Protein 3CFX (pdb70)

Radius of gyration: 25.33 Å; Cα contacts (8 Å, |Δi|>4): 1346; chains: 2; bounding box: 60×71×64 Å

Organism: Methanosarcina acetivorans (strain ATCC 35395 / DSM 2834 / JCM 12185 / C2A) (NCBI:txid188937)

Secondary structure (DSSP, 8-state):
--EEEEEE-GGGHHHHHHHHHHHHHHSTT-EEEEEE--HHHHHHHHHTS----SEEEESSTTHIIIIITTTT-S-EEEEEE--EEEEE-TTSTTTTT--TTTHHHHHHSTT--EEEE-TTT-HHHHHHHHHHHHHHHHTT-TTHHHHHTGGGSS-EEEE-TTS-EEEE---GGG----TTTEEEESSGGGGHHHHHTTS-SEEEEEHHHHHHHT-EEE---TTTSS--GGGHHHHTTEEEE-TTS-EEE----EEEEE--TT-S-HHHHHHHHHHHHSHHHHHHHHHTT----/-EEEEEEE-GGGHHHHHHHHHHHHHHSTTEEEEEEE--HHHHHHHHHTS----SEEEESSTTHIIIIITTTT-S-EEEEEE--EEEEE-TTSTTTTT--TTTHHHHHHSTT--EEEE-TTT-HHHHHHHHHHHHHHHHHT-TTHHIIIIITTSS-EEEE-TTS-EEEEP--GGG----TTTEEEESSGGGGHHHHHHTS-SEEEEEHHHHHHHT-EEEEPPTTTSS--GGGHHHHTTEEEE-TTS-EEE----EEEEE--TT-S-HHHHHHHHHHHHSHHHHHHHHHTT----

CATH classification: 3.40.190.10 (+1 more: 3.40.190.10)

Sequence (586 aa):
GEVLTVFHAGSLSVPFEELEAEFEAQHPGVDVQREAAGSAQSVRKITELGKKADVLASADYALIPSLMVPEYADWYAAFARNQMILAYTNESKYGDEINTDNWYEILRRPDVRYGFSNPNDDPAGYRSQMVTQLAESYYNDDMIYDDLMLANTGMTLTTEENGTALIHVPASEEISPNTSKIMLRSMEVELSSALETGEIDYLYIYRSVAEQHGFEYVALPPAIDLSSLEYADNYSKVQVEMVNGEVVTGSPIVYGVTIPNNAENSELATEFVALLLGETGQQIFIENGQPPIGEVLTVFHAGSLSVPFEELEAEFEAQHPGVDVQREAAGSAQSVRKITELGKKADVLASADYALIPSLMVPEYADWYAAFARNQMILAYTNESKYGDEINTDNWYEILRRPDVRYGFSNPNDDPAGYRSQMVTQLAESYYNDDMIYDDLMLANTGMTLTTEENGTALIHVPASEEISPNTSKIMLRSMEVELSSALETGEIDYLYIYRSVAEQHGFEYVALPPAIDLSSLEYADNYSKVQVEMVNGEVVTGSPIVYGVTIPNNAENSELATEFVALLLGETGQQIFIENGQPPI

Foldseek 3Di:
DAEAEEEEEPLCVPLVVVLQVVLCVVPPPYHYHYDYFALLVSLCCVQPVPDFGQKRKHQAAVSCCVRPPPPWFPDKDWWFFWWKWKWAAPPFPCPVPDAQLCNLVVLLDLQAAEEFEDPQIHPLRVLVLLLQCLVCVVNVNNCSSVRQQVVFFVKDWDADPVRAIEIEAADRVRRHGPLSHYDYDRHQVVCLVCRVVHVHGIYTGIPLSCVQSVTDTYHYDPCRTLADQVNQVSQQSYWYQHNVGDIDGRHRGIMMMGGTPVHPCNVSSVVSVCCCRDPNVQVSCVVSPIHTD/DEEAEEEEEQLCVQLVVVLQVVLCVVPPPYHYHYDYFALLVSLCCVQPVVDFGQKRKHQAAVSCCVRPPPPWFPDKDWAFFFWKWKWAAPPFPCPVPDAQLCPLVVLLDLQAAEEFEDPQIHPLRVLVLLLQCLVCVVNVNNCSSVRQQVVFFVKDWDADPVRAIEIEAADPVRRRGPLSHYDYYHHQVVCPVCRV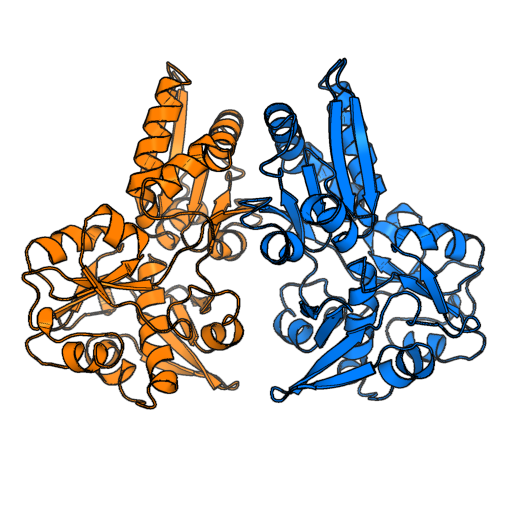VPVHGIYTDTQLVCQQVVTDTYHYDPCRTLADQVNQVSQQSYWYAHNVGDIGGRHRGIMMMGGTPVHPCNVSSVVSVCCCNDPNVQVSCVVRRTHHD

B-factor: mean 27.09, std 8.4, range [12.89, 102.75]

Nearest PDB structures (foldseek):
  3cfx-assembly2_B  TM=9.983E-01  e=1.112E-70  Methanosarcina acetivorans
  3k6w-assembly1_A  TM=9.985E-01  e=1.067E-67  Methanosarcina acetivorans
  3cij-assembly2_B  TM=9.908E-01  e=5.134E-53  Archaeoglobus fulgidus
  2onk-assembly1_E  TM=9.876E-01  e=1.714E-50  Archaeoglobus fulgidus
  3cfz-assembly1_A  TM=9.826E-01  e=4.930E-50  Methanocaldococcus jannaschii

Solvent-accessible surface area: 22690 Å² total; per-residue (Å²): 118,100,56,0,29,0,4,1,0,0,2,0,33,50,0,0,101,60,0,35,62,64,1,52,74,92,38,116,71,20,60,2,81,73,80,40,15,1,0,0,45,0,0,40,31,2,23,128,104,65,114,109,1,6,0,0,0,0,0,7,66,39,5,0,35,66,44,1,38,53,127,53,0,23,18,16,0,0,14,0,34,3,30,0,0,0,0,30,26,140,155,12,99,78,12,149,75,15,66,49,111,34,0,19,77,1,0,63,75,117,71,0,47,0,0,0,0,12,0,4,17,0,0,0,0,2,4,0,0,3,0,0,26,11,0,22,100,116,37,140,33,111,89,0,0,43,53,1,0,50,76,15,16,31,4,76,52,62,100,63,194,116,51,16,10,17,0,40,6,31,23,48,142,104,0,77,37,66,95,74,18,0,22,32,104,49,24,0,34,77,0,9,73,13,1,124,92,40,104,1,8,0,0,2,0,0,93,0,1,0,77,50,85,60,15,79,67,7,49,7,7,64,15,0,4,0,23,32,120,126,71,39,121,43,0,50,121,0,44,0,52,6,82,82,47,64,70,15,53,2,32,20,0,16,0,0,0,0,23,2,64,43,21,144,27,58,145,12,0,40,83,0,8,36,23,2,16,26,151,56,0,57,121,10,6,99,110,13,17,1,59,68,23,128,75,65,0,29,0,3,0,0,0,2,0,32,47,1,0,108,66,0,34,58,62,1,54,82,90,47,122,61,15,66,1,86,70,72,40,8,0,0,0,68,0,0,48,22,0,21,125,119,56,86,106,1,5,0,0,0,0,0,8,59,38,7,0,40,71,46,0,29,86,142,59,0,36,26,21,0,6,21,17,57,16,30,0,0,0,0,29,11,140,122,12,100,60,12,148,76,14,70,52,111,32,0,20,77,2,0,62,68,118,78,0,51,0,0,0,0,10,0,4,11,0,0,0,0,2,4,0,0,2,0,0,30,11,0,20,97,114,34,140,36,109,93,0,0,45,52,1,0,37,81,17,19,37,5,76,52,64,99,64,192,118,52,19,10,16,0,43,6,33,30,47,140,101,0,73,38,61,88,77,21,0,8,31,100,37,23,1,34,74,0,5,76,3,1,93,105,44,93,2,20,0,0,1,0,0,99,1,1,0,88,48,90,64,11,94,57,6,47,7,5,69,12,0,4,0,25,25,87,142,74,38,117,37,0,49,127,0,48,0,51,6,80,84,45,68,70,14,53,2,32,15,1,23,0,0,0,0,21,1,68,42,21,149,26,59,143,13,0,43,86,0,10,30,21,6,25,29,143,53,0,41,87,16,12,70,120,24,26,8,61,41,114

Structure (mmCIF, N/CA/C/O backbone):
data_3CFX
#
_entry.id   3CFX
#
_cell.length_a   115.500
_cell.length_b   51.860
_cell.length_c   124.048
_cell.angle_alpha   90.00
_cell.angle_beta   116.93
_cell.angle_gamma   90.00
#
_symmetry.space_group_name_H-M   'C 1 2 1'
#
loop_
_entity.id
_entity.type
_entity.pdbx_description
1 polymer 'UPF0100 protein MA_0280'
2 non-polymer 'MAGNESIUM ION'
3 non-polymer TUNGSTATE(VI)ION
4 non-polymer GLYCEROL
5 water water
#
loop_
_atom_site.group_PDB
_atom_site.id
_atom_site.type_symbol
_atom_site.label_atom_id
_atom_site.label_alt_id
_atom_site.label_comp_id
_atom_site.label_asym_id
_atom_site.label_entity_id
_atom_site.label_seq_id
_atom_site.pdbx_PDB_ins_code
_atom_site.Cartn_x
_atom_site.Cartn_y
_atom_site.Cartn_z
_atom_site.occupancy
_atom_site.B_iso_or_equiv
_atom_site.auth_seq_id
_atom_site.auth_comp_id
_atom_site.auth_asym_id
_atom_site.auth_atom_id
_atom_site.pdbx_PDB_model_num
ATOM 1 N N . GLY A 1 4 ? 38.427 -18.407 -51.361 1.00 44.96 40 GLY A N 1
ATOM 2 C CA . GLY A 1 4 ? 37.290 -19.267 -50.924 1.00 45.42 40 GLY A CA 1
ATOM 3 C C . GLY A 1 4 ? 36.502 -18.633 -49.795 1.00 44.65 40 GLY A C 1
ATOM 4 O O . GLY A 1 4 ? 37.080 -18.004 -48.909 1.00 45.54 40 GLY A O 1
ATOM 5 N N . GLU A 1 5 ? 35.181 -18.790 -49.825 1.00 43.84 41 GLU A N 1
ATOM 6 C CA . GLU A 1 5 ? 34.327 -18.220 -48.789 1.00 42.29 41 GLU A CA 1
ATOM 7 C C . GLU A 1 5 ? 34.268 -19.092 -47.545 1.00 40.06 41 GLU A C 1
ATOM 8 O O . GLU A 1 5 ? 34.361 -20.316 -47.620 1.00 39.12 41 GLU A O 1
ATOM 14 N N . VAL A 1 6 ? 34.112 -18.441 -46.401 1.00 37.79 42 VAL A N 1
ATOM 15 C CA . VAL A 1 6 ? 34.039 -19.136 -45.125 1.00 35.70 42 VAL A CA 1
ATOM 16 C C . VAL A 1 6 ? 32.820 -18.691 -44.330 1.00 33.29 42 VAL A C 1
ATOM 17 O O . VAL A 1 6 ? 32.529 -17.499 -44.245 1.00 34.53 42 VAL A O 1
ATOM 21 N N . LEU A 1 7 ? 32.103 -19.661 -43.772 1.00 30.30 43 LEU A N 1
ATOM 22 C CA . LEU A 1 7 ? 30.935 -19.381 -42.941 1.00 27.10 43 LEU A CA 1
ATOM 23 C C . LEU A 1 7 ? 31.335 -19.752 -41.517 1.00 24.80 43 LEU A C 1
ATOM 24 O O . LEU A 1 7 ? 31.543 -20.924 -41.220 1.00 26.49 43 LEU A O 1
ATOM 29 N N . THR A 1 8 ? 31.455 -18.754 -40.651 1.00 24.60 44 THR A N 1
ATOM 30 C CA . THR A 1 8 ? 31.841 -18.990 -39.264 1.00 22.73 44 THR A CA 1
ATOM 31 C C . THR A 1 8 ? 30.601 -19.172 -38.392 1.00 22.66 44 THR A C 1
ATOM 32 O O . THR A 1 8 ? 29.759 -18.276 -38.295 1.00 22.25 44 THR A O 1
ATOM 36 N N . VAL A 1 9 ? 30.506 -20.336 -37.758 1.00 20.80 45 VAL A N 1
ATOM 37 C CA . VAL A 1 9 ? 29.369 -20.666 -36.905 1.00 19.38 45 VAL A CA 1
ATOM 38 C C . VAL A 1 9 ? 29.772 -20.902 -35.444 1.00 20.73 45 VAL A C 1
ATOM 39 O O . VAL A 1 9 ? 30.604 -21.774 -35.159 1.00 20.79 45 VAL A O 1
ATOM 43 N N . PHE A 1 10 ? 29.195 -20.124 -34.526 1.00 19.44 46 PHE A N 1
ATOM 44 C CA . PHE A 1 10 ? 29.466 -20.285 -33.089 1.00 19.53 46 PHE A CA 1
ATOM 45 C C . PHE A 1 10 ? 28.259 -21.029 -32.540 1.00 20.43 46 PHE A C 1
ATOM 46 O O . PHE A 1 10 ? 27.130 -20.580 -32.730 1.00 19.98 46 PHE A O 1
ATOM 54 N N . HIS A 1 11 ? 28.473 -22.145 -31.848 1.00 17.69 47 HIS A N 1
ATOM 55 C CA . HIS A 1 11 ? 27.335 -22.889 -31.325 1.00 16.19 47 HIS A CA 1
ATOM 56 C C . HIS A 1 11 ? 27.559 -23.543 -29.970 1.00 16.43 47 HIS A C 1
ATOM 57 O O . HIS A 1 11 ? 28.689 -23.832 -29.577 1.00 17.70 47 HIS A O 1
ATOM 64 N N . ALA A 1 12 ? 26.446 -23.766 -29.279 1.00 15.04 48 ALA A N 1
ATOM 65 C CA . ALA A 1 12 ? 26.414 -24.418 -27.978 1.00 14.73 48 ALA A CA 1
ATOM 66 C C . ALA A 1 12 ? 27.101 -25.771 -28.112 1.00 15.36 48 ALA A C 1
ATOM 67 O O . ALA A 1 12 ? 27.061 -26.387 -29.176 1.00 16.63 48 ALA A O 1
ATOM 69 N N . GLY A 1 13 ? 27.711 -26.232 -27.029 1.00 16.65 49 GLY A N 1
ATOM 70 C CA . GLY A 1 13 ? 28.363 -27.532 -27.060 1.00 17.13 49 GLY A CA 1
ATOM 71 C C . GLY A 1 13 ? 27.425 -28.675 -27.426 1.00 19.02 49 GLY A C 1
ATOM 72 O O . GLY A 1 13 ? 27.811 -29.576 -28.181 1.00 17.89 49 GLY A O 1
ATOM 73 N N . SER A 1 14 ? 26.192 -28.652 -26.920 1.00 15.76 50 SER A N 1
ATOM 74 C CA . SER A 1 14 ? 25.245 -29.729 -27.200 1.00 16.30 50 SER A CA 1
ATOM 75 C C . SER A 1 14 ? 24.845 -29.827 -28.667 1.00 17.29 50 SER A C 1
ATOM 76 O O . SER A 1 14 ? 24.294 -30.840 -29.088 1.00 17.86 50 SER A O 1
ATOM 79 N N . LEU A 1 15 ? 25.114 -28.783 -29.440 1.00 17.63 51 LEU A N 1
ATOM 80 C CA . LEU A 1 15 ? 24.769 -28.796 -30.859 1.00 17.62 51 LEU A CA 1
ATOM 81 C C . LEU A 1 15 ? 25.864 -29.392 -31.729 1.00 20.13 51 LEU A C 1
ATOM 82 O O . LEU A 1 15 ? 25.689 -29.524 -32.941 1.00 20.43 51 LEU A O 1
ATOM 87 N N . SER A 1 16 ? 26.988 -29.755 -31.118 1.00 20.31 52 SER A N 1
ATOM 88 C CA . SER A 1 16 ? 28.111 -30.298 -31.870 1.00 22.59 52 SER A CA 1
ATOM 89 C C . SER A 1 16 ? 27.790 -31.416 -32.864 1.00 23.17 52 SER A C 1
ATOM 90 O O . SER A 1 16 ? 28.156 -31.313 -34.031 1.00 25.85 52 SER A O 1
ATOM 93 N N . VAL A 1 17 ? 27.113 -32.475 -32.428 1.00 24.55 53 VAL A N 1
ATOM 94 C CA . VAL A 1 17 ? 26.802 -33.568 -33.348 1.00 24.27 53 VAL A CA 1
ATOM 95 C C . VAL A 1 17 ? 25.851 -33.150 -34.478 1.00 24.07 53 VAL A C 1
ATOM 96 O O . VAL A 1 17 ? 26.175 -33.322 -35.658 1.00 22.89 53 VAL A O 1
ATOM 100 N N . PRO A 1 18 ? 24.675 -32.580 -34.147 1.00 21.90 54 PRO A N 1
ATOM 101 C CA . PRO A 1 18 ? 23.792 -32.186 -35.251 1.00 22.71 54 PRO A CA 1
ATOM 102 C C . PRO A 1 18 ? 24.389 -31.108 -36.154 1.00 22.55 54 PRO A C 1
ATOM 103 O O . PRO A 1 18 ? 24.157 -31.115 -37.367 1.00 23.10 54 PRO A O 1
ATOM 107 N N . PHE A 1 19 ? 25.162 -30.184 -35.586 1.00 21.35 55 PHE A N 1
ATOM 108 C CA . PHE A 1 19 ? 25.746 -29.138 -36.409 1.00 22.82 55 PHE A CA 1
ATOM 109 C C . PHE A 1 19 ? 26.854 -29.677 -37.304 1.00 23.13 55 PHE A C 1
ATOM 110 O O . PHE A 1 19 ? 27.123 -29.121 -38.365 1.00 24.23 55 PHE A O 1
ATOM 118 N N . GLU A 1 20 ? 27.487 -30.763 -36.877 1.00 24.47 56 GLU A N 1
ATOM 119 C CA . GLU A 1 20 ? 28.535 -31.382 -37.679 1.00 28.14 56 GLU A CA 1
ATOM 120 C C . GLU A 1 20 ? 27.851 -31.895 -38.948 1.00 27.82 56 GLU A C 1
ATOM 121 O O . GLU A 1 20 ? 28.390 -31.770 -40.049 1.00 29.17 56 GLU A O 1
ATOM 127 N N . GLU A 1 21 ? 26.658 -32.464 -38.786 1.00 28.42 57 GLU A N 1
ATOM 128 C CA . GLU A 1 21 ? 25.896 -32.977 -39.921 1.00 29.03 57 GLU A CA 1
ATOM 129 C C . GLU A 1 21 ? 25.419 -31.841 -40.821 1.00 30.38 57 GLU A C 1
ATOM 130 O O . GLU A 1 21 ? 25.382 -31.988 -42.046 1.00 28.94 57 GLU A O 1
ATOM 136 N N . LEU A 1 22 ? 25.034 -30.714 -40.223 1.00 28.65 58 LEU A N 1
ATOM 137 C CA . LEU A 1 22 ? 24.593 -29.578 -41.023 1.00 29.83 58 LEU A CA 1
ATOM 138 C C . LEU A 1 22 ? 25.766 -29.033 -41.828 1.00 29.84 58 LEU A C 1
ATOM 139 O O . LEU A 1 22 ? 25.609 -28.671 -42.998 1.00 28.89 58 LEU A O 1
ATOM 144 N N . GLU A 1 23 ? 26.943 -28.970 -41.203 1.00 29.40 59 GLU A N 1
ATOM 145 C CA . GLU A 1 23 ? 28.130 -28.480 -41.895 1.00 29.45 59 GLU A CA 1
ATOM 146 C C . GLU A 1 23 ? 28.409 -29.365 -43.109 1.00 29.89 59 GLU A C 1
ATOM 147 O O . GLU A 1 23 ? 28.673 -28.871 -44.208 1.00 30.08 59 GLU A O 1
ATOM 153 N N . ALA A 1 24 ? 28.348 -30.676 -42.900 1.00 29.63 60 ALA A N 1
ATOM 154 C CA . ALA A 1 24 ? 28.601 -31.626 -43.973 1.00 30.10 60 ALA A CA 1
ATOM 155 C C . ALA A 1 24 ? 27.614 -31.451 -45.126 1.00 31.19 60 ALA A C 1
ATOM 156 O O . ALA A 1 24 ? 28.019 -31.381 -46.288 1.00 29.79 60 ALA A O 1
ATOM 158 N N . GLU A 1 25 ? 26.324 -31.365 -44.808 1.00 31.68 61 GLU A N 1
ATOM 159 C CA . GLU A 1 25 ? 25.305 -31.215 -45.843 1.00 32.45 61 GLU A CA 1
ATOM 160 C C . GLU A 1 25 ? 25.394 -29.869 -46.552 1.00 32.00 61 GLU A C 1
ATOM 161 O O . GLU A 1 25 ? 25.201 -29.791 -47.768 1.00 31.68 61 GLU A O 1
ATOM 167 N N . PHE A 1 26 ? 25.689 -28.811 -45.799 1.00 30.70 62 PHE A N 1
ATOM 168 C CA . PHE A 1 26 ? 25.810 -27.476 -46.373 1.00 30.81 62 PHE A CA 1
ATOM 169 C C . PHE A 1 26 ? 27.009 -27.399 -47.315 1.00 32.24 62 PHE A C 1
ATOM 170 O O . PHE A 1 26 ? 26.933 -26.799 -48.390 1.00 29.81 62 PHE A O 1
ATOM 178 N N . GLU A 1 27 ? 28.123 -27.992 -46.896 1.00 32.34 63 GLU A N 1
ATOM 179 C CA . GLU A 1 27 ? 29.326 -27.983 -47.715 1.00 32.84 63 GLU A CA 1
ATOM 180 C C . GLU A 1 27 ? 29.122 -28.806 -48.986 1.00 33.07 63 GLU A C 1
ATOM 181 O O . GLU A 1 27 ? 29.696 -28.499 -50.029 1.00 33.17 63 GLU A O 1
ATOM 187 N N . ALA A 1 28 ? 28.290 -29.839 -48.904 1.00 34.54 64 ALA A N 1
ATOM 188 C CA . ALA A 1 28 ? 28.011 -30.675 -50.066 1.00 35.39 64 ALA A CA 1
ATOM 189 C C . ALA A 1 28 ? 27.156 -29.894 -51.057 1.00 36.92 64 ALA A C 1
ATOM 190 O O . ALA A 1 28 ? 27.295 -30.048 -52.273 1.00 37.49 64 ALA A O 1
ATOM 192 N N . GLN A 1 29 ? 26.271 -29.053 -50.528 1.00 36.88 65 GLN A N 1
ATOM 193 C CA . GLN A 1 29 ? 25.390 -28.244 -51.358 1.00 36.49 65 GLN A CA 1
ATOM 194 C C . GLN A 1 29 ? 26.076 -26.974 -51.839 1.00 36.13 65 GLN A C 1
ATOM 195 O O . GLN A 1 29 ? 25.617 -26.329 -52.784 1.00 36.69 65 GLN A O 1
ATOM 201 N N . HIS A 1 30 ? 27.178 -26.613 -51.190 1.00 36.52 66 HIS A N 1
ATOM 202 C CA . HIS A 1 30 ? 27.923 -25.418 -51.568 1.00 36.44 66 HIS A CA 1
ATOM 203 C C . HIS A 1 30 ? 29.413 -25.720 -51.703 1.00 37.86 66 HIS A C 1
ATOM 204 O O . HIS A 1 30 ? 30.205 -25.407 -50.810 1.00 37.24 66 HIS A O 1
ATOM 211 N N . PRO A 1 31 ? 29.813 -26.341 -52.826 1.00 37.75 67 PRO A N 1
ATOM 212 C CA . PRO A 1 31 ? 31.220 -26.677 -53.060 1.00 38.57 67 PRO A CA 1
ATOM 213 C C . PRO A 1 31 ? 32.098 -25.440 -52.949 1.00 38.16 67 PRO A C 1
ATOM 214 O O . PRO A 1 31 ? 31.722 -24.363 -53.408 1.00 39.17 67 PRO A O 1
ATOM 218 N N . GLY A 1 32 ? 33.265 -25.590 -52.336 1.00 38.14 68 GLY A N 1
ATOM 219 C CA . GLY A 1 32 ? 34.160 -24.457 -52.198 1.00 38.40 68 GLY A CA 1
ATOM 220 C C . GLY A 1 32 ? 33.958 -23.660 -50.924 1.00 38.94 68 GLY A C 1
ATOM 221 O O . GLY A 1 32 ? 34.873 -22.971 -50.472 1.00 40.43 68 GLY A O 1
ATOM 222 N N . VAL A 1 33 ? 32.761 -23.737 -50.347 1.00 37.46 69 VAL A N 1
ATOM 223 C CA . VAL A 1 33 ? 32.476 -23.020 -49.109 1.00 35.15 69 VAL A CA 1
ATOM 224 C C . VAL A 1 33 ? 32.882 -23.887 -47.926 1.00 32.23 69 VAL A C 1
ATOM 225 O O . VAL A 1 33 ? 32.557 -25.076 -47.871 1.00 31.47 69 VAL A O 1
ATOM 229 N N . ASP A 1 34 ? 33.599 -23.286 -46.985 1.00 30.96 70 ASP A N 1
ATOM 230 C CA . ASP A 1 34 ? 34.041 -24.005 -45.799 1.00 30.10 70 ASP A CA 1
ATOM 231 C C . ASP A 1 34 ? 33.310 -23.509 -44.551 1.00 28.62 70 ASP A C 1
ATOM 232 O O . ASP A 1 34 ? 33.516 -22.383 -44.109 1.00 27.52 70 ASP A O 1
ATOM 237 N N . VAL A 1 35 ? 32.432 -24.345 -44.011 1.00 27.92 71 VAL A N 1
ATOM 238 C CA . VAL A 1 35 ? 31.715 -23.995 -42.789 1.00 26.78 71 VAL A CA 1
ATOM 239 C C . VAL A 1 35 ? 32.705 -24.288 -41.669 1.00 26.49 71 VAL A C 1
ATOM 240 O O . VAL A 1 35 ? 33.181 -25.412 -41.539 1.00 27.77 71 VAL A O 1
ATOM 244 N N . GLN A 1 36 ? 33.019 -23.278 -40.869 1.00 25.26 72 GLN A N 1
ATOM 245 C CA . GLN A 1 36 ? 33.970 -23.442 -39.775 1.00 25.82 72 GLN A CA 1
ATOM 246 C C . GLN A 1 36 ? 33.278 -23.229 -38.431 1.00 24.43 72 GLN A C 1
ATOM 247 O O . GLN A 1 36 ? 32.953 -22.104 -38.062 1.00 25.03 72 GLN A O 1
ATOM 253 N N . ARG A 1 37 ? 33.071 -24.326 -37.706 1.00 23.12 73 ARG A N 1
ATOM 254 C CA . ARG A 1 37 ? 32.386 -24.287 -36.418 1.00 22.28 73 ARG A CA 1
ATOM 255 C C . ARG A 1 37 ? 33.293 -24.096 -35.208 1.00 22.40 73 ARG A C 1
ATOM 256 O O . ARG A 1 37 ? 34.432 -24.562 -35.187 1.00 22.60 73 ARG A O 1
ATOM 264 N N . GLU A 1 38 ? 32.768 -23.398 -34.206 1.00 19.61 74 GLU A N 1
ATOM 265 C CA . GLU A 1 38 ? 33.475 -23.172 -32.950 1.00 18.41 74 GLU A CA 1
ATOM 266 C C . GLU A 1 38 ? 32.458 -23.384 -31.843 1.00 19.62 74 GLU A C 1
ATOM 267 O O . GLU A 1 38 ? 31.424 -22.713 -31.809 1.00 19.11 74 GLU A O 1
ATOM 273 N N . ALA A 1 39 ? 32.741 -24.317 -30.939 1.00 17.74 75 ALA A N 1
ATOM 274 C CA . ALA A 1 39 ? 31.819 -24.602 -29.849 1.00 17.69 75 ALA A CA 1
ATOM 275 C C . ALA A 1 39 ? 32.255 -24.024 -28.510 1.00 17.39 75 ALA A C 1
ATOM 276 O O . ALA A 1 39 ? 33.443 -23.885 -28.236 1.00 17.00 75 ALA A O 1
ATOM 278 N N . ALA A 1 40 ? 31.270 -23.681 -27.684 1.00 16.49 76 ALA A N 1
ATOM 279 C CA . ALA A 1 40 ? 31.504 -23.151 -26.345 1.00 15.91 76 ALA A CA 1
ATOM 280 C C . ALA A 1 40 ? 30.151 -23.120 -25.649 1.00 14.84 76 ALA A C 1
ATOM 281 O O . ALA A 1 40 ? 29.114 -23.181 -26.319 1.00 16.76 76 ALA A O 1
ATOM 283 N N . GLY A 1 41 ? 30.150 -23.075 -24.317 1.00 14.93 77 GLY A N 1
ATOM 284 C CA . GLY A 1 41 ? 28.888 -23.021 -23.593 1.00 14.30 77 GLY A CA 1
ATOM 285 C C . GLY A 1 41 ? 28.159 -21.829 -24.177 1.00 16.36 77 GLY A C 1
ATOM 286 O O . GLY A 1 41 ? 28.808 -20.834 -24.464 1.00 17.33 77 GLY A O 1
ATOM 287 N N . SER A 1 42 ? 26.835 -21.898 -24.324 1.00 17.02 78 SER A N 1
ATOM 288 C CA . SER A 1 42 ? 26.115 -20.800 -24.983 1.00 17.52 78 SER A CA 1
ATOM 289 C C . SER A 1 42 ? 26.359 -19.383 -24.492 1.00 18.21 78 SER A C 1
ATOM 290 O O . SER A 1 42 ? 26.471 -18.464 -25.306 1.00 17.00 78 SER A O 1
ATOM 293 N N . ALA A 1 43 ? 26.428 -19.181 -23.180 1.00 18.72 79 ALA A N 1
ATOM 294 C CA . ALA A 1 43 ? 26.664 -17.830 -22.669 1.00 18.62 79 ALA A CA 1
ATOM 295 C C . ALA A 1 43 ? 28.049 -17.368 -23.112 1.00 19.82 79 ALA A C 1
ATOM 296 O O . ALA A 1 43 ? 28.240 -16.212 -23.502 1.00 19.68 79 ALA A O 1
ATOM 298 N N . GLN A 1 44 ? 29.025 -18.274 -23.058 1.00 17.07 80 GLN A N 1
ATOM 299 C CA . GLN A 1 44 ? 30.376 -17.944 -23.491 1.00 18.10 80 GLN A CA 1
ATOM 300 C C . GLN A 1 44 ? 30.427 -17.742 -25.017 1.00 16.73 80 GLN A C 1
ATOM 301 O O . GLN A 1 44 ? 31.201 -16.928 -25.509 1.00 18.75 80 GLN A O 1
ATOM 307 N N . SER A 1 45 ? 29.621 -18.495 -25.765 1.00 16.61 81 SER A N 1
ATOM 308 C CA . SER A 1 45 ? 29.610 -18.351 -27.218 1.00 16.24 81 SER A CA 1
ATOM 309 C C . SER A 1 45 ? 29.115 -16.952 -27.546 1.00 18.58 81 SER A C 1
ATOM 310 O O . SER A 1 45 ? 29.655 -16.280 -28.417 1.00 18.82 81 SER A O 1
ATOM 313 N N . VAL A 1 46 ? 28.091 -16.513 -26.823 1.00 19.16 82 VAL A N 1
ATOM 314 C CA . VAL A 1 46 ? 27.556 -15.178 -27.049 1.00 19.43 82 VAL A CA 1
ATOM 315 C C . VAL A 1 46 ? 28.578 -14.111 -26.658 1.00 19.40 82 VAL A C 1
ATOM 316 O O . VAL A 1 46 ? 28.781 -13.140 -27.391 1.00 19.43 82 VAL A O 1
ATOM 320 N N . ARG A 1 47 ? 29.229 -14.283 -25.510 1.00 18.47 83 ARG A N 1
ATOM 321 C CA . ARG A 1 47 ? 30.209 -13.295 -25.070 1.00 19.55 83 ARG A CA 1
ATOM 322 C C . ARG A 1 47 ? 31.408 -13.180 -26.013 1.00 20.63 83 ARG A C 1
ATOM 323 O O . ARG A 1 47 ? 32.068 -12.138 -26.051 1.00 21.64 83 ARG A O 1
ATOM 331 N N . LYS A 1 48 ? 31.707 -14.237 -26.770 1.00 20.53 84 LYS A N 1
ATOM 332 C CA . LYS A 1 48 ? 32.819 -14.155 -27.716 1.00 20.69 84 LYS A CA 1
ATOM 333 C C . LYS A 1 48 ? 32.503 -13.004 -28.666 1.00 22.08 84 LYS A C 1
ATOM 334 O O . LYS A 1 48 ? 33.387 -12.233 -29.047 1.00 23.20 84 LYS A O 1
ATOM 340 N N . ILE A 1 49 ? 31.223 -12.879 -29.000 1.00 22.19 85 ILE A N 1
ATOM 341 C CA . ILE A 1 49 ? 30.742 -11.838 -29.908 1.00 23.83 85 ILE A CA 1
ATOM 342 C C . ILE A 1 49 ? 30.494 -10.490 -29.236 1.00 24.32 85 ILE A C 1
ATOM 343 O O . ILE A 1 49 ? 30.936 -9.449 -29.734 1.00 25.37 85 ILE A O 1
ATOM 348 N N . THR A 1 50 ? 29.799 -10.509 -28.103 1.00 23.53 86 THR A N 1
ATOM 349 C CA . THR A 1 50 ? 29.436 -9.276 -27.393 1.00 24.23 86 THR A CA 1
ATOM 350 C C . THR A 1 50 ? 30.473 -8.656 -26.468 1.00 25.20 86 THR A C 1
ATOM 351 O O . THR A 1 50 ? 30.331 -7.497 -26.066 1.00 26.22 86 THR A O 1
ATOM 355 N N . GLU A 1 51 ? 31.506 -9.414 -26.118 1.00 25.27 87 GLU A N 1
ATOM 356 C CA . GLU A 1 51 ? 32.528 -8.907 -25.213 1.00 26.42 87 GLU A CA 1
ATOM 357 C C . GLU A 1 51 ? 33.964 -9.075 -25.698 1.00 26.70 87 GLU A C 1
ATOM 358 O O . GLU A 1 51 ? 34.815 -8.243 -25.402 1.00 29.02 87 GLU A O 1
ATOM 364 N N . LEU A 1 52 ? 34.234 -10.152 -26.430 1.00 25.97 88 LEU A N 1
ATOM 365 C CA . LEU A 1 52 ? 35.592 -10.444 -26.880 1.00 27.39 88 LEU A CA 1
ATOM 366 C C . LEU A 1 52 ? 35.954 -10.053 -28.311 1.00 28.06 88 LEU A C 1
ATOM 367 O O . LEU A 1 52 ? 37.035 -10.400 -28.801 1.00 29.16 88 LEU A O 1
ATOM 372 N N . GLY A 1 53 ? 35.052 -9.340 -28.977 1.00 27.97 89 GLY A N 1
ATOM 373 C CA . GLY A 1 53 ? 35.307 -8.884 -30.335 1.00 29.65 89 GLY A CA 1
ATOM 374 C C . GLY A 1 53 ? 35.451 -9.910 -31.443 1.00 30.16 89 GLY A C 1
ATOM 375 O O . GLY A 1 53 ? 36.000 -9.597 -32.498 1.00 31.54 89 GLY A O 1
ATOM 376 N N . LYS A 1 54 ? 34.968 -11.130 -31.226 1.00 28.49 90 LYS A N 1
ATOM 377 C CA . LYS A 1 54 ? 35.063 -12.163 -32.247 1.00 29.54 90 LYS A CA 1
ATOM 378 C C . LYS A 1 54 ? 33.845 -12.075 -33.157 1.00 30.18 90 LYS A C 1
ATOM 379 O O . LYS A 1 54 ? 32.764 -11.670 -32.721 1.00 29.97 90 LYS A O 1
ATOM 385 N N . LYS A 1 55 ? 34.011 -12.452 -34.420 1.00 29.90 91 LYS A N 1
ATOM 386 C CA . LYS A 1 55 ? 32.901 -12.383 -35.363 1.00 28.90 91 LYS A CA 1
ATOM 387 C C . LYS A 1 55 ? 32.440 -13.723 -35.914 1.00 28.19 91 LYS A C 1
ATOM 388 O O . LYS A 1 55 ? 33.246 -14.544 -36.354 1.00 26.41 91 LYS A O 1
ATOM 394 N N . ALA A 1 56 ? 31.128 -13.931 -35.879 1.00 24.12 92 ALA A N 1
ATOM 395 C CA . ALA A 1 56 ? 30.517 -15.147 -36.391 1.00 24.21 92 ALA A CA 1
ATOM 396 C C . ALA A 1 56 ? 29.356 -14.775 -37.313 1.00 23.32 92 ALA A C 1
ATOM 397 O O . ALA A 1 56 ? 28.748 -13.710 -37.164 1.00 24.44 92 ALA A O 1
ATOM 399 N N . ASP A 1 57 ? 29.047 -15.658 -38.255 1.00 24.09 93 ASP A N 1
ATOM 400 C CA . ASP A 1 57 ? 27.950 -15.434 -39.192 1.00 25.51 93 ASP A CA 1
ATOM 401 C C . ASP A 1 57 ? 26.659 -16.043 -38.661 1.00 24.97 93 ASP A C 1
ATOM 402 O O . ASP A 1 57 ? 25.560 -15.630 -39.032 1.00 25.33 93 ASP A O 1
ATOM 407 N N . VAL A 1 58 ? 26.802 -17.036 -37.793 1.00 24.07 94 VAL A N 1
ATOM 408 C CA . VAL A 1 58 ? 25.658 -17.708 -37.202 1.00 22.00 94 VAL A CA 1
ATOM 409 C C . VAL A 1 58 ? 25.962 -17.970 -35.734 1.00 21.51 94 VAL A C 1
ATOM 410 O O . VAL A 1 58 ? 27.080 -18.349 -35.389 1.00 20.88 94 VAL A O 1
ATOM 414 N N . LEU A 1 59 ? 24.978 -17.730 -34.872 1.00 19.84 95 LEU A N 1
ATOM 415 C CA . LEU A 1 59 ? 25.135 -17.975 -33.436 1.00 19.04 95 LEU A CA 1
ATOM 416 C C . LEU A 1 59 ? 23.936 -18.815 -33.012 1.00 19.86 95 LEU A C 1
ATOM 417 O O . LEU A 1 59 ? 22.788 -18.389 -33.159 1.00 19.51 95 LEU A O 1
ATOM 422 N N . ALA A 1 60 ? 24.201 -20.025 -32.524 1.00 17.67 96 ALA A N 1
ATOM 423 C CA . ALA A 1 60 ? 23.147 -20.933 -32.084 1.00 16.93 96 ALA A CA 1
ATOM 424 C C . ALA A 1 60 ? 23.337 -21.233 -30.606 1.00 18.56 96 ALA A C 1
ATOM 425 O O . ALA A 1 60 ? 24.387 -21.730 -30.190 1.00 15.97 96 ALA A O 1
ATOM 427 N N . SER A 1 61 ? 22.303 -20.933 -29.822 1.00 17.20 97 SER A N 1
ATOM 428 C CA . SER A 1 61 ? 22.326 -21.109 -28.372 1.00 17.27 97 SER A CA 1
ATOM 429 C C . SER A 1 61 ? 21.353 -22.144 -27.834 1.00 17.32 97 SER A C 1
ATOM 430 O O . SER A 1 61 ? 20.244 -22.309 -28.356 1.00 17.66 97 SER A O 1
ATOM 433 N N . ALA A 1 62 ? 21.763 -22.829 -26.766 1.00 16.05 98 ALA A N 1
ATOM 434 C CA . ALA A 1 62 ? 20.912 -23.836 -26.134 1.00 16.55 98 ALA A CA 1
ATOM 435 C C . ALA A 1 62 ? 19.824 -23.182 -25.273 1.00 18.18 98 ALA A C 1
ATOM 436 O O . ALA A 1 62 ? 18.941 -23.862 -24.750 1.00 17.04 98 ALA A O 1
ATOM 438 N N . ASP A 1 63 ? 19.916 -21.860 -25.114 1.00 17.27 99 ASP A N 1
ATOM 439 C CA . ASP A 1 63 ? 18.912 -21.087 -24.378 1.00 16.86 99 ASP A CA 1
ATOM 440 C C . ASP A 1 63 ? 18.685 -19.836 -25.228 1.00 15.69 99 ASP A C 1
ATOM 441 O O . ASP A 1 63 ? 19.486 -18.899 -25.210 1.00 18.13 99 ASP A O 1
ATOM 446 N N . TYR A 1 64 ? 17.597 -19.845 -25.982 1.00 18.78 100 TYR A N 1
ATOM 447 C CA . TYR A 1 64 ? 17.283 -18.737 -26.873 1.00 19.13 100 TYR A CA 1
ATOM 448 C C . TYR A 1 64 ? 17.298 -17.390 -26.169 1.00 18.42 100 TYR A C 1
ATOM 449 O O . TYR A 1 64 ? 17.669 -16.384 -26.770 1.00 19.45 100 TYR A O 1
ATOM 458 N N . ALA A 1 65 ? 16.906 -17.372 -24.896 1.00 18.09 101 ALA A N 1
ATOM 459 C CA . ALA A 1 65 ? 16.814 -16.110 -24.155 1.00 18.55 101 ALA A CA 1
ATOM 460 C C . ALA A 1 65 ? 18.106 -15.321 -24.015 1.00 19.55 101 ALA A C 1
ATOM 461 O O . ALA A 1 65 ? 18.075 -14.120 -23.729 1.00 20.98 101 ALA A O 1
ATOM 463 N N . LEU A 1 66 ? 19.245 -15.979 -24.206 1.00 18.76 102 LEU A N 1
ATOM 464 C CA . LEU A 1 66 ? 20.514 -15.278 -24.103 1.00 19.12 102 LEU A CA 1
ATOM 465 C C . LEU A 1 66 ? 20.707 -14.312 -25.273 1.00 18.16 102 LEU A C 1
ATOM 466 O O . LEU A 1 66 ? 21.465 -13.345 -25.172 1.00 21.47 102 LEU A O 1
ATOM 471 N N . ILE A 1 67 ? 20.024 -14.567 -26.385 1.00 19.72 103 ILE A N 1
ATOM 472 C CA . ILE A 1 67 ? 20.167 -13.693 -27.541 1.00 19.74 103 ILE A CA 1
ATOM 473 C C . ILE A 1 67 ? 19.545 -12.340 -27.231 1.00 19.95 103 ILE A C 1
ATOM 474 O O . ILE A 1 67 ? 20.217 -11.317 -27.327 1.00 19.64 103 ILE A O 1
ATOM 479 N N . PRO A 1 68 ? 18.266 -12.317 -26.833 1.00 21.60 104 PRO A N 1
ATOM 480 C CA . PRO A 1 68 ? 17.662 -11.022 -26.514 1.00 22.25 104 PRO A CA 1
ATOM 481 C C . PRO A 1 68 ? 18.350 -10.348 -25.315 1.00 23.46 104 PRO A C 1
ATOM 482 O O . PRO A 1 68 ? 18.630 -9.147 -25.337 1.00 25.49 104 PRO A O 1
ATOM 486 N N . SER A 1 69 ? 18.643 -11.117 -24.266 1.00 22.75 105 SER A N 1
ATOM 487 C CA . SER A 1 69 ? 19.257 -10.535 -23.071 1.00 22.73 105 SER A CA 1
ATOM 488 C C . SER A 1 69 ? 20.680 -10.010 -23.227 1.00 22.78 105 SER A C 1
ATOM 489 O O . SER A 1 69 ? 21.057 -9.036 -22.576 1.00 23.58 105 SER A O 1
ATOM 492 N N . LEU A 1 70 ? 21.471 -10.639 -24.086 1.00 21.88 106 LEU A N 1
ATOM 493 C CA . LEU A 1 70 ? 22.854 -10.222 -24.264 1.00 21.64 106 LEU A CA 1
ATOM 494 C C . LEU A 1 70 ? 23.209 -9.583 -25.600 1.00 21.11 106 LEU A C 1
ATOM 495 O O . LEU A 1 70 ? 24.144 -8.788 -25.669 1.00 22.78 106 LEU A O 1
ATOM 500 N N . MET A 1 71 ? 22.477 -9.928 -26.653 1.00 21.63 107 MET A N 1
ATOM 501 C CA . MET A 1 71 ? 22.803 -9.427 -27.986 1.00 21.67 107 MET A CA 1
ATOM 502 C C . MET A 1 71 ? 21.966 -8.315 -28.600 1.00 22.68 107 MET A C 1
ATOM 503 O O . MET A 1 71 ? 22.483 -7.533 -29.389 1.00 23.25 107 MET A O 1
ATOM 508 N N . VAL A 1 72 ? 20.688 -8.250 -28.261 1.00 23.74 108 VAL A N 1
ATOM 509 C CA . VAL A 1 72 ? 19.811 -7.240 -28.856 1.00 25.53 108 VAL A CA 1
ATOM 510 C C . VAL A 1 72 ? 19.870 -5.909 -28.124 1.00 26.80 108 VAL A C 1
ATOM 511 O O . VAL A 1 72 ? 19.746 -5.862 -26.901 1.00 27.46 108 VAL A O 1
ATOM 515 N N . PRO A 1 73 ? 20.008 -4.796 -28.873 1.00 28.17 109 PRO A N 1
ATOM 516 C CA . PRO A 1 73 ? 20.104 -4.724 -30.336 1.00 27.67 109 PRO A CA 1
ATOM 517 C C . PRO A 1 73 ? 21.504 -4.480 -30.903 1.00 28.57 109 PRO A C 1
ATOM 518 O O . PRO A 1 73 ? 21.670 -4.387 -32.124 1.00 28.76 109 PRO A O 1
ATOM 522 N N . GLU A 1 74 ? 22.510 -4.385 -30.042 1.00 27.66 110 GLU A N 1
ATOM 523 C CA . GLU A 1 74 ? 23.847 -4.099 -30.541 1.00 29.61 110 GLU A CA 1
ATOM 524 C C . GLU A 1 74 ? 24.448 -5.137 -31.476 1.00 28.31 110 GLU A C 1
ATOM 525 O O . GLU A 1 74 ? 25.063 -4.779 -32.481 1.00 28.58 110 GLU A O 1
ATOM 531 N N . TYR A 1 75 ? 24.271 -6.418 -31.165 1.00 25.41 111 TYR A N 1
ATOM 532 C CA . TYR A 1 75 ? 24.842 -7.462 -32.002 1.00 24.36 111 TYR A CA 1
ATOM 533 C C . TYR A 1 75 ? 23.852 -8.376 -32.706 1.00 22.80 111 TYR A C 1
ATOM 534 O O . TYR A 1 75 ? 24.250 -9.210 -33.513 1.00 23.26 111 TYR A O 1
ATOM 543 N N . ALA A 1 76 ? 22.567 -8.222 -32.404 1.00 22.62 112 ALA A N 1
ATOM 544 C CA . ALA A 1 76 ? 21.534 -9.027 -33.043 1.00 22.10 112 ALA A CA 1
ATOM 545 C C . ALA A 1 76 ? 20.205 -8.287 -32.966 1.00 22.19 112 ALA A C 1
ATOM 546 O O . ALA A 1 76 ? 20.009 -7.452 -32.086 1.00 24.26 112 ALA A O 1
ATOM 548 N N . ASP A 1 77 ? 19.298 -8.603 -33.884 1.00 24.14 113 ASP A N 1
ATOM 549 C CA . ASP A 1 77 ? 17.997 -7.940 -33.920 1.00 25.35 113 ASP A CA 1
ATOM 550 C C . ASP A 1 77 ? 16.852 -8.930 -33.852 1.00 25.54 113 ASP A C 1
ATOM 551 O O . ASP A 1 77 ? 15.694 -8.533 -33.697 1.00 26.32 113 ASP A O 1
ATOM 556 N N . TRP A 1 78 ? 17.167 -10.215 -33.968 1.00 21.94 114 TRP A N 1
ATOM 557 C CA . TRP A 1 78 ? 16.142 -11.246 -33.956 1.00 21.94 114 TRP A CA 1
ATOM 558 C C . TRP A 1 78 ? 16.725 -12.594 -33.555 1.00 22.45 114 TRP A C 1
ATOM 559 O O . TRP A 1 78 ? 17.927 -12.723 -33.341 1.00 22.24 114 TRP A O 1
ATOM 570 N N . TYR A 1 79 ? 15.850 -13.587 -33.456 1.00 22.35 115 TYR A N 1
ATOM 571 C CA . TYR A 1 79 ? 16.253 -14.954 -33.149 1.00 21.46 115 TYR A CA 1
ATOM 572 C C . TYR A 1 79 ? 15.124 -15.881 -33.588 1.00 21.81 115 TYR A C 1
ATOM 573 O O . TYR A 1 79 ? 13.943 -15.507 -33.564 1.00 22.51 115 TYR A O 1
ATOM 582 N N . ALA A 1 80 ? 15.489 -17.087 -34.009 1.00 21.90 116 ALA A N 1
ATOM 583 C CA . ALA A 1 80 ? 14.508 -18.076 -34.414 1.00 21.48 116 ALA A CA 1
ATOM 584 C C . ALA A 1 80 ? 14.602 -19.260 -33.459 1.00 22.83 116 ALA A C 1
ATOM 585 O O . ALA A 1 80 ? 15.700 -19.751 -33.186 1.00 22.40 116 ALA A O 1
ATOM 587 N N . ALA A 1 81 ? 13.455 -19.697 -32.943 1.00 21.58 117 ALA A N 1
ATOM 588 C CA . ALA A 1 81 ? 13.375 -20.842 -32.033 1.00 21.68 117 ALA A CA 1
ATOM 589 C C . ALA A 1 81 ? 13.252 -22.072 -32.924 1.00 23.15 117 ALA A C 1
ATOM 590 O O . ALA A 1 81 ? 12.324 -22.161 -33.732 1.00 23.21 117 ALA A O 1
ATOM 592 N N . PHE A 1 82 ? 14.165 -23.034 -32.770 1.00 22.43 118 PHE A N 1
ATOM 593 C CA . PHE A 1 82 ? 14.158 -24.207 -33.646 1.00 22.73 118 PHE A CA 1
ATOM 594 C C . PHE A 1 82 ? 14.181 -25.601 -33.026 1.00 23.11 118 PHE A C 1
ATOM 595 O O . PHE A 1 82 ? 14.001 -26.596 -33.733 1.00 25.80 118 PHE A O 1
ATOM 603 N N . ALA A 1 83 ? 14.398 -25.699 -31.722 1.00 21.85 119 ALA A N 1
ATOM 604 C CA . ALA A 1 83 ? 14.422 -27.017 -31.105 1.00 19.93 119 ALA A CA 1
ATOM 605 C C . ALA A 1 83 ? 14.282 -26.949 -29.599 1.00 18.98 119 ALA A C 1
ATOM 606 O O . ALA A 1 83 ? 14.421 -25.887 -28.996 1.00 20.62 119 ALA A O 1
ATOM 608 N N . ARG A 1 84 ? 14.020 -28.099 -28.998 1.00 20.53 120 ARG A N 1
ATOM 609 C CA . ARG A 1 84 ? 13.880 -28.197 -27.554 1.00 19.28 120 ARG A CA 1
ATOM 610 C C . ARG A 1 84 ? 14.834 -29.282 -27.065 1.00 20.64 120 ARG A C 1
ATOM 611 O O . ARG A 1 84 ? 15.542 -29.908 -27.855 1.00 20.97 120 ARG A O 1
ATOM 619 N N . ASN A 1 85 ? 14.883 -29.469 -25.754 1.00 19.23 121 ASN A N 1
ATOM 620 C CA . ASN A 1 85 ? 15.694 -30.528 -25.192 1.00 19.67 121 ASN A CA 1
ATOM 621 C C . ASN A 1 85 ? 15.158 -30.874 -23.811 1.00 19.88 121 ASN A C 1
ATOM 622 O O . ASN A 1 85 ? 14.139 -30.334 -23.378 1.00 19.61 121 ASN A O 1
ATOM 627 N N . GLN A 1 86 ? 15.858 -31.765 -23.119 1.00 19.38 122 GLN A N 1
ATOM 628 C CA . GLN A 1 86 ? 15.417 -32.255 -21.825 1.00 21.43 122 GLN A CA 1
ATOM 629 C C . GLN A 1 86 ? 16.626 -32.577 -20.959 1.00 20.26 122 GLN A C 1
ATOM 630 O O . GLN A 1 86 ? 17.597 -33.160 -21.447 1.00 19.42 122 GLN A O 1
ATOM 636 N N . MET A 1 87 ? 16.582 -32.191 -19.687 1.00 18.70 123 MET A N 1
ATOM 637 C CA . MET A 1 87 ? 17.692 -32.497 -18.793 1.00 20.55 123 MET A CA 1
ATOM 638 C C . MET A 1 87 ? 17.508 -33.902 -18.228 1.00 19.18 123 MET A C 1
ATOM 639 O O . MET A 1 87 ? 16.411 -34.254 -17.794 1.00 20.73 123 MET A O 1
ATOM 644 N N . ILE A 1 88 ? 18.570 -34.702 -18.259 1.00 18.28 124 ILE A N 1
ATOM 645 C CA . ILE A 1 88 ? 18.539 -36.046 -17.675 1.00 18.79 124 ILE A CA 1
ATOM 646 C C . ILE A 1 88 ? 19.831 -36.258 -16.879 1.00 16.86 124 ILE A C 1
ATOM 647 O O . ILE A 1 88 ? 20.692 -35.378 -16.837 1.00 16.03 124 ILE A O 1
ATOM 652 N N . LEU A 1 89 ? 19.952 -37.402 -16.214 1.00 18.51 125 LEU A N 1
ATOM 653 C CA . LEU A 1 89 ? 21.159 -37.717 -15.453 1.00 18.24 125 LEU A CA 1
ATOM 654 C C . LEU A 1 89 ? 21.756 -38.925 -16.170 1.00 19.68 125 LEU A C 1
ATOM 655 O O . LEU A 1 89 ? 21.236 -40.035 -16.086 1.00 21.07 125 LEU A O 1
ATOM 660 N N . ALA A 1 90 ? 22.836 -38.687 -16.899 1.00 18.02 126 ALA A N 1
ATOM 661 C CA . ALA A 1 90 ? 23.491 -39.728 -17.678 1.00 17.69 126 ALA A CA 1
ATOM 662 C C . ALA A 1 90 ? 24.466 -40.572 -16.862 1.00 18.15 126 ALA A C 1
ATOM 663 O O . ALA A 1 90 ? 25.017 -40.114 -15.853 1.00 16.92 126 ALA A O 1
ATOM 665 N N . TYR A 1 91 ? 24.668 -41.812 -17.317 1.00 18.12 127 TYR A N 1
ATOM 666 C CA . TYR A 1 91 ? 25.594 -42.737 -16.673 1.00 19.80 127 TYR A CA 1
ATOM 667 C C . TYR A 1 91 ? 25.931 -43.886 -17.627 1.00 20.91 127 TYR A C 1
ATOM 668 O O . TYR A 1 91 ? 25.435 -43.923 -18.750 1.00 21.98 127 TYR A O 1
ATOM 677 N N . THR A 1 92 ? 26.799 -44.802 -17.199 1.00 21.86 128 THR A N 1
ATOM 678 C CA . THR A 1 92 ? 27.166 -45.942 -18.042 1.00 23.19 128 THR A CA 1
ATOM 679 C C . THR A 1 92 ? 27.063 -47.217 -17.221 1.00 25.63 128 THR A C 1
ATOM 680 O O . THR A 1 92 ? 26.846 -47.167 -16.013 1.00 24.43 128 THR A O 1
ATOM 684 N N . ASN A 1 93 ? 27.240 -48.362 -17.878 1.00 28.84 129 ASN A N 1
ATOM 685 C CA . ASN A 1 93 ? 27.156 -49.645 -17.186 1.00 32.54 129 ASN A CA 1
ATOM 686 C C . ASN A 1 93 ? 28.204 -49.808 -16.099 1.00 32.51 129 ASN A C 1
ATOM 687 O O . ASN A 1 93 ? 28.091 -50.695 -15.257 1.00 34.87 129 ASN A O 1
ATOM 692 N N . GLU A 1 94 ? 29.228 -48.965 -16.111 1.00 31.40 130 GLU A N 1
ATOM 693 C CA . GLU A 1 94 ? 30.261 -49.057 -15.092 1.00 31.26 130 GLU A CA 1
ATOM 694 C C . GLU A 1 94 ? 30.086 -48.042 -13.959 1.00 29.61 130 GLU A C 1
ATOM 695 O O . GLU A 1 94 ? 30.834 -48.064 -12.983 1.00 29.95 130 GLU A O 1
ATOM 701 N N . SER A 1 95 ? 29.101 -47.155 -14.081 1.00 26.78 131 SER A N 1
ATOM 702 C CA . SER A 1 95 ? 28.866 -46.158 -13.041 1.00 24.11 131 SER A CA 1
ATOM 703 C C . SER A 1 95 ? 28.440 -46.851 -11.758 1.00 23.78 131 SER A C 1
ATOM 704 O O . SER A 1 95 ? 27.672 -47.814 -11.794 1.00 23.60 131 SER A O 1
ATOM 707 N N . LYS A 1 96 ? 28.932 -46.363 -10.626 1.00 24.05 132 LYS A N 1
ATOM 708 C CA . LYS A 1 96 ? 28.567 -46.946 -9.339 1.00 23.91 132 LYS A CA 1
ATOM 709 C C . LYS A 1 96 ? 27.061 -46.855 -9.129 1.00 23.65 132 LYS A C 1
ATOM 710 O O . LYS A 1 96 ? 26.455 -45.802 -9.343 1.00 22.61 132 LYS A O 1
ATOM 716 N N . TYR A 1 97 ? 26.460 -47.971 -8.721 1.00 21.26 133 TYR A N 1
ATOM 717 C CA . TYR A 1 97 ? 25.029 -48.053 -8.437 1.00 22.07 133 TYR A CA 1
ATOM 718 C C . TYR A 1 97 ? 24.104 -47.816 -9.625 1.00 21.19 133 TYR A C 1
ATOM 719 O O . TYR A 1 97 ? 22.907 -47.561 -9.448 1.00 22.70 133 TYR A O 1
ATOM 728 N N . GLY A 1 98 ? 24.655 -47.926 -10.829 1.00 22.78 134 GLY A N 1
ATOM 729 C CA . GLY A 1 98 ? 23.864 -47.728 -12.031 1.00 24.25 134 GLY A CA 1
ATOM 730 C C . GLY A 1 98 ? 22.690 -48.685 -12.155 1.00 26.16 134 GLY A C 1
ATOM 731 O O . GLY A 1 98 ? 21.654 -48.328 -12.715 1.00 26.55 134 GLY A O 1
ATOM 732 N N . ASP A 1 99 ? 22.832 -49.902 -11.635 1.00 28.68 135 ASP A N 1
ATOM 733 C CA . ASP A 1 99 ? 21.744 -50.873 -11.724 1.00 30.45 135 ASP A CA 1
ATOM 734 C C . ASP A 1 99 ? 20.670 -50.646 -10.673 1.00 30.94 135 ASP A C 1
ATOM 735 O O . ASP A 1 99 ? 19.625 -51.300 -10.682 1.00 31.52 135 ASP A O 1
ATOM 740 N N . GLU A 1 100 ? 20.921 -49.698 -9.778 1.00 29.28 136 GLU A N 1
ATOM 741 C CA . GLU A 1 100 ? 19.998 -49.402 -8.699 1.00 28.52 136 GLU A CA 1
ATOM 742 C C . GLU A 1 100 ? 19.264 -48.067 -8.873 1.00 28.33 136 GLU A C 1
ATOM 743 O O . GLU A 1 100 ? 18.150 -47.881 -8.376 1.00 27.58 136 GLU A O 1
ATOM 749 N N . ILE A 1 101 ? 19.888 -47.146 -9.598 1.00 26.15 137 ILE A N 1
ATOM 750 C CA . ILE A 1 101 ? 19.324 -45.818 -9.783 1.00 25.20 137 ILE A CA 1
ATOM 751 C C . ILE A 1 101 ? 18.079 -45.716 -10.661 1.00 25.38 137 ILE A C 1
ATOM 752 O O . ILE A 1 101 ? 17.940 -46.415 -11.661 1.00 25.46 137 ILE A O 1
ATOM 757 N N . ASN A 1 102 ? 17.171 -44.829 -10.266 1.00 24.75 138 ASN A N 1
ATOM 758 C CA . ASN A 1 102 ? 15.943 -44.596 -11.009 1.00 26.58 138 ASN A CA 1
ATOM 759 C C . ASN A 1 102 ? 15.397 -43.204 -10.704 1.00 25.49 138 ASN A C 1
ATOM 760 O O . ASN A 1 102 ? 15.962 -42.464 -9.893 1.00 25.32 138 ASN A O 1
ATOM 765 N N . THR A 1 103 ? 14.290 -42.862 -11.353 1.00 25.37 139 THR A N 1
ATOM 766 C CA . THR A 1 103 ? 13.657 -41.553 -11.205 1.00 25.97 139 THR A CA 1
ATOM 767 C C . THR A 1 103 ? 13.262 -41.191 -9.777 1.00 26.55 139 THR A C 1
ATOM 768 O O . THR A 1 103 ? 13.200 -40.012 -9.426 1.00 26.86 139 THR A O 1
ATOM 772 N N . ASP A 1 104 ? 12.996 -42.202 -8.957 1.00 26.91 140 ASP A N 1
ATOM 773 C CA . ASP A 1 104 ? 12.577 -41.977 -7.580 1.00 28.37 140 ASP A CA 1
ATOM 774 C C . ASP A 1 104 ? 13.709 -41.843 -6.564 1.00 27.08 140 ASP A C 1
ATOM 775 O O . ASP A 1 104 ? 13.492 -41.311 -5.483 1.00 28.52 140 ASP A O 1
ATOM 780 N N . ASN A 1 105 ? 14.910 -42.315 -6.891 1.00 24.45 141 ASN A N 1
ATOM 781 C CA . ASN A 1 105 ? 16.005 -42.255 -5.924 1.00 23.46 141 ASN A CA 1
ATOM 782 C C . ASN A 1 105 ? 17.333 -41.678 -6.409 1.00 21.19 141 ASN A C 1
ATOM 783 O O . ASN A 1 105 ? 18.322 -41.736 -5.680 1.00 22.33 141 ASN A O 1
ATOM 788 N N . TRP A 1 106 ? 17.375 -41.122 -7.617 1.00 21.69 142 TRP A N 1
ATOM 789 C CA . TRP A 1 106 ? 18.645 -40.615 -8.141 1.00 19.92 142 TRP A CA 1
ATOM 790 C C . TRP A 1 106 ? 19.427 -39.717 -7.182 1.00 19.60 142 TRP A C 1
ATOM 791 O O . TRP A 1 106 ? 20.641 -39.852 -7.049 1.00 18.92 142 TRP A O 1
ATOM 802 N N . TYR A 1 107 ? 18.734 -38.814 -6.505 1.00 20.52 143 TYR A N 1
ATOM 803 C CA . TYR A 1 107 ? 19.399 -37.894 -5.592 1.00 21.76 143 TYR A CA 1
ATOM 804 C C . TYR A 1 107 ? 19.930 -38.569 -4.326 1.00 22.05 143 TYR A C 1
ATOM 805 O O . TYR A 1 107 ? 20.840 -38.051 -3.674 1.00 22.26 143 TYR A O 1
ATOM 814 N N . GLU A 1 108 ? 19.367 -39.725 -3.980 1.00 24.22 144 GLU A N 1
ATOM 815 C CA . GLU A 1 108 ? 19.838 -40.461 -2.811 1.00 24.88 144 GLU A CA 1
ATOM 816 C C . GLU A 1 108 ? 21.141 -41.144 -3.214 1.00 24.39 144 GLU A C 1
ATOM 817 O O . GLU A 1 108 ? 22.050 -41.292 -2.406 1.00 25.00 144 GLU A O 1
ATOM 823 N N . ILE A 1 109 ? 21.230 -41.561 -4.473 1.00 21.96 145 ILE A N 1
ATOM 824 C CA . ILE A 1 109 ? 22.443 -42.191 -4.969 1.00 21.90 145 ILE A CA 1
ATOM 825 C C . ILE A 1 109 ? 23.555 -41.132 -5.048 1.00 20.21 145 ILE A C 1
ATOM 826 O O . ILE A 1 109 ? 24.696 -41.395 -4.668 1.00 19.42 145 ILE A O 1
ATOM 831 N N . LEU A 1 110 ? 23.224 -39.937 -5.545 1.00 19.92 146 LEU A N 1
ATOM 832 C CA . LEU A 1 110 ? 24.232 -38.882 -5.641 1.00 19.20 146 LEU A CA 1
ATOM 833 C C . LEU A 1 110 ? 24.691 -38.434 -4.246 1.00 19.26 146 LEU A C 1
ATOM 834 O O . LEU A 1 110 ? 25.795 -37.919 -4.086 1.00 18.79 146 LEU A O 1
ATOM 839 N N . ARG A 1 111 ? 23.846 -38.631 -3.241 1.00 19.53 147 ARG A N 1
ATOM 840 C CA . ARG A 1 111 ? 24.203 -38.271 -1.871 1.00 19.73 147 ARG A CA 1
ATOM 841 C C . ARG A 1 111 ? 25.271 -39.201 -1.281 1.00 21.23 147 ARG A C 1
ATOM 842 O O . ARG A 1 111 ? 25.935 -38.844 -0.310 1.00 22.39 147 ARG A O 1
ATOM 850 N N . ARG A 1 112 ? 25.434 -40.395 -1.849 1.00 21.27 148 ARG A N 1
ATOM 851 C CA . ARG A 1 112 ? 26.433 -41.327 -1.322 1.00 21.66 148 ARG A CA 1
ATOM 852 C C . ARG A 1 112 ? 27.838 -40.759 -1.501 1.00 21.11 148 ARG A C 1
ATOM 853 O O . ARG A 1 112 ? 28.220 -40.361 -2.600 1.00 20.20 148 ARG A O 1
ATOM 861 N N . PRO A 1 113 ? 28.633 -40.730 -0.419 1.00 20.45 149 PRO A N 1
ATOM 862 C CA . PRO A 1 113 ? 29.997 -40.194 -0.475 1.00 20.65 149 PRO A CA 1
ATOM 863 C C . PRO A 1 113 ? 30.955 -40.752 -1.525 1.00 20.48 149 PRO A C 1
ATOM 864 O O . PRO A 1 113 ? 31.895 -40.068 -1.923 1.00 20.74 149 PRO A O 1
ATOM 868 N N . ASP A 1 114 ? 30.726 -41.981 -1.981 1.00 19.15 150 ASP A N 1
ATOM 869 C CA . ASP A 1 114 ? 31.607 -42.569 -2.977 1.00 20.61 150 ASP A CA 1
ATOM 870 C C . ASP A 1 114 ? 31.165 -42.331 -4.421 1.00 19.69 150 ASP A C 1
ATOM 871 O O . ASP A 1 114 ? 31.797 -42.824 -5.347 1.00 20.96 150 ASP A O 1
ATOM 876 N N . VAL A 1 115 ? 30.100 -41.556 -4.598 1.00 18.44 151 VAL A N 1
ATOM 877 C CA . VAL A 1 115 ? 29.572 -41.244 -5.929 1.00 17.01 151 VAL A CA 1
ATOM 878 C C . VAL A 1 115 ? 30.000 -39.845 -6.354 1.00 17.94 151 VAL A C 1
ATOM 879 O O . VAL A 1 115 ? 29.919 -38.904 -5.570 1.00 19.30 151 VAL A O 1
ATOM 883 N N . ARG A 1 116 ? 30.454 -39.725 -7.597 1.00 17.11 152 ARG A N 1
ATOM 884 C CA . ARG A 1 116 ? 30.889 -38.437 -8.137 1.00 19.65 152 ARG A CA 1
ATOM 885 C C . ARG A 1 116 ? 30.045 -38.073 -9.353 1.00 18.53 152 ARG A C 1
ATOM 886 O O . ARG A 1 116 ? 29.790 -38.923 -10.200 1.00 18.49 152 ARG A O 1
ATOM 894 N N . TYR A 1 117 ? 29.614 -36.810 -9.440 1.00 15.11 153 TYR A N 1
ATOM 895 C CA . TYR A 1 117 ? 28.815 -36.355 -10.574 1.00 15.60 153 TYR A CA 1
ATOM 896 C C . TYR A 1 117 ? 29.441 -35.130 -11.222 1.00 16.19 153 TYR A C 1
ATOM 897 O O . TYR A 1 117 ? 30.281 -34.449 -10.622 1.00 16.96 153 TYR A O 1
ATOM 906 N N . GLY A 1 118 ? 29.054 -34.888 -12.468 1.00 16.26 154 GLY A N 1
ATOM 907 C CA . GLY A 1 118 ? 29.585 -33.753 -13.187 1.00 17.21 154 GLY A CA 1
ATOM 908 C C . GLY A 1 118 ? 28.489 -32.876 -13.748 1.00 16.42 154 GLY A C 1
ATOM 909 O O . GLY A 1 118 ? 27.363 -33.313 -13.982 1.00 15.97 154 GLY A O 1
ATOM 910 N N . PHE A 1 119 ? 28.835 -31.606 -13.905 1.00 15.11 155 PHE A N 1
ATOM 911 C CA . PHE A 1 119 ? 27.953 -30.621 -14.507 1.00 14.39 155 PHE A CA 1
ATOM 912 C C . PHE A 1 119 ? 28.863 -29.490 -14.949 1.00 14.26 155 PHE A C 1
ATOM 913 O O . PHE A 1 119 ? 30.007 -29.386 -14.499 1.00 14.97 155 PHE A O 1
ATOM 921 N N . SER A 1 120 ? 28.373 -28.660 -15.857 1.00 14.62 156 SER A N 1
ATOM 922 C CA . SER A 1 120 ? 29.201 -27.581 -16.374 1.00 15.18 156 SER A CA 1
ATOM 923 C C . SER A 1 120 ? 29.068 -26.265 -15.620 1.00 15.26 156 SER A C 1
ATOM 924 O O . SER A 1 120 ? 28.224 -26.106 -14.736 1.00 15.97 156 SER A O 1
ATOM 927 N N . ASN A 1 121 ? 29.944 -25.341 -15.988 1.00 14.85 157 ASN A N 1
ATOM 928 C CA . ASN A 1 121 ? 30.039 -24.018 -15.376 1.00 14.03 157 ASN A CA 1
ATOM 929 C C . ASN A 1 121 ? 28.805 -23.147 -15.634 1.00 14.04 157 ASN A C 1
ATOM 930 O O . ASN A 1 121 ? 28.571 -22.735 -16.765 1.00 15.35 157 ASN A O 1
ATOM 935 N N . PRO A 1 122 ? 28.011 -22.854 -14.582 1.00 15.69 158 PRO A N 1
ATOM 936 C CA . PRO A 1 122 ? 26.807 -22.024 -14.755 1.00 15.96 158 PRO A CA 1
ATOM 937 C C . PRO A 1 122 ? 27.084 -20.629 -15.322 1.00 17.16 158 PRO A C 1
ATOM 938 O O . PRO A 1 122 ? 26.168 -19.987 -15.842 1.00 17.50 158 PRO A O 1
ATOM 942 N N . ASN A 1 123 ? 28.319 -20.148 -15.206 1.00 18.17 159 ASN A N 1
ATOM 943 C CA . ASN A 1 123 ? 28.658 -18.824 -15.745 1.00 17.65 159 ASN A CA 1
ATOM 944 C C . ASN A 1 123 ? 28.856 -18.876 -17.260 1.00 19.73 159 ASN A C 1
ATOM 945 O O . ASN A 1 123 ? 28.830 -17.839 -17.933 1.00 18.45 159 ASN A O 1
ATOM 950 N N . ASP A 1 124 ? 29.040 -20.079 -17.803 1.00 15.86 160 ASP A N 1
ATOM 951 C CA . ASP A 1 124 ? 29.313 -20.220 -19.232 1.00 16.33 160 ASP A CA 1
ATOM 952 C C . ASP A 1 124 ? 28.319 -20.994 -20.056 1.00 16.22 160 ASP A C 1
ATOM 953 O O . ASP A 1 124 ? 28.170 -20.739 -21.252 1.00 17.01 160 ASP A O 1
ATOM 958 N N . ASP A 1 125 ? 27.650 -21.940 -19.412 1.00 14.74 161 ASP A N 1
ATOM 959 C CA . ASP A 1 125 ? 26.812 -22.894 -20.123 1.00 16.56 161 ASP A CA 1
ATOM 960 C C . ASP A 1 125 ? 25.407 -23.142 -19.574 1.00 15.10 161 ASP A C 1
ATOM 961 O O . ASP A 1 125 ? 25.244 -23.362 -18.372 1.00 12.89 161 ASP A O 1
ATOM 966 N N . PRO A 1 126 ? 24.373 -23.092 -20.445 1.00 15.43 162 PRO A N 1
ATOM 967 C CA . PRO A 1 126 ? 23.012 -23.345 -19.963 1.00 16.98 162 PRO A CA 1
ATOM 968 C C . PRO A 1 126 ? 22.917 -24.720 -19.287 1.00 16.62 162 PRO A C 1
ATOM 969 O O . PRO A 1 126 ? 22.251 -24.870 -18.272 1.00 15.85 162 PRO A O 1
ATOM 973 N N . ALA A 1 127 ? 23.605 -25.720 -19.828 1.00 15.10 163 ALA A N 1
ATOM 974 C CA . ALA A 1 127 ? 23.542 -27.049 -19.213 1.00 15.90 163 ALA A CA 1
ATOM 975 C C . ALA A 1 127 ? 24.024 -26.952 -17.762 1.00 14.87 163 ALA A C 1
ATOM 976 O O . ALA A 1 127 ? 23.565 -27.696 -16.884 1.00 16.42 163 ALA A O 1
ATOM 978 N N . GLY A 1 128 ? 24.949 -26.019 -17.530 1.00 14.73 164 GLY A N 1
ATOM 979 C CA . GLY A 1 128 ? 25.508 -25.793 -16.208 1.00 14.74 164 GLY A CA 1
ATOM 980 C C . GLY A 1 128 ? 24.514 -25.130 -15.273 1.00 15.92 164 GLY A C 1
ATOM 981 O O . GLY A 1 128 ? 24.282 -25.608 -14.165 1.00 15.53 164 GLY A O 1
ATOM 982 N N . TYR A 1 129 ? 23.918 -24.012 -15.681 1.00 15.74 165 TYR A N 1
ATOM 983 C CA . TYR A 1 129 ? 22.957 -23.424 -14.766 1.00 16.84 165 TYR A CA 1
ATOM 984 C C . TYR A 1 129 ? 21.701 -24.280 -14.643 1.00 16.06 165 TYR A C 1
ATOM 985 O O . TYR A 1 129 ? 21.040 -24.269 -13.603 1.00 16.73 165 TYR A O 1
ATOM 994 N N . ARG A 1 130 ? 21.394 -25.054 -15.684 1.00 15.04 166 ARG A N 1
ATOM 995 C CA . ARG A 1 130 ? 20.229 -25.932 -15.650 1.00 14.38 166 ARG A CA 1
ATOM 996 C C . ARG A 1 130 ? 20.410 -27.079 -14.651 1.00 16.15 166 ARG A C 1
ATOM 997 O O . ARG A 1 130 ? 19.443 -27.527 -14.039 1.00 18.39 166 ARG A O 1
ATOM 1005 N N . SER A 1 131 ? 21.640 -27.549 -14.481 1.00 15.57 167 SER A N 1
ATOM 1006 C CA . SER A 1 131 ? 21.878 -28.623 -13.512 1.00 16.59 167 SER A CA 1
ATOM 1007 C C . SER A 1 131 ? 21.489 -28.108 -12.130 1.00 17.76 167 SER A C 1
ATOM 1008 O O . SER A 1 131 ? 20.948 -28.847 -11.317 1.00 18.01 167 SER A O 1
ATOM 1011 N N . GLN A 1 132 ? 21.749 -26.829 -11.873 1.00 16.22 168 GLN A N 1
ATOM 1012 C CA . GLN A 1 132 ? 21.402 -26.250 -10.575 1.00 16.62 168 GLN A CA 1
ATOM 1013 C C . GLN A 1 132 ? 19.889 -26.059 -10.443 1.00 17.22 168 GLN A C 1
ATOM 1014 O O . GLN A 1 132 ? 19.311 -26.344 -9.393 1.00 18.49 168 GLN A O 1
ATOM 1020 N N . MET A 1 133 ? 19.250 -25.577 -11.509 1.00 16.33 169 MET A N 1
ATOM 1021 C CA . MET A 1 133 ? 17.805 -25.357 -11.508 1.00 17.45 169 MET A CA 1
ATOM 1022 C C . MET A 1 133 ? 17.055 -26.664 -11.258 1.00 18.15 169 MET A C 1
ATOM 1023 O O . MET A 1 133 ? 16.156 -26.725 -10.423 1.00 17.39 169 MET A O 1
ATOM 1028 N N . VAL A 1 134 ? 17.450 -27.714 -11.971 1.00 17.63 170 VAL A N 1
ATOM 1029 C CA . VAL A 1 134 ? 16.802 -29.010 -11.828 1.00 17.98 170 VAL A CA 1
ATOM 1030 C C . VAL A 1 134 ? 16.919 -29.552 -10.402 1.00 18.65 170 VAL A C 1
ATOM 1031 O O . VAL A 1 134 ? 15.942 -30.049 -9.818 1.00 18.25 170 VAL A O 1
ATOM 1035 N N . THR A 1 135 ? 18.112 -29.431 -9.840 1.00 17.67 171 THR A N 1
ATOM 1036 C CA . THR A 1 135 ? 18.362 -29.935 -8.509 1.00 17.62 171 THR A CA 1
ATOM 1037 C C . THR A 1 135 ? 17.608 -29.173 -7.431 1.00 18.91 171 THR A C 1
ATOM 1038 O O . THR A 1 135 ? 17.177 -29.765 -6.449 1.00 20.32 171 THR A O 1
ATOM 1042 N N . GLN A 1 136 ? 17.433 -27.867 -7.607 1.00 19.76 172 GLN A N 1
ATOM 1043 C CA . GLN A 1 136 ? 16.692 -27.097 -6.606 1.00 21.32 172 GLN A CA 1
ATOM 1044 C C . GLN A 1 136 ? 15.193 -27.364 -6.748 1.00 20.71 172 GLN A C 1
ATOM 1045 O O . GLN A 1 136 ? 14.473 -27.438 -5.749 1.00 21.29 172 GLN A O 1
ATOM 1051 N N . LEU A 1 137 ? 14.721 -27.507 -7.984 1.00 19.60 173 LEU A N 1
ATOM 1052 C CA . LEU A 1 137 ? 13.306 -27.791 -8.229 1.00 19.45 173 LEU A CA 1
ATOM 1053 C C . LEU A 1 137 ? 12.946 -29.165 -7.683 1.00 21.67 173 LEU A C 1
ATOM 1054 O O . LEU A 1 137 ? 11.781 -29.436 -7.371 1.00 22.38 173 LEU A O 1
ATOM 1059 N N . ALA A 1 138 ? 13.946 -30.035 -7.563 1.00 20.95 174 ALA A N 1
ATOM 1060 C CA . ALA A 1 138 ? 13.713 -31.382 -7.055 1.00 22.65 174 ALA A CA 1
ATOM 1061 C C . ALA A 1 138 ? 13.259 -31.380 -5.599 1.00 23.34 174 ALA A C 1
ATOM 1062 O O . ALA A 1 138 ? 12.555 -32.290 -5.164 1.00 23.63 174 ALA A O 1
ATOM 1064 N N . GLU A 1 139 ? 13.654 -30.357 -4.847 1.00 23.09 175 GLU A N 1
ATOM 1065 C CA . GLU A 1 139 ? 13.296 -30.289 -3.431 1.00 24.40 175 GLU A CA 1
ATOM 1066 C C . GLU A 1 139 ? 11.800 -30.310 -3.189 1.00 25.84 175 GLU A C 1
ATOM 1067 O O . GLU A 1 139 ? 11.310 -31.080 -2.366 1.00 26.41 175 GLU A O 1
ATOM 1073 N N . SER A 1 140 ? 11.073 -29.465 -3.909 1.00 26.65 176 SER A N 1
ATOM 1074 C CA . SER A 1 140 ? 9.631 -29.418 -3.747 1.00 27.55 176 SER A CA 1
ATOM 1075 C C . SER A 1 140 ? 8.975 -30.668 -4.315 1.00 27.30 176 SER A C 1
ATOM 1076 O O . SER A 1 140 ? 8.052 -31.219 -3.715 1.00 27.82 176 SER A O 1
ATOM 1079 N N . TYR A 1 141 ? 9.455 -31.124 -5.468 1.00 25.96 177 TYR A N 1
ATOM 1080 C CA . TYR A 1 141 ? 8.877 -32.305 -6.094 1.00 26.43 177 TYR A CA 1
ATOM 1081 C C . TYR A 1 141 ? 8.979 -33.563 -5.230 1.00 26.71 177 TYR A C 1
ATOM 1082 O O . TYR A 1 141 ? 8.018 -34.327 -5.140 1.00 26.72 177 TYR A O 1
ATOM 1091 N N . TYR A 1 142 ? 10.138 -33.781 -4.612 1.00 26.23 178 TYR A N 1
ATOM 1092 C CA . TYR A 1 142 ? 10.348 -34.961 -3.774 1.00 26.72 178 TYR A CA 1
ATOM 1093 C C . TYR A 1 142 ? 10.131 -34.688 -2.287 1.00 27.75 178 TYR A C 1
ATOM 1094 O O . TYR A 1 142 ? 10.360 -35.563 -1.450 1.00 28.44 178 TYR A O 1
ATOM 1103 N N . ASN A 1 143 ? 9.700 -33.472 -1.963 1.00 27.88 179 ASN A N 1
ATOM 1104 C CA . ASN A 1 143 ? 9.456 -33.081 -0.577 1.00 29.81 179 ASN A CA 1
ATOM 1105 C C . ASN A 1 143 ? 10.697 -33.328 0.290 1.00 28.71 179 ASN A C 1
ATOM 1106 O O . ASN A 1 143 ? 10.615 -33.948 1.350 1.00 29.39 179 ASN A O 1
ATOM 1111 N N . ASP A 1 144 ? 11.844 -32.836 -0.171 1.00 26.99 180 ASP A N 1
ATOM 1112 C CA . ASP A 1 144 ? 13.118 -32.991 0.530 1.00 25.96 180 ASP A CA 1
ATOM 1113 C C . ASP A 1 144 ? 13.859 -31.670 0.349 1.00 27.05 180 ASP A C 1
ATOM 1114 O O . ASP A 1 144 ? 14.472 -31.433 -0.698 1.00 25.60 180 ASP A O 1
ATOM 1119 N N . ASP A 1 145 ? 13.799 -30.813 1.365 1.00 26.64 181 ASP A N 1
ATOM 1120 C CA . ASP A 1 145 ? 14.430 -29.498 1.295 1.00 26.91 181 ASP A CA 1
ATOM 1121 C C . ASP A 1 145 ? 15.949 -29.458 1.430 1.00 25.25 181 ASP A C 1
ATOM 1122 O O . ASP A 1 145 ? 16.529 -28.381 1.542 1.00 25.45 181 ASP A O 1
ATOM 1127 N N . MET A 1 146 ? 16.602 -30.616 1.405 1.00 23.90 182 MET A N 1
ATOM 1128 C CA . MET A 1 146 ? 18.053 -30.645 1.514 1.00 21.87 182 MET A CA 1
ATOM 1129 C C . MET A 1 146 ? 18.762 -31.227 0.289 1.00 20.35 182 MET A C 1
ATOM 1130 O O . MET A 1 146 ? 19.988 -31.359 0.283 1.00 20.57 182 MET A O 1
ATOM 1135 N N . ILE A 1 147 ? 18.005 -31.570 -0.749 1.00 19.91 183 ILE A N 1
ATOM 1136 C CA . ILE A 1 147 ? 18.635 -32.126 -1.945 1.00 19.22 183 ILE A CA 1
ATOM 1137 C C . ILE A 1 147 ? 19.673 -31.165 -2.532 1.00 19.35 183 ILE A C 1
ATOM 1138 O O . ILE A 1 147 ? 20.821 -31.550 -2.769 1.00 19.51 183 ILE A O 1
ATOM 1143 N N . TYR A 1 148 ? 19.282 -29.910 -2.743 1.00 18.66 184 TYR A N 1
ATOM 1144 C CA . TYR A 1 148 ? 20.198 -28.930 -3.319 1.00 18.83 184 TYR A CA 1
ATOM 1145 C C . TYR A 1 148 ? 21.311 -28.583 -2.334 1.00 18.51 184 TYR A C 1
ATOM 1146 O O . TYR A 1 148 ? 22.473 -28.435 -2.710 1.00 18.68 184 TYR A O 1
ATOM 1155 N N . ASP A 1 149 ? 20.953 -28.469 -1.061 1.00 20.26 185 ASP A N 1
ATOM 1156 C CA . ASP A 1 149 ? 21.928 -28.148 -0.030 1.00 19.13 185 ASP A CA 1
ATOM 1157 C C . ASP A 1 149 ? 23.013 -29.222 0.058 1.00 19.30 185 ASP A C 1
ATOM 1158 O O . ASP A 1 149 ? 24.200 -28.920 0.113 1.00 20.13 185 ASP A O 1
ATOM 1163 N N . ASP A 1 150 ? 22.584 -30.479 0.062 1.00 18.65 186 ASP A N 1
ATOM 1164 C CA . ASP A 1 150 ? 23.501 -31.609 0.171 1.00 19.98 186 ASP A CA 1
ATOM 1165 C C . ASP A 1 150 ? 24.385 -31.826 -1.053 1.00 19.38 186 ASP A C 1
ATOM 1166 O O . ASP A 1 150 ? 25.589 -32.056 -0.934 1.00 20.57 186 ASP A O 1
ATOM 1171 N N . LEU A 1 151 ? 23.785 -31.762 -2.237 1.00 19.63 187 LEU A N 1
ATOM 1172 C CA . LEU A 1 151 ? 24.550 -32.010 -3.453 1.00 17.60 187 LEU A CA 1
ATOM 1173 C C . LEU A 1 151 ? 25.382 -30.850 -3.969 1.00 17.81 187 LEU A C 1
ATOM 1174 O O . LEU A 1 151 ? 26.520 -31.042 -4.396 1.00 18.85 187 LEU A O 1
ATOM 1179 N N . MET A 1 152 ? 24.814 -29.650 -3.936 1.00 18.01 188 MET A N 1
ATOM 1180 C CA . MET A 1 152 ? 25.512 -28.491 -4.479 1.00 17.39 188 MET A CA 1
ATOM 1181 C C . MET A 1 152 ? 26.094 -27.479 -3.489 1.00 16.63 188 MET A C 1
ATOM 1182 O O . MET A 1 152 ? 27.280 -27.156 -3.569 1.00 17.54 188 MET A O 1
ATOM 1187 N N . LEU A 1 153 ? 25.286 -26.980 -2.557 1.00 19.00 189 LEU A N 1
ATOM 1188 C CA . LEU A 1 153 ? 25.808 -25.986 -1.617 1.00 19.35 189 LEU A CA 1
ATOM 1189 C C . LEU A 1 153 ? 26.940 -26.523 -0.760 1.00 19.32 189 LEU A C 1
ATOM 1190 O O . LEU A 1 153 ? 27.930 -25.838 -0.536 1.00 20.29 189 LEU A O 1
ATOM 1195 N N . ALA A 1 154 ? 26.815 -27.765 -0.304 1.00 19.69 190 ALA A N 1
ATOM 1196 C CA . ALA A 1 154 ? 27.844 -28.352 0.536 1.00 19.97 190 ALA A CA 1
ATOM 1197 C C . ALA A 1 154 ? 29.128 -28.645 -0.220 1.00 20.46 190 ALA A C 1
ATOM 1198 O O . ALA A 1 154 ? 30.182 -28.825 0.386 1.00 21.28 190 ALA A O 1
ATOM 1200 N N . ASN A 1 155 ? 29.047 -28.674 -1.546 1.00 19.82 191 ASN A N 1
ATOM 1201 C CA . ASN A 1 155 ? 30.214 -29.017 -2.339 1.00 19.99 191 ASN A CA 1
ATOM 1202 C C . ASN A 1 155 ? 30.765 -27.971 -3.302 1.00 19.74 191 ASN A C 1
ATOM 1203 O O . ASN A 1 155 ? 31.656 -28.283 -4.083 1.00 18.64 191 ASN A O 1
ATOM 1208 N N . THR A 1 156 ? 30.244 -26.744 -3.253 1.00 19.34 192 THR A N 1
ATOM 1209 C CA . THR A 1 156 ? 30.714 -25.686 -4.149 1.00 19.61 192 THR A CA 1
ATOM 1210 C C . THR A 1 156 ? 30.574 -24.335 -3.474 1.00 19.40 192 THR A C 1
ATOM 1211 O O . THR A 1 156 ? 30.061 -24.247 -2.364 1.00 19.62 192 THR A O 1
ATOM 1215 N N . GLY A 1 157 ? 31.014 -23.291 -4.173 1.00 19.93 193 GLY A N 1
ATOM 1216 C CA . GLY A 1 157 ? 30.910 -21.940 -3.647 1.00 21.79 193 GLY A CA 1
ATOM 1217 C C . GLY A 1 157 ? 29.585 -21.279 -4.011 1.00 22.13 193 GLY A C 1
ATOM 1218 O O . GLY A 1 157 ? 29.395 -20.085 -3.774 1.00 22.32 193 GLY A O 1
ATOM 1219 N N . MET A 1 158 ? 28.671 -22.029 -4.619 1.00 21.54 194 MET A N 1
ATOM 1220 C CA . MET A 1 158 ? 27.361 -21.474 -4.953 1.00 21.26 194 MET A CA 1
ATOM 1221 C C . MET A 1 158 ? 26.618 -21.200 -3.650 1.00 21.18 194 MET A C 1
ATOM 1222 O O . MET A 1 158 ? 26.864 -21.856 -2.636 1.00 20.45 194 MET A O 1
ATOM 1227 N N . THR A 1 159 ? 25.702 -20.241 -3.679 1.00 20.80 195 THR A N 1
ATOM 1228 C CA . THR A 1 159 ? 24.900 -19.939 -2.503 1.00 21.12 195 THR A CA 1
ATOM 1229 C C . THR A 1 159 ? 23.471 -19.743 -2.977 1.00 20.83 195 THR A C 1
ATOM 1230 O O . THR A 1 159 ? 23.230 -19.574 -4.180 1.00 21.67 195 THR A O 1
ATOM 1234 N N . LEU A 1 160 ? 22.519 -19.780 -2.052 1.00 21.74 196 LEU A N 1
ATOM 1235 C CA . LEU A 1 160 ? 21.118 -19.632 -2.418 1.00 23.63 196 LEU A CA 1
ATOM 1236 C C . LEU A 1 160 ? 20.367 -18.727 -1.454 1.00 25.58 196 LEU A C 1
ATOM 1237 O O . LEU A 1 160 ? 20.560 -18.803 -0.243 1.00 24.35 196 LEU A O 1
ATOM 1242 N N . THR A 1 161 ? 19.524 -17.866 -2.010 1.00 26.72 197 THR A N 1
ATOM 1243 C CA . THR A 1 161 ? 18.701 -16.964 -1.216 1.00 28.18 197 THR A CA 1
ATOM 1244 C C . THR A 1 161 ? 17.283 -17.088 -1.749 1.00 30.12 197 THR A C 1
ATOM 1245 O O . THR A 1 161 ? 17.074 -17.491 -2.900 1.00 29.37 197 THR A O 1
ATOM 1249 N N . THR A 1 162 ? 16.306 -16.750 -0.915 1.00 31.62 198 THR A N 1
ATOM 1250 C CA . THR A 1 162 ? 14.917 -16.820 -1.329 1.00 33.95 198 THR A CA 1
ATOM 1251 C C . THR A 1 162 ? 14.377 -15.411 -1.554 1.00 35.69 198 THR A C 1
ATOM 1252 O O . THR A 1 162 ? 14.495 -14.545 -0.688 1.00 35.25 198 THR A O 1
ATOM 1256 N N . GLU A 1 163 ? 13.791 -15.190 -2.725 1.00 36.62 199 GLU A N 1
ATOM 1257 C CA . GLU A 1 163 ? 13.247 -13.886 -3.072 1.00 39.55 199 GLU A CA 1
ATOM 1258 C C . GLU A 1 163 ? 11.875 -13.650 -2.454 1.00 39.03 199 GLU A C 1
ATOM 1259 O O . GLU A 1 163 ? 11.181 -14.592 -2.072 1.00 38.67 199 GLU A O 1
ATOM 1265 N N . GLU A 1 164 ? 11.496 -12.378 -2.371 1.00 40.52 200 GLU A N 1
ATOM 1266 C CA . GLU A 1 164 ? 10.213 -11.978 -1.806 1.00 41.33 200 GLU A CA 1
ATOM 1267 C C . GLU A 1 164 ? 9.049 -12.781 -2.378 1.00 41.66 200 GLU A C 1
ATOM 1268 O O . GLU A 1 164 ? 8.144 -13.180 -1.646 1.00 43.11 200 GLU A O 1
ATOM 1274 N N . ASN A 1 165 ? 9.072 -13.018 -3.686 1.00 41.27 201 ASN A N 1
ATOM 1275 C CA . ASN A 1 165 ? 8.001 -13.768 -4.334 1.00 40.77 201 ASN A CA 1
ATOM 1276 C C . ASN A 1 165 ? 8.097 -15.271 -4.093 1.00 39.04 201 ASN A C 1
ATOM 1277 O O . ASN A 1 165 ? 7.272 -16.040 -4.588 1.00 39.44 201 ASN A O 1
ATOM 1282 N N . GLY A 1 166 ? 9.101 -15.685 -3.327 1.00 37.40 202 GLY A N 1
ATOM 1283 C CA . GLY A 1 166 ? 9.273 -17.099 -3.036 1.00 35.48 202 GLY A CA 1
ATOM 1284 C C . GLY A 1 166 ? 10.214 -17.804 -3.996 1.00 33.88 202 GLY A C 1
ATOM 1285 O O . GLY A 1 166 ? 10.506 -18.993 -3.837 1.00 33.96 202 GLY A O 1
ATOM 1286 N N . THR A 1 167 ? 10.690 -17.075 -4.999 1.00 31.36 203 THR A N 1
ATOM 1287 C CA . THR A 1 167 ? 11.605 -17.643 -5.983 1.00 29.42 203 THR A CA 1
ATOM 1288 C C . THR A 1 167 ? 12.965 -17.944 -5.361 1.00 27.11 203 THR A C 1
ATOM 1289 O O . THR A 1 167 ? 13.487 -17.162 -4.563 1.00 26.62 203 THR A O 1
ATOM 1293 N N . ALA A 1 168 ? 13.538 -19.090 -5.716 1.00 24.42 204 ALA A N 1
ATOM 1294 C CA . ALA A 1 168 ? 14.859 -19.437 -5.215 1.00 22.96 204 ALA A CA 1
ATOM 1295 C C . ALA A 1 168 ? 15.863 -18.805 -6.179 1.00 22.46 204 ALA A C 1
ATOM 1296 O O . ALA A 1 168 ? 15.744 -18.964 -7.396 1.00 22.75 204 ALA A O 1
ATOM 1298 N N . LEU A 1 169 ? 16.834 -18.075 -5.639 1.00 20.19 205 LEU A N 1
ATOM 1299 C CA . LEU A 1 169 ? 17.854 -17.434 -6.460 1.00 21.55 205 LEU A CA 1
ATOM 1300 C C . LEU A 1 169 ? 19.222 -18.015 -6.125 1.00 22.40 205 LEU A C 1
ATOM 1301 O O . LEU A 1 169 ? 19.756 -17.808 -5.033 1.00 21.16 205 LEU A O 1
ATOM 1306 N N . ILE A 1 170 ? 19.786 -18.745 -7.082 1.00 20.20 206 ILE A N 1
ATOM 1307 C CA . ILE A 1 170 ? 21.094 -19.366 -6.914 1.00 21.75 206 ILE A CA 1
ATOM 1308 C C . ILE A 1 170 ? 22.162 -18.385 -7.382 1.00 21.66 206 ILE A C 1
ATOM 1309 O O . ILE A 1 170 ? 22.070 -17.845 -8.479 1.00 23.90 206 ILE A O 1
ATOM 1314 N N . HIS A 1 171 ? 23.165 -18.148 -6.542 1.00 19.83 207 HIS A N 1
ATOM 1315 C CA . HIS A 1 171 ? 24.239 -17.220 -6.861 1.00 20.22 207 HIS A CA 1
ATOM 1316 C C . HIS A 1 171 ? 25.520 -17.954 -7.211 1.00 20.77 207 HIS A C 1
ATOM 1317 O O . HIS A 1 171 ? 26.041 -18.730 -6.401 1.00 19.65 207 HIS A O 1
ATOM 1324 N N . VAL A 1 172 ? 26.031 -17.697 -8.411 1.00 19.53 208 VAL A N 1
ATOM 1325 C CA . VAL A 1 172 ? 27.261 -18.324 -8.860 1.00 19.76 208 VAL A CA 1
ATOM 1326 C C . VAL A 1 172 ? 28.405 -17.334 -8.690 1.00 20.79 208 VAL A C 1
ATOM 1327 O O . VAL A 1 172 ? 28.327 -16.197 -9.162 1.00 22.24 208 VAL A O 1
ATOM 1331 N N . PRO A 1 173 ? 29.479 -17.748 -7.998 1.00 21.11 209 PRO A N 1
ATOM 1332 C CA . PRO A 1 173 ? 30.643 -16.888 -7.772 1.00 20.26 209 PRO A CA 1
ATOM 1333 C C . PRO A 1 173 ? 31.545 -16.877 -9.007 1.00 21.64 209 PRO A C 1
ATOM 1334 O O . PRO A 1 173 ? 31.224 -17.494 -10.031 1.00 18.93 209 PRO A O 1
ATOM 1338 N N . ALA A 1 174 ? 32.662 -16.161 -8.929 1.00 20.98 210 ALA A N 1
ATOM 1339 C CA . ALA A 1 174 ? 33.592 -16.126 -10.046 1.00 22.82 210 ALA A CA 1
ATOM 1340 C C . ALA A 1 174 ? 33.925 -17.583 -10.342 1.00 23.17 210 ALA A C 1
ATOM 1341 O O . ALA A 1 174 ? 33.977 -18.404 -9.427 1.00 23.72 210 ALA A O 1
ATOM 1343 N N . SER A 1 175 ? 34.143 -17.902 -11.609 1.00 22.83 211 SER A N 1
ATOM 1344 C CA . SER A 1 175 ? 34.429 -19.277 -11.985 1.00 24.26 211 SER A CA 1
ATOM 1345 C C . SER A 1 175 ? 35.519 -19.928 -11.135 1.00 26.67 211 SER A C 1
ATOM 1346 O O . SER A 1 175 ? 35.357 -21.064 -10.678 1.00 25.49 211 SER A O 1
ATOM 1349 N N . GLU A 1 176 ? 36.616 -19.212 -10.905 1.00 28.39 212 GLU A N 1
ATOM 1350 C CA . GLU A 1 176 ? 37.712 -19.753 -10.104 1.00 30.15 212 GLU A CA 1
ATOM 1351 C C . GLU A 1 176 ? 37.354 -19.895 -8.625 1.00 30.34 212 GLU A C 1
ATOM 1352 O O . GLU A 1 176 ? 38.156 -20.399 -7.836 1.00 31.84 212 GLU A O 1
ATOM 1358 N N . GLU A 1 177 ? 36.160 -19.454 -8.245 1.00 28.06 213 GLU A N 1
ATOM 1359 C CA . GLU A 1 177 ? 35.726 -19.555 -6.857 1.00 26.64 213 GLU A CA 1
ATOM 1360 C C . GLU A 1 177 ? 34.562 -20.526 -6.644 1.00 23.99 213 GLU A C 1
ATOM 1361 O O . GLU A 1 177 ? 34.004 -20.617 -5.549 1.00 24.88 213 GLU A O 1
ATOM 1367 N N . ILE A 1 178 ? 34.186 -21.245 -7.696 1.00 23.31 214 ILE A N 1
ATOM 1368 C CA . ILE A 1 178 ? 33.118 -22.228 -7.569 1.00 21.62 214 ILE A CA 1
ATOM 1369 C C . ILE A 1 178 ? 33.696 -23.337 -6.678 1.00 21.58 214 ILE A C 1
ATOM 1370 O O . ILE A 1 178 ? 32.975 -23.986 -5.923 1.00 21.30 214 ILE A O 1
ATOM 1375 N N . SER A 1 179 ? 35.005 -23.530 -6.795 1.00 20.46 215 SER A N 1
ATOM 1376 C CA . SER A 1 179 ? 35.774 -24.486 -5.993 1.00 23.67 215 SER A CA 1
ATOM 1377 C C . SER A 1 179 ? 35.051 -25.763 -5.584 1.00 21.95 215 SER A C 1
ATOM 1378 O O . SER A 1 179 ? 34.796 -25.988 -4.404 1.00 22.54 215 SER A O 1
ATOM 1381 N N . PRO A 1 180 ? 34.747 -26.632 -6.556 1.00 21.42 216 PRO A N 1
ATOM 1382 C CA . PRO A 1 180 ? 34.049 -27.889 -6.285 1.00 19.60 216 PRO A CA 1
ATOM 1383 C C . PRO A 1 180 ? 34.839 -28.878 -5.435 1.00 20.47 216 PRO A C 1
ATOM 1384 O O . PRO A 1 180 ? 36.055 -28.969 -5.559 1.00 21.64 216 PRO A O 1
ATOM 1388 N N . ASN A 1 181 ? 34.131 -29.592 -4.561 1.00 20.63 217 ASN A N 1
ATOM 1389 C CA . ASN A 1 181 ? 34.730 -30.641 -3.731 1.00 22.29 217 ASN A CA 1
ATOM 1390 C C . ASN A 1 181 ? 35.030 -31.708 -4.790 1.00 21.81 217 ASN A C 1
ATOM 1391 O O . ASN A 1 181 ? 34.105 -32.334 -5.304 1.00 22.19 217 ASN A O 1
ATOM 1396 N N . THR A 1 182 ? 36.299 -31.916 -5.125 1.00 22.46 218 THR A N 1
ATOM 1397 C CA . THR A 1 182 ? 36.615 -32.871 -6.184 1.00 24.22 218 THR A CA 1
ATOM 1398 C C . THR A 1 182 ? 36.310 -34.343 -5.922 1.00 23.57 218 THR A C 1
ATOM 1399 O O . THR A 1 182 ? 36.375 -35.156 -6.841 1.00 23.63 218 THR A O 1
ATOM 1403 N N . SER A 1 183 ? 35.971 -34.700 -4.690 1.00 23.36 219 SER A N 1
ATOM 1404 C CA . SER A 1 183 ? 35.610 -36.095 -4.439 1.00 25.03 219 SER A CA 1
ATOM 1405 C C . SER A 1 183 ? 34.135 -36.273 -4.832 1.00 22.88 219 SER A C 1
ATOM 1406 O O . SER A 1 183 ? 33.655 -37.393 -5.013 1.00 23.69 219 SER A O 1
ATOM 1409 N N . LYS A 1 184 ? 33.420 -35.159 -4.992 1.00 20.40 220 LYS A N 1
ATOM 1410 C CA . LYS A 1 184 ? 32.000 -35.204 -5.334 1.00 17.87 220 LYS A CA 1
ATOM 1411 C C . LYS A 1 184 ? 31.621 -34.644 -6.689 1.00 17.75 220 LYS A C 1
ATOM 1412 O O . LYS A 1 184 ? 30.638 -35.083 -7.298 1.00 18.33 220 LYS A O 1
ATOM 1418 N N . ILE A 1 185 ? 32.391 -33.668 -7.155 1.00 16.58 221 ILE A N 1
ATOM 1419 C CA . ILE A 1 185 ? 32.055 -32.994 -8.398 1.00 16.11 221 ILE A CA 1
ATOM 1420 C C . ILE A 1 185 ? 33.199 -32.756 -9.361 1.00 16.08 221 ILE A C 1
ATOM 1421 O O . ILE A 1 185 ? 34.312 -32.454 -8.945 1.00 18.22 221 ILE A O 1
ATOM 1426 N N . MET A 1 186 ? 32.909 -32.898 -10.651 1.00 16.02 222 MET A N 1
ATOM 1427 C CA . MET A 1 186 ? 33.873 -32.563 -11.691 1.00 16.49 222 MET A CA 1
ATOM 1428 C C . MET A 1 186 ? 33.149 -31.487 -12.495 1.00 16.62 222 MET A C 1
ATOM 1429 O O . MET A 1 186 ? 31.977 -31.639 -12.853 1.00 17.35 222 MET A O 1
ATOM 1434 N N . LEU A 1 187 ? 33.846 -30.389 -12.755 1.00 17.91 223 LEU A N 1
ATOM 1435 C CA . LEU A 1 187 ? 33.262 -29.278 -13.487 1.00 18.86 223 LEU A CA 1
ATOM 1436 C C . LEU A 1 187 ? 34.057 -29.000 -14.762 1.00 17.95 223 LEU A C 1
ATOM 1437 O O . LEU A 1 187 ? 35.282 -29.170 -14.793 1.00 19.12 223 LEU A O 1
ATOM 1442 N N . ARG A 1 188 ? 33.355 -28.624 -15.823 1.00 15.40 224 ARG A N 1
ATOM 1443 C CA . ARG A 1 188 ? 34.014 -28.245 -17.065 1.00 15.85 224 ARG A CA 1
ATOM 1444 C C . ARG A 1 188 ? 33.276 -27.020 -17.591 1.00 15.19 224 ARG A C 1
ATOM 1445 O O . ARG A 1 188 ? 32.137 -26.754 -17.173 1.00 14.91 224 ARG A O 1
ATOM 1453 N N . SER A 1 189 ? 33.920 -26.274 -18.490 1.00 13.78 225 SER A N 1
ATOM 1454 C CA . SER A 1 189 ? 33.294 -25.067 -19.036 1.00 15.51 225 SER A CA 1
ATOM 1455 C C . SER A 1 189 ? 31.969 -25.365 -19.726 1.00 17.51 225 SER A C 1
ATOM 1456 O O . SER A 1 189 ? 30.999 -24.599 -19.597 1.00 19.25 225 SER A O 1
ATOM 1459 N N . MET A 1 190 ? 31.909 -26.456 -20.482 1.00 15.45 226 MET A N 1
ATOM 1460 C CA . MET A 1 190 ? 30.652 -26.803 -21.132 1.00 16.42 226 MET A CA 1
ATOM 1461 C C . MET A 1 190 ? 30.396 -28.281 -20.963 1.00 17.75 226 MET A C 1
ATOM 1462 O O . MET A 1 190 ? 31.337 -29.074 -20.840 1.00 17.92 226 MET A O 1
ATOM 1467 N N . GLU A 1 191 ? 29.119 -28.642 -20.954 1.00 17.32 227 GLU A N 1
ATOM 1468 C CA . GLU A 1 191 ? 28.702 -30.017 -20.707 1.00 17.69 227 GLU A CA 1
ATOM 1469 C C . GLU A 1 191 ? 29.345 -31.128 -21.531 1.00 17.85 227 GLU A C 1
ATOM 1470 O O . GLU A 1 191 ? 29.702 -32.173 -20.984 1.00 16.61 227 GLU A O 1
ATOM 1476 N N . VAL A 1 192 ? 29.506 -30.914 -22.832 1.00 17.95 228 VAL A N 1
ATOM 1477 C CA . VAL A 1 192 ? 30.088 -31.963 -23.659 1.00 16.17 228 VAL A CA 1
ATOM 1478 C C . VAL A 1 192 ? 31.553 -32.289 -23.314 1.00 16.05 228 VAL A C 1
ATOM 1479 O O . VAL A 1 192 ? 32.066 -33.336 -23.722 1.00 18.00 228 VAL A O 1
ATOM 1483 N N . GLU A 1 193 ? 32.213 -31.425 -22.541 1.00 15.75 229 GLU A N 1
ATOM 1484 C CA . GLU A 1 193 ? 33.597 -31.665 -22.125 1.00 15.83 229 GLU A CA 1
ATOM 1485 C C . GLU A 1 193 ? 33.659 -32.701 -20.999 1.00 16.94 229 GLU A C 1
ATOM 1486 O O . GLU A 1 193 ? 34.745 -33.109 -20.576 1.00 18.96 229 GLU A O 1
ATOM 1492 N N . LEU A 1 194 ? 32.493 -33.134 -20.525 1.00 16.77 230 LEU A N 1
ATOM 1493 C CA . LEU A 1 194 ? 32.422 -34.117 -19.447 1.00 16.43 230 LEU A CA 1
ATOM 1494 C C . LEU A 1 194 ? 32.087 -35.512 -19.972 1.00 16.70 230 LEU A C 1
ATOM 1495 O O . LEU A 1 194 ? 32.063 -36.480 -19.213 1.00 17.95 230 LEU A O 1
ATOM 1500 N N . SER A 1 195 ? 31.842 -35.609 -21.275 1.00 18.28 231 SER A N 1
ATOM 1501 C CA . SER A 1 195 ? 31.481 -36.881 -21.891 1.00 18.31 231 SER A CA 1
ATOM 1502 C C . SER A 1 195 ? 32.551 -37.945 -21.716 1.00 20.23 231 SER A C 1
ATOM 1503 O O . SER A 1 195 ? 32.244 -39.087 -21.360 1.00 19.03 231 SER A O 1
ATOM 1506 N N . SER A 1 196 ? 33.805 -37.573 -21.952 1.00 20.33 232 SER A N 1
ATOM 1507 C CA . SER A 1 196 ? 34.902 -38.528 -21.806 1.00 22.12 232 SER A CA 1
ATOM 1508 C C . SER A 1 196 ? 35.054 -38.964 -20.348 1.00 21.99 232 SER A C 1
ATOM 1509 O O . SER A 1 196 ? 35.287 -40.145 -20.063 1.00 23.16 232 SER A O 1
ATOM 1512 N N . ALA A 1 197 ? 34.911 -38.016 -19.426 1.00 20.74 233 ALA A N 1
ATOM 1513 C CA . ALA A 1 197 ? 35.022 -38.314 -17.997 1.00 18.89 233 ALA A CA 1
ATOM 1514 C C . ALA A 1 197 ? 33.991 -39.365 -17.588 1.00 19.47 233 ALA A C 1
ATOM 1515 O O . ALA A 1 197 ? 34.274 -40.225 -16.752 1.00 19.07 233 ALA A O 1
ATOM 1517 N N . LEU A 1 198 ? 32.789 -39.278 -18.154 1.00 18.55 234 LEU A N 1
ATOM 1518 C CA . LEU A 1 198 ? 31.742 -40.239 -17.834 1.00 17.62 234 LEU A CA 1
ATOM 1519 C C . LEU A 1 198 ? 32.054 -41.593 -18.481 1.00 20.18 234 LEU A C 1
ATOM 1520 O O . LEU A 1 198 ? 31.928 -42.644 -17.849 1.00 21.79 234 LEU A O 1
ATOM 1525 N N . GLU A 1 199 ? 32.472 -41.558 -19.740 1.00 20.68 235 GLU A N 1
ATOM 1526 C CA . GLU A 1 199 ? 32.768 -42.784 -20.463 1.00 23.99 235 GLU A CA 1
ATOM 1527 C C . GLU A 1 199 ? 33.913 -43.578 -19.840 1.00 25.15 235 GLU A C 1
ATOM 1528 O O . GLU A 1 199 ? 33.874 -44.813 -19.812 1.00 27.26 235 GLU A O 1
ATOM 1534 N N . THR A 1 200 ? 34.918 -42.879 -19.322 1.00 24.79 236 THR A N 1
ATOM 1535 C CA . THR A 1 200 ? 36.069 -43.541 -18.718 1.00 26.38 236 THR A CA 1
ATOM 1536 C C . THR A 1 200 ? 35.887 -43.811 -17.223 1.00 26.36 236 THR A C 1
ATOM 1537 O O . THR A 1 200 ? 36.796 -44.321 -16.560 1.00 27.59 236 THR A O 1
ATOM 1541 N N . GLY A 1 201 ? 34.723 -43.452 -16.691 1.00 24.87 237 GLY A N 1
ATOM 1542 C CA . GLY A 1 201 ? 34.448 -43.689 -15.285 1.00 24.34 237 GLY A CA 1
ATOM 1543 C C . GLY A 1 201 ? 35.001 -42.704 -14.269 1.00 25.35 237 GLY A C 1
ATOM 1544 O O . GLY A 1 201 ? 34.921 -42.970 -13.064 1.00 25.60 237 GLY A O 1
ATOM 1545 N N . GLU A 1 202 ? 35.564 -41.581 -14.716 1.00 23.27 238 GLU A N 1
ATOM 1546 C CA . GLU A 1 202 ? 36.075 -40.594 -13.766 1.00 24.23 238 GLU A CA 1
ATOM 1547 C C . GLU A 1 202 ? 34.919 -39.972 -12.984 1.00 21.70 238 GLU A C 1
ATOM 1548 O O . GLU A 1 202 ? 35.120 -39.448 -11.886 1.00 21.99 238 GLU A O 1
ATOM 1554 N N . ILE A 1 203 ? 33.723 -40.004 -13.569 1.00 20.99 239 ILE A N 1
ATOM 1555 C CA . ILE A 1 203 ? 32.515 -39.555 -12.880 1.00 18.13 239 ILE A CA 1
ATOM 1556 C C . ILE A 1 203 ? 31.489 -40.656 -13.083 1.00 17.26 239 ILE A C 1
ATOM 1557 O O . ILE A 1 203 ? 31.558 -41.406 -14.061 1.00 19.71 239 ILE A O 1
ATOM 1562 N N . ASP A 1 204 ? 30.554 -40.765 -12.149 1.00 17.05 240 ASP A N 1
ATOM 1563 C CA . ASP A 1 204 ? 29.516 -41.783 -12.215 1.00 17.97 240 ASP A CA 1
ATOM 1564 C C . ASP A 1 204 ? 28.261 -41.266 -12.894 1.00 19.01 240 ASP A C 1
ATOM 1565 O O . ASP A 1 204 ? 27.601 -41.996 -13.633 1.00 18.19 240 ASP A O 1
ATOM 1570 N N . TYR A 1 205 ? 27.929 -40.003 -12.633 1.00 17.49 241 TYR A N 1
ATOM 1571 C CA . TYR A 1 205 ? 26.736 -39.412 -13.213 1.00 16.46 241 TYR A CA 1
ATOM 1572 C C . TYR A 1 205 ? 27.021 -38.052 -13.794 1.00 14.93 241 TYR A C 1
ATOM 1573 O O . TYR A 1 205 ? 27.923 -37.349 -13.341 1.00 16.62 241 TYR A O 1
ATOM 1582 N N . LEU A 1 206 ? 26.235 -37.696 -14.801 1.00 15.66 242 LEU A N 1
ATOM 1583 C CA . LEU A 1 206 ? 26.414 -36.441 -15.515 1.00 14.52 242 LEU A CA 1
ATOM 1584 C C . LEU A 1 206 ? 25.108 -35.711 -15.822 1.00 14.29 242 LEU A C 1
ATOM 1585 O O . LEU A 1 206 ? 24.206 -36.270 -16.449 1.00 15.05 242 LEU A O 1
ATOM 1590 N N . TYR A 1 207 ? 25.004 -34.461 -15.375 1.00 14.70 243 TYR A N 1
ATOM 1591 C CA . TYR A 1 207 ? 23.812 -33.662 -15.676 1.00 15.42 243 TYR A CA 1
ATOM 1592 C C . TYR A 1 207 ? 24.010 -33.177 -17.105 1.00 15.49 243 TYR A C 1
ATOM 1593 O O . TYR A 1 207 ? 24.939 -32.415 -17.375 1.00 16.23 243 TYR A O 1
ATOM 1602 N N . ILE A 1 208 ? 23.146 -33.590 -18.021 1.00 15.75 244 ILE A N 1
ATOM 1603 C CA . ILE A 1 208 ? 23.324 -33.182 -19.408 1.00 15.33 244 ILE A CA 1
ATOM 1604 C C . ILE A 1 208 ? 22.038 -33.441 -20.191 1.00 16.75 244 ILE A C 1
ATOM 1605 O O . ILE A 1 208 ? 21.103 -34.044 -19.663 1.00 16.60 244 ILE A O 1
ATOM 1610 N N . TYR A 1 209 ? 21.985 -32.972 -21.435 1.00 16.56 245 TYR A N 1
ATOM 1611 C CA . TYR A 1 209 ? 20.787 -33.150 -22.259 1.00 16.99 245 TYR A CA 1
ATOM 1612 C C . TYR A 1 209 ? 20.556 -34.568 -22.720 1.00 18.29 245 TYR A C 1
ATOM 1613 O O . TYR A 1 209 ? 21.506 -35.318 -22.967 1.00 18.53 245 TYR A O 1
ATOM 1622 N N . ARG A 1 210 ? 19.283 -34.918 -22.858 1.00 19.30 246 ARG A N 1
ATOM 1623 C CA . ARG A 1 210 ? 18.905 -36.246 -23.312 1.00 19.11 246 ARG A CA 1
ATOM 1624 C C . ARG A 1 210 ? 19.479 -36.492 -24.706 1.00 19.21 246 ARG A C 1
ATOM 1625 O O . ARG A 1 210 ? 19.941 -37.596 -25.008 1.00 18.99 246 ARG A O 1
ATOM 1633 N N . SER A 1 211 ? 19.471 -35.464 -25.550 1.00 17.06 247 SER A N 1
ATOM 1634 C CA . SER A 1 211 ? 19.990 -35.620 -26.908 1.00 18.58 247 SER A CA 1
ATOM 1635 C C . SER A 1 211 ? 21.453 -36.056 -26.890 1.00 19.39 247 SER A C 1
ATOM 1636 O O . SER A 1 211 ? 21.853 -36.948 -27.643 1.00 19.24 247 SER A O 1
ATOM 1639 N N . VAL A 1 212 ? 22.257 -35.432 -26.036 1.00 17.98 248 VAL A N 1
ATOM 1640 C CA . VAL A 1 212 ? 23.671 -35.792 -25.952 1.00 18.50 248 VAL A CA 1
ATOM 1641 C C . VAL A 1 212 ? 23.850 -37.212 -25.428 1.00 19.37 248 VAL A C 1
ATOM 1642 O O . VAL A 1 212 ? 24.710 -37.954 -25.914 1.00 17.72 248 VAL A O 1
ATOM 1646 N N . ALA A 1 213 ? 23.053 -37.591 -24.435 1.00 18.26 249 ALA A N 1
ATOM 1647 C CA . ALA A 1 213 ? 23.143 -38.935 -23.887 1.00 22.35 249 ALA A CA 1
ATOM 1648 C C . ALA A 1 213 ? 22.860 -39.954 -24.991 1.00 22.63 249 ALA A C 1
ATOM 1649 O O . ALA A 1 213 ? 23.569 -40.954 -25.120 1.00 24.53 249 ALA A O 1
ATOM 1651 N N . GLU A 1 214 ? 21.829 -39.703 -25.791 1.00 23.71 250 GLU A N 1
ATOM 1652 C CA . GLU A 1 214 ? 21.483 -40.637 -26.859 1.00 24.91 250 GLU A CA 1
ATOM 1653 C C . GLU A 1 214 ? 22.560 -40.701 -27.934 1.00 24.59 250 GLU A C 1
ATOM 1654 O O . GLU A 1 214 ? 22.858 -41.775 -28.455 1.00 26.60 250 GLU A O 1
ATOM 1660 N N . GLN A 1 215 ? 23.158 -39.557 -28.249 1.00 22.74 251 GLN A N 1
ATOM 1661 C CA . GLN A 1 215 ? 24.208 -39.498 -29.255 1.00 22.16 251 GLN A CA 1
ATOM 1662 C C . GLN A 1 215 ? 25.434 -40.304 -28.836 1.00 23.41 251 GLN A C 1
ATOM 1663 O O . GLN A 1 215 ? 26.087 -40.918 -29.674 1.00 24.22 251 GLN A O 1
ATOM 1669 N N . HIS A 1 216 ? 25.742 -40.289 -27.541 1.00 22.41 252 HIS A N 1
ATOM 1670 C CA . HIS A 1 216 ? 26.903 -41.003 -27.012 1.00 24.25 252 HIS A CA 1
ATOM 1671 C C . HIS A 1 216 ? 26.602 -42.422 -26.567 1.00 24.65 252 HIS A C 1
ATOM 1672 O O . HIS A 1 216 ? 27.517 -43.168 -26.225 1.00 25.71 252 HIS A O 1
ATOM 1679 N N . GLY A 1 217 ? 25.328 -42.795 -26.560 1.00 22.98 253 GLY A N 1
ATOM 1680 C CA . GLY A 1 217 ? 24.978 -44.129 -26.121 1.00 24.91 253 GLY A CA 1
ATOM 1681 C C . GLY A 1 217 ? 25.024 -44.273 -24.609 1.00 24.71 253 GLY A C 1
ATOM 1682 O O . GLY A 1 217 ? 25.197 -45.375 -24.093 1.00 25.61 253 GLY A O 1
ATOM 1683 N N . PHE A 1 218 ? 24.890 -43.166 -23.881 1.00 22.50 254 PHE A N 1
ATOM 1684 C CA . PHE A 1 218 ? 24.898 -43.244 -22.422 1.00 22.52 254 PHE A CA 1
ATOM 1685 C C . PHE A 1 218 ? 23.526 -43.670 -21.931 1.00 22.63 254 PHE A C 1
ATOM 1686 O O . PHE A 1 218 ? 22.511 -43.384 -22.566 1.00 23.41 254 PHE A O 1
ATOM 1694 N N . GLU A 1 219 ? 23.495 -44.345 -20.790 1.00 22.60 255 GLU A N 1
ATOM 1695 C CA . GLU A 1 219 ? 22.231 -44.724 -20.180 1.00 22.51 255 GLU A CA 1
ATOM 1696 C C . GLU A 1 219 ? 21.826 -43.427 -19.479 1.00 23.21 255 GLU A C 1
ATOM 1697 O O . GLU A 1 219 ? 22.642 -42.506 -19.355 1.00 19.29 255 GLU A O 1
ATOM 1703 N N . TYR A 1 220 ? 20.586 -43.333 -19.026 1.00 21.69 256 TYR A N 1
ATOM 1704 C CA . TYR A 1 220 ? 20.191 -42.133 -18.306 1.00 23.12 256 TYR A CA 1
ATOM 1705 C C . TYR A 1 220 ? 18.932 -42.297 -17.500 1.00 22.92 256 TYR A C 1
ATOM 1706 O O . TYR A 1 220 ? 18.087 -43.150 -17.793 1.00 22.36 256 TYR A O 1
ATOM 1715 N N . VAL A 1 221 ? 18.838 -41.487 -16.451 1.00 21.76 257 VAL A N 1
ATOM 1716 C CA . VAL A 1 221 ? 17.674 -41.480 -15.596 1.00 21.67 257 VAL A CA 1
ATOM 1717 C C . VAL A 1 221 ? 16.774 -40.364 -16.101 1.00 22.62 257 VAL A C 1
ATOM 1718 O O . VAL A 1 221 ? 17.212 -39.222 -16.235 1.00 21.55 257 VAL A O 1
ATOM 1722 N N . ALA A 1 222 ? 15.529 -40.701 -16.412 1.00 23.09 258 ALA A N 1
ATOM 1723 C CA . ALA A 1 222 ? 14.580 -39.698 -16.856 1.00 24.25 258 ALA A CA 1
ATOM 1724 C C . ALA A 1 222 ? 14.151 -38.993 -15.580 1.00 25.12 258 ALA A C 1
ATOM 1725 O O . ALA A 1 222 ? 13.932 -39.633 -14.553 1.00 25.63 258 ALA A O 1
ATOM 1727 N N . LEU A 1 223 ? 14.060 -37.672 -15.633 1.00 23.81 259 LEU A N 1
ATOM 1728 C CA . LEU A 1 223 ? 13.655 -36.906 -14.466 1.00 25.12 259 LEU A CA 1
ATOM 1729 C C . LEU A 1 223 ? 12.214 -36.456 -14.661 1.00 24.02 259 LEU A C 1
ATOM 1730 O O . LEU A 1 223 ? 11.732 -36.376 -15.788 1.00 24.62 259 LEU A O 1
ATOM 1735 N N . PRO A 1 224 ? 11.504 -36.163 -13.564 1.00 23.77 260 PRO A N 1
ATOM 1736 C CA . PRO A 1 224 ? 10.108 -35.723 -13.660 1.00 25.28 260 PRO A CA 1
ATOM 1737 C C . PRO A 1 224 ? 9.967 -34.472 -14.525 1.00 24.62 260 PRO A C 1
ATOM 1738 O O . PRO A 1 224 ? 10.745 -33.530 -14.394 1.00 23.98 260 PRO A O 1
ATOM 1742 N N . PRO A 1 225 ? 8.976 -34.448 -15.429 1.00 25.09 261 PRO A N 1
ATOM 1743 C CA . PRO A 1 225 ? 8.812 -33.260 -16.271 1.00 25.20 261 PRO A CA 1
ATOM 1744 C C . PRO A 1 225 ? 8.628 -31.968 -15.473 1.00 24.77 261 PRO A C 1
ATOM 1745 O O . PRO A 1 225 ? 8.897 -30.880 -15.975 1.00 24.96 261 PRO A O 1
ATOM 1749 N N . ALA A 1 226 ? 8.191 -32.079 -14.222 1.00 24.55 262 ALA A N 1
ATOM 1750 C CA . ALA A 1 226 ? 8.004 -30.889 -13.402 1.00 24.05 262 ALA A CA 1
ATOM 1751 C C . ALA A 1 226 ? 9.329 -30.211 -13.059 1.00 23.14 262 ALA A C 1
ATOM 1752 O O . ALA A 1 226 ? 9.348 -29.038 -12.679 1.00 23.21 262 ALA A O 1
ATOM 1754 N N . ILE A 1 227 ? 10.439 -30.938 -13.196 1.00 21.18 263 ILE A N 1
ATOM 1755 C CA . ILE A 1 227 ? 11.743 -30.371 -12.862 1.00 19.95 263 ILE A CA 1
ATOM 1756 C C . ILE A 1 227 ? 12.809 -30.467 -13.955 1.00 19.42 263 ILE A C 1
ATOM 1757 O O . ILE A 1 227 ? 13.865 -29.832 -13.830 1.00 18.85 263 ILE A O 1
ATOM 1762 N N . ASP A 1 228 ? 12.539 -31.224 -15.022 1.00 20.21 264 ASP A N 1
ATOM 1763 C CA . ASP A 1 228 ? 13.547 -31.427 -16.069 1.00 21.15 264 ASP A CA 1
ATOM 1764 C C . ASP A 1 228 ? 13.670 -30.385 -17.183 1.00 21.08 264 ASP A C 1
ATOM 1765 O O . ASP A 1 228 ? 14.473 -30.554 -18.110 1.00 19.84 264 ASP A O 1
ATOM 1770 N N . LEU A 1 229 ? 12.892 -29.306 -17.076 1.00 20.65 265 LEU A N 1
ATOM 1771 C CA . LEU A 1 229 ? 12.930 -28.202 -18.036 1.00 20.98 265 LEU A CA 1
ATOM 1772 C C . LEU A 1 229 ? 12.598 -28.582 -19.474 1.00 22.27 265 LEU A C 1
ATOM 1773 O O . LEU A 1 229 ? 12.953 -27.870 -20.412 1.00 22.62 265 LEU A O 1
ATOM 1778 N N . SER A 1 230 ? 11.896 -29.692 -19.644 1.00 21.86 266 SER A N 1
ATOM 1779 C CA . SER A 1 230 ? 11.564 -30.193 -20.970 1.00 25.40 266 SER A CA 1
ATOM 1780 C C . SER A 1 230 ? 10.235 -29.751 -21.559 1.00 27.01 266 SER A C 1
ATOM 1781 O O . SER A 1 230 ? 10.097 -29.667 -22.783 1.00 28.35 266 SER A O 1
ATOM 1784 N N . SER A 1 231 ? 9.268 -29.454 -20.700 1.00 27.04 267 SER A N 1
ATOM 1785 C CA . SER A 1 231 ? 7.927 -29.139 -21.172 1.00 30.43 267 SER A CA 1
ATOM 1786 C C . SER A 1 231 ? 7.335 -27.762 -20.932 1.00 30.45 267 SER A C 1
ATOM 1787 O O . SER A 1 231 ? 7.413 -27.214 -19.834 1.00 30.91 267 SER A O 1
ATOM 1790 N N . LEU A 1 232 ? 6.704 -27.231 -21.973 1.00 31.62 268 LEU A N 1
ATOM 1791 C CA . LEU A 1 232 ? 6.051 -25.934 -21.901 1.00 33.03 268 LEU A CA 1
ATOM 1792 C C . LEU A 1 232 ? 4.946 -26.002 -20.855 1.00 32.46 268 LEU A C 1
ATOM 1793 O O . LEU A 1 232 ? 4.624 -25.007 -20.214 1.00 34.45 268 LEU A O 1
ATOM 1798 N N . GLU A 1 233 ? 4.385 -27.193 -20.678 1.00 33.26 269 GLU A N 1
ATOM 1799 C CA . GLU A 1 233 ? 3.310 -27.415 -19.718 1.00 33.88 269 GLU A CA 1
ATOM 1800 C C . GLU A 1 233 ? 3.702 -27.026 -18.292 1.00 32.97 269 GLU A C 1
ATOM 1801 O O . GLU A 1 233 ? 2.866 -26.565 -17.515 1.00 33.02 269 GLU A O 1
ATOM 1807 N N . TYR A 1 234 ? 4.974 -27.207 -17.948 1.00 31.64 270 TYR A N 1
ATOM 1808 C CA . TYR A 1 234 ? 5.436 -26.884 -16.603 1.00 29.87 270 TYR A CA 1
ATOM 1809 C C . TYR A 1 234 ? 6.239 -25.598 -16.475 1.00 28.33 270 TYR A C 1
ATOM 1810 O O . TYR A 1 234 ? 6.961 -25.403 -15.499 1.00 28.50 270 TYR A O 1
ATOM 1819 N N . ALA A 1 235 ? 6.095 -24.707 -17.446 1.00 27.67 271 ALA A N 1
ATOM 1820 C CA . ALA A 1 235 ? 6.819 -23.439 -17.421 1.00 26.69 271 ALA A CA 1
ATOM 1821 C C . ALA A 1 235 ? 6.639 -22.649 -16.123 1.00 25.93 271 ALA A C 1
ATOM 1822 O O . ALA A 1 235 ? 7.573 -21.996 -15.655 1.00 24.84 271 ALA A O 1
ATOM 1824 N N . ASP A 1 236 ? 5.445 -22.696 -15.539 1.00 27.28 272 ASP A N 1
ATOM 1825 C CA . ASP A 1 236 ? 5.203 -21.964 -14.300 1.00 27.86 272 ASP A CA 1
ATOM 1826 C C . ASP A 1 236 ? 6.048 -22.499 -13.148 1.00 28.61 272 ASP A C 1
ATOM 1827 O O . ASP A 1 236 ? 6.555 -21.730 -12.330 1.00 30.72 272 ASP A O 1
ATOM 1832 N N . ASN A 1 237 ? 6.215 -23.814 -13.085 1.00 26.32 273 ASN A N 1
ATOM 1833 C CA . ASN A 1 237 ? 7.016 -24.392 -12.023 1.00 25.89 273 ASN A CA 1
ATOM 1834 C C . ASN A 1 237 ? 8.498 -24.113 -12.239 1.00 25.00 273 ASN A C 1
ATOM 1835 O O . ASN A 1 237 ? 9.217 -23.790 -11.292 1.00 24.75 273 ASN A O 1
ATOM 1840 N N . TYR A 1 238 ? 8.955 -24.220 -13.484 1.00 24.98 274 TYR A N 1
ATOM 1841 C CA . TYR A 1 238 ? 10.371 -23.984 -13.769 1.00 22.82 274 TYR A CA 1
ATOM 1842 C C . TYR A 1 238 ? 10.821 -22.582 -13.358 1.00 23.36 274 TYR A C 1
ATOM 1843 O O . TYR A 1 238 ? 11.939 -22.403 -12.889 1.00 21.67 274 TYR A O 1
ATOM 1852 N N . SER A 1 239 ? 9.949 -21.589 -13.534 1.00 23.48 275 SER A N 1
ATOM 1853 C CA . SER A 1 239 ? 10.297 -20.208 -13.205 1.00 24.37 275 SER A CA 1
ATOM 1854 C C . SER A 1 239 ? 10.485 -19.940 -11.710 1.00 24.36 275 SER A C 1
ATOM 1855 O O . SER A 1 239 ? 10.844 -18.830 -11.319 1.00 25.10 275 SER A O 1
ATOM 1858 N N . LYS A 1 240 ? 10.274 -20.961 -10.880 1.00 24.82 276 LYS A N 1
ATOM 1859 C CA . LYS A 1 240 ? 10.431 -20.810 -9.435 1.00 24.33 276 LYS A CA 1
ATOM 1860 C C . LYS A 1 240 ? 11.895 -20.827 -9.001 1.00 24.15 276 LYS A C 1
ATOM 1861 O O . LYS A 1 240 ? 12.206 -20.749 -7.812 1.00 24.03 276 LYS A O 1
ATOM 1867 N N . VAL A 1 241 ? 12.795 -20.958 -9.970 1.00 23.27 277 VAL A N 1
ATOM 1868 C CA . VAL A 1 241 ? 14.215 -20.930 -9.678 1.00 21.68 277 VAL A CA 1
ATOM 1869 C C . VAL A 1 241 ? 14.926 -20.064 -10.713 1.00 22.68 277 VAL A C 1
ATOM 1870 O O . VAL A 1 241 ? 14.574 -20.065 -11.893 1.00 22.77 277 VAL A O 1
ATOM 1874 N N . GLN A 1 242 ? 15.900 -19.294 -10.241 1.00 20.73 278 GLN A N 1
ATOM 1875 C CA . GLN A 1 242 ? 16.704 -18.425 -11.087 1.00 19.94 278 GLN A CA 1
ATOM 1876 C C . GLN A 1 242 ? 18.163 -18.583 -10.685 1.00 19.74 278 GLN A C 1
ATOM 1877 O O . GLN A 1 242 ? 18.470 -18.962 -9.550 1.00 19.12 278 GLN A O 1
ATOM 1883 N N . VAL A 1 243 ? 19.058 -18.281 -11.616 1.00 19.24 279 VAL A N 1
ATOM 1884 C CA . VAL A 1 243 ? 20.484 -18.362 -11.368 1.00 19.63 279 VAL A CA 1
ATOM 1885 C C . VAL A 1 243 ? 21.123 -17.040 -11.764 1.00 20.77 279 VAL A C 1
ATOM 1886 O O . VAL A 1 243 ? 20.899 -16.531 -12.864 1.00 20.00 279 VAL A O 1
ATOM 1890 N N . GLU A 1 244 ? 21.895 -16.488 -10.840 1.00 19.67 280 GLU A N 1
ATOM 1891 C CA . GLU A 1 244 ? 22.594 -15.232 -11.039 1.00 21.14 280 GLU A CA 1
ATOM 1892 C C . GLU A 1 244 ? 24.063 -15.540 -11.298 1.00 20.36 280 GL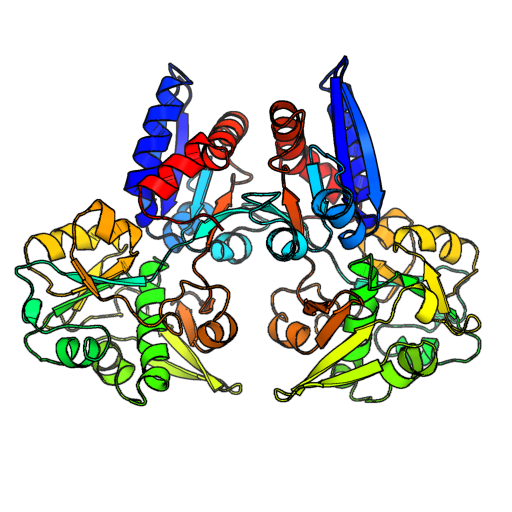U A C 1
ATOM 1893 O O . GLU A 1 244 ? 24.756 -16.063 -10.422 1.00 21.12 280 GLU A O 1
ATOM 1899 N N . MET A 1 245 ? 24.530 -15.231 -12.503 1.00 19.69 281 MET A N 1
ATOM 1900 C CA . MET A 1 245 ? 25.928 -15.463 -12.869 1.00 19.92 281 MET A CA 1
ATOM 1901 C C . MET A 1 245 ? 26.811 -14.446 -12.160 1.00 21.28 281 MET A C 1
ATOM 1902 O O . MET A 1 245 ? 26.316 -13.441 -11.638 1.00 20.65 281 MET A O 1
ATOM 1907 N N . VAL A 1 246 ? 28.116 -14.694 -12.153 1.00 21.26 282 VAL A N 1
ATOM 1908 C CA . VAL A 1 246 ? 29.030 -13.785 -11.480 1.00 23.25 282 VAL A CA 1
ATOM 1909 C C . VAL A 1 246 ? 28.926 -12.355 -12.018 1.00 23.89 282 VAL A C 1
ATOM 1910 O O . VAL A 1 246 ? 29.076 -11.401 -11.255 1.00 24.99 282 VAL A O 1
ATOM 1914 N N . ASN A 1 247 ? 28.647 -12.209 -13.315 1.00 23.49 283 ASN A N 1
ATOM 1915 C CA . ASN A 1 247 ? 28.538 -10.882 -13.929 1.00 23.74 283 ASN A CA 1
ATOM 1916 C C . ASN A 1 247 ? 27.201 -10.175 -13.691 1.00 24.84 283 ASN A C 1
ATOM 1917 O O . ASN A 1 247 ? 26.951 -9.108 -14.263 1.00 26.65 283 ASN A O 1
ATOM 1922 N N . GLY A 1 248 ? 26.342 -10.759 -12.857 1.00 24.02 284 GLY A N 1
ATOM 1923 C CA . GLY A 1 248 ? 25.062 -10.129 -12.569 1.00 23.64 284 GLY A CA 1
ATOM 1924 C C . GLY A 1 248 ? 23.886 -10.547 -13.437 1.00 24.05 284 GLY A C 1
ATOM 1925 O O . GLY A 1 248 ? 22.736 -10.265 -13.099 1.00 24.74 284 GLY A O 1
ATOM 1926 N N . GLU A 1 249 ? 24.158 -11.213 -14.553 1.00 22.74 285 GLU A N 1
ATOM 1927 C CA . GLU A 1 249 ? 23.093 -11.665 -15.443 1.00 23.74 285 GLU A CA 1
ATOM 1928 C C . GLU A 1 249 ? 22.264 -12.741 -14.746 1.00 23.68 285 GLU A C 1
ATOM 1929 O O . GLU A 1 249 ? 22.818 -13.656 -14.140 1.00 24.32 285 GLU A O 1
ATOM 1935 N N . VAL A 1 250 ? 20.942 -12.626 -14.830 1.00 22.27 286 VAL A N 1
ATOM 1936 C CA . VAL A 1 250 ? 20.058 -13.603 -14.206 1.00 21.91 286 VAL A CA 1
ATOM 1937 C C . VAL A 1 250 ? 19.258 -14.393 -15.233 1.00 21.73 286 VAL A C 1
ATOM 1938 O O . VAL A 1 250 ? 18.564 -13.824 -16.076 1.00 21.13 286 VAL A O 1
ATOM 1942 N N . VAL A 1 251 ? 19.370 -15.716 -15.174 1.00 19.95 287 VAL A N 1
ATOM 1943 C CA . VAL A 1 251 ? 18.620 -16.570 -16.083 1.00 19.61 287 VAL A CA 1
ATOM 1944 C C . VAL A 1 251 ? 17.540 -17.275 -15.269 1.00 20.27 287 VAL A C 1
ATOM 1945 O O . VAL A 1 251 ? 17.739 -17.592 -14.094 1.00 22.10 287 VAL A O 1
ATOM 1949 N N . THR A 1 252 ? 16.388 -17.502 -15.890 1.00 19.60 288 THR A N 1
ATOM 1950 C CA . THR A 1 252 ? 15.256 -18.109 -15.200 1.00 20.12 288 THR A CA 1
ATOM 1951 C C . THR A 1 252 ? 14.908 -19.506 -15.697 1.00 20.70 288 THR A C 1
ATOM 1952 O O . THR A 1 252 ? 14.995 -19.785 -16.893 1.00 20.17 288 THR A O 1
ATOM 1956 N N . GLY A 1 253 ? 14.507 -20.379 -14.774 1.00 19.75 289 GLY A N 1
ATOM 1957 C CA . GLY A 1 253 ? 14.123 -21.723 -15.162 1.00 20.45 289 GLY A CA 1
ATOM 1958 C C . GLY A 1 253 ? 13.035 -21.612 -16.210 1.00 21.69 289 GLY A C 1
ATOM 1959 O O . GLY A 1 253 ? 12.059 -20.872 -16.023 1.00 21.83 289 GLY A O 1
ATOM 1960 N N . SER A 1 254 ? 13.193 -22.339 -17.313 1.00 21.04 290 SER A N 1
ATOM 1961 C CA . SER A 1 254 ? 12.228 -22.283 -18.406 1.00 20.97 290 SER A CA 1
ATOM 1962 C C . SER A 1 254 ? 12.350 -23.510 -19.292 1.00 21.56 290 SER A C 1
ATOM 1963 O O . SER A 1 254 ? 13.350 -24.230 -19.227 1.00 21.32 290 SER A O 1
ATOM 1966 N N . PRO A 1 255 ? 11.328 -23.779 -20.117 1.00 20.50 291 PRO A N 1
ATOM 1967 C CA . PRO A 1 255 ? 11.393 -24.941 -21.007 1.00 20.72 291 PRO A CA 1
ATOM 1968 C C . PRO A 1 255 ? 12.613 -24.740 -21.908 1.00 20.52 291 PRO A C 1
ATOM 1969 O O . PRO A 1 255 ? 12.853 -23.635 -22.385 1.00 21.45 291 PRO A O 1
ATOM 1973 N N . ILE A 1 256 ? 13.403 -25.789 -22.120 1.00 17.92 292 ILE A N 1
ATOM 1974 C CA . ILE A 1 256 ? 14.592 -25.647 -22.959 1.00 16.90 292 ILE A CA 1
ATOM 1975 C C . ILE A 1 256 ? 14.219 -25.419 -24.419 1.00 17.83 292 ILE A C 1
ATOM 1976 O O . ILE A 1 256 ? 13.624 -26.289 -25.055 1.00 18.87 292 ILE A O 1
ATOM 1981 N N . VAL A 1 257 ? 14.553 -24.234 -24.927 1.00 18.34 293 VAL A N 1
ATOM 1982 C CA . VAL A 1 257 ? 14.291 -23.871 -26.316 1.00 18.91 293 VAL A CA 1
ATOM 1983 C C . VAL A 1 257 ? 15.570 -23.279 -26.902 1.00 19.14 293 VAL A C 1
ATOM 1984 O O . VAL A 1 257 ? 16.139 -22.329 -26.351 1.00 16.79 293 VAL A O 1
ATOM 1988 N N . TYR A 1 258 ? 16.030 -23.862 -28.005 1.00 18.39 294 TYR A N 1
ATOM 1989 C CA . TYR A 1 258 ? 17.242 -23.412 -28.678 1.00 19.47 294 TYR A CA 1
ATOM 1990 C C . TYR A 1 258 ? 16.914 -22.295 -29.648 1.00 19.03 294 TYR A C 1
ATOM 1991 O O . TYR A 1 258 ? 15.878 -22.336 -30.314 1.00 20.85 294 TYR A O 1
ATOM 2000 N N . GLY A 1 259 ? 17.797 -21.307 -29.731 1.00 18.51 295 GLY A N 1
ATOM 2001 C CA . GLY A 1 259 ? 17.570 -20.201 -30.640 1.00 20.41 295 GLY A CA 1
ATOM 2002 C C . GLY A 1 259 ? 18.774 -19.927 -31.517 1.00 20.46 295 GLY A C 1
ATOM 2003 O O . GLY A 1 259 ? 19.916 -20.163 -31.121 1.00 20.78 295 GLY A O 1
ATOM 2004 N N . VAL A 1 260 ? 18.523 -19.423 -32.719 1.00 20.94 296 VAL A N 1
ATOM 2005 C CA . VAL A 1 260 ? 19.607 -19.113 -33.638 1.00 20.90 296 VAL A CA 1
ATOM 2006 C C . VAL A 1 260 ? 19.431 -17.719 -34.218 1.00 22.28 296 VAL A C 1
ATOM 2007 O O . VAL A 1 260 ? 18.309 -17.232 -34.371 1.00 22.23 296 VAL A O 1
ATOM 2011 N N . THR A 1 261 ? 20.547 -17.066 -34.505 1.00 21.45 297 THR A N 1
ATOM 2012 C CA . THR A 1 261 ? 20.498 -15.746 -35.103 1.00 21.21 297 THR A CA 1
ATOM 2013 C C . THR A 1 261 ? 21.712 -15.510 -35.982 1.00 22.65 297 THR A C 1
ATOM 2014 O O . THR A 1 261 ? 22.667 -16.292 -35.979 1.00 20.67 297 THR A O 1
ATOM 2018 N N . ILE A 1 262 ? 21.649 -14.432 -36.750 1.00 22.41 298 ILE A N 1
ATOM 2019 C CA . ILE A 1 262 ? 22.733 -14.031 -37.622 1.00 22.66 298 ILE A CA 1
ATOM 2020 C C . ILE A 1 262 ? 23.127 -12.680 -37.053 1.00 24.04 298 ILE A C 1
ATOM 2021 O O . ILE A 1 262 ? 22.376 -11.707 -37.175 1.00 23.60 298 ILE A O 1
ATOM 2026 N N . PRO A 1 263 ? 24.289 -12.604 -36.386 1.00 24.24 299 PRO A N 1
ATOM 2027 C CA . PRO A 1 263 ? 24.751 -11.343 -35.801 1.00 25.19 299 PRO A CA 1
ATOM 2028 C C . PRO A 1 263 ? 24.686 -10.229 -36.835 1.00 26.65 299 PRO A C 1
ATOM 2029 O O . PRO A 1 263 ? 24.919 -10.465 -38.023 1.00 27.05 299 PRO A O 1
ATOM 2033 N N . ASN A 1 264 ? 24.359 -9.023 -36.394 1.00 28.42 300 ASN A N 1
ATOM 2034 C CA . ASN A 1 264 ? 24.254 -7.921 -37.335 1.00 31.58 300 ASN A CA 1
ATOM 2035 C C . ASN A 1 264 ? 25.601 -7.364 -37.766 1.00 32.59 300 ASN A C 1
ATOM 2036 O O . ASN A 1 264 ? 25.669 -6.362 -38.476 1.00 33.38 300 ASN A O 1
ATOM 2041 N N . ASN A 1 265 ? 26.676 -8.024 -37.342 1.00 32.26 301 ASN A N 1
ATOM 2042 C CA . ASN A 1 265 ? 28.011 -7.614 -37.749 1.00 32.31 301 ASN A CA 1
ATOM 2043 C C . ASN A 1 265 ? 28.679 -8.802 -38.436 1.00 32.19 301 ASN A C 1
ATOM 2044 O O . ASN A 1 265 ? 29.896 -8.850 -38.585 1.00 33.87 301 ASN A O 1
ATOM 2049 N N . ALA A 1 266 ? 27.861 -9.758 -38.863 1.00 32.72 302 ALA A N 1
ATOM 2050 C CA . ALA A 1 266 ? 28.361 -10.941 -39.554 1.00 33.45 302 ALA A CA 1
ATOM 2051 C C . ALA A 1 266 ? 29.060 -10.493 -40.829 1.00 35.24 302 ALA A C 1
ATOM 2052 O O . ALA A 1 266 ? 28.653 -9.508 -41.448 1.00 35.16 302 ALA A O 1
ATOM 2054 N N . GLU A 1 267 ? 30.098 -11.222 -41.228 1.00 36.30 303 GLU A N 1
ATOM 2055 C CA . GLU A 1 267 ? 30.838 -10.872 -42.433 1.00 36.26 303 GLU A CA 1
ATOM 2056 C C . GLU A 1 267 ? 30.267 -11.551 -43.675 1.00 35.81 303 GLU A C 1
ATOM 2057 O O . GLU A 1 267 ? 30.480 -11.088 -44.795 1.00 36.25 303 GLU A O 1
ATOM 2063 N N . ASN A 1 268 ? 29.541 -12.646 -43.482 1.00 34.62 304 ASN A N 1
ATOM 2064 C CA . ASN A 1 268 ? 28.942 -13.349 -44.609 1.00 34.31 304 ASN A CA 1
ATOM 2065 C C . ASN A 1 268 ? 27.465 -13.609 -44.330 1.00 32.70 304 ASN A C 1
ATOM 2066 O O . ASN A 1 268 ? 27.027 -14.756 -44.259 1.00 32.40 304 ASN A O 1
ATOM 2071 N N . SER A 1 269 ? 26.698 -12.535 -44.188 1.00 33.07 305 SER A N 1
ATOM 2072 C CA . SER A 1 269 ? 25.272 -12.645 -43.899 1.00 33.40 305 SER A CA 1
ATOM 2073 C C . SER A 1 269 ? 24.460 -13.404 -44.950 1.00 32.75 305 SER A C 1
ATOM 2074 O O . SER A 1 269 ? 23.548 -14.151 -44.605 1.00 32.25 305 SER A O 1
ATOM 2077 N N . GLU A 1 270 ? 24.783 -13.228 -46.227 1.00 33.53 306 GLU A N 1
ATOM 2078 C CA . GLU A 1 270 ? 24.040 -13.916 -47.279 1.00 33.38 306 GLU A CA 1
ATOM 2079 C C . GLU A 1 270 ? 24.186 -15.428 -47.167 1.00 32.42 306 GLU A C 1
ATOM 2080 O O . GLU A 1 270 ? 23.203 -16.166 -47.254 1.00 32.40 306 GLU A O 1
ATOM 2086 N N . LEU A 1 271 ? 25.416 -15.889 -46.975 1.00 30.30 307 LEU A N 1
ATOM 2087 C CA . LEU A 1 271 ? 25.664 -17.318 -46.840 1.00 29.36 307 LEU A CA 1
ATOM 2088 C C . LEU A 1 271 ? 25.011 -17.799 -45.544 1.00 26.96 307 LEU A C 1
ATOM 2089 O O . LEU A 1 271 ? 24.486 -18.911 -45.475 1.00 26.30 307 LEU A O 1
ATOM 2094 N N . ALA A 1 272 ? 25.041 -16.947 -44.527 1.00 26.39 308 ALA A N 1
ATOM 2095 C CA . ALA A 1 272 ? 24.448 -17.283 -43.232 1.00 26.44 308 ALA A CA 1
ATOM 2096 C C . ALA A 1 272 ? 22.957 -17.555 -43.417 1.00 27.64 308 ALA A C 1
ATOM 2097 O O . ALA A 1 272 ? 22.411 -18.498 -42.845 1.00 26.68 308 ALA A O 1
ATOM 2099 N N . THR A 1 273 ? 22.303 -16.735 -44.236 1.00 27.78 309 THR A N 1
ATOM 2100 C CA . THR 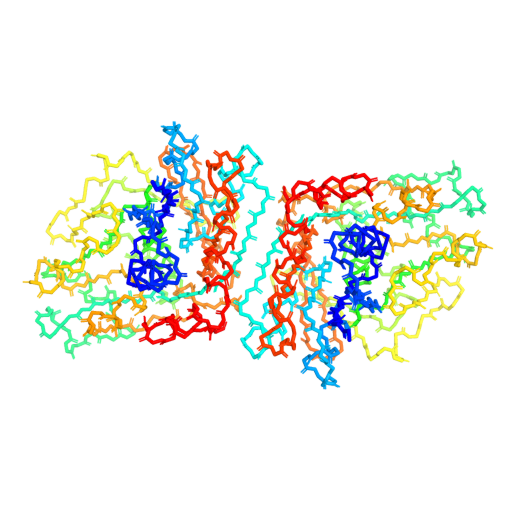A 1 273 ? 20.876 -16.906 -44.499 1.00 28.10 309 THR A CA 1
ATOM 2101 C C . THR A 1 273 ? 20.585 -18.286 -45.075 1.00 28.45 309 THR A C 1
ATOM 2102 O O . THR A 1 273 ? 19.584 -18.914 -44.732 1.00 28.56 309 THR A O 1
ATOM 2106 N N . GLU A 1 274 ? 21.456 -18.756 -45.964 1.00 27.18 310 GLU A N 1
ATOM 2107 C CA . GLU A 1 274 ? 21.263 -20.069 -46.559 1.00 27.83 310 GLU A CA 1
ATOM 2108 C C . GLU A 1 274 ? 21.462 -21.163 -45.524 1.00 25.23 310 GLU A C 1
ATOM 2109 O O . GLU A 1 274 ? 20.801 -22.203 -45.563 1.00 25.66 310 GLU A O 1
ATOM 2115 N N . PHE A 1 275 ? 22.381 -20.932 -44.594 1.00 26.41 311 PHE A N 1
ATOM 2116 C CA . PHE A 1 275 ? 22.648 -21.927 -43.566 1.00 25.30 311 PHE A CA 1
ATOM 2117 C C . PHE A 1 275 ? 21.473 -22.023 -42.598 1.00 24.47 311 PHE A C 1
ATOM 2118 O O . PHE A 1 275 ? 21.025 -23.118 -42.259 1.00 22.46 311 PHE A O 1
ATOM 2126 N N . VAL A 1 276 ? 20.971 -20.872 -42.164 1.00 23.72 312 VAL A N 1
ATOM 2127 C CA . VAL A 1 276 ? 19.844 -20.849 -41.237 1.00 25.39 312 VAL A CA 1
ATOM 2128 C C . VAL A 1 276 ? 18.611 -21.421 -41.935 1.00 25.24 312 VAL A C 1
ATOM 2129 O O . VAL A 1 276 ? 17.783 -22.076 -41.313 1.00 24.81 312 VAL A O 1
ATOM 2133 N N . ALA A 1 277 ? 18.502 -21.186 -43.239 1.00 25.94 313 ALA A N 1
ATOM 2134 C CA . ALA A 1 277 ? 17.376 -21.705 -43.995 1.00 26.64 313 ALA A CA 1
ATOM 2135 C C . ALA A 1 277 ? 17.436 -23.230 -44.002 1.00 26.52 313 ALA A C 1
ATOM 2136 O O . ALA A 1 277 ? 16.413 -23.899 -43.885 1.00 27.32 313 ALA A O 1
ATOM 2138 N N . LEU A 1 278 ? 18.642 -23.782 -44.125 1.00 26.38 314 LEU A N 1
ATOM 2139 C CA . LEU A 1 278 ? 18.807 -25.232 -44.127 1.00 25.65 314 LEU A CA 1
ATOM 2140 C C . LEU A 1 278 ? 18.473 -25.791 -42.742 1.00 25.48 314 LEU A C 1
ATOM 2141 O O . LEU A 1 278 ? 17.827 -26.830 -42.615 1.00 25.96 314 LEU A O 1
ATOM 2146 N N . LEU A 1 279 ? 18.915 -25.080 -41.709 1.00 24.82 315 LEU A N 1
ATOM 2147 C CA . LEU A 1 279 ? 18.681 -25.479 -40.322 1.00 25.13 315 LEU A CA 1
ATOM 2148 C C . LEU A 1 279 ? 17.187 -25.546 -39.992 1.00 26.20 315 LEU A C 1
ATOM 2149 O O . LEU A 1 279 ? 16.711 -26.511 -39.396 1.00 25.22 315 LEU A O 1
ATOM 2154 N N . LEU A 1 280 ? 16.452 -24.511 -40.381 1.00 25.43 316 LEU A N 1
ATOM 2155 C CA . LEU A 1 280 ? 15.017 -24.444 -40.104 1.00 26.70 316 LEU A CA 1
ATOM 2156 C C . LEU A 1 280 ? 14.179 -25.325 -41.024 1.00 27.20 316 LEU A C 1
ATOM 2157 O O . LEU A 1 280 ? 13.109 -25.805 -40.637 1.00 27.84 316 LEU A O 1
ATOM 2162 N N . GLY A 1 281 ? 14.673 -25.538 -42.240 1.00 28.61 317 GLY A N 1
ATOM 2163 C CA . GLY A 1 281 ? 13.963 -26.353 -43.206 1.00 30.58 317 GLY A CA 1
ATOM 2164 C C . GLY A 1 281 ? 13.867 -27.820 -42.842 1.00 32.30 317 GLY A C 1
ATOM 2165 O O . GLY A 1 281 ? 14.380 -28.257 -41.810 1.00 32.48 317 GLY A O 1
ATOM 2166 N N . GLU A 1 282 ? 13.216 -28.585 -43.716 1.00 32.73 318 GLU A N 1
ATOM 2167 C CA . GLU A 1 282 ? 13.014 -30.014 -43.519 1.00 32.63 318 GLU A CA 1
ATOM 2168 C C . GLU A 1 282 ? 14.283 -30.838 -43.307 1.00 32.04 318 GLU A C 1
ATOM 2169 O O . GLU A 1 282 ? 14.266 -31.815 -42.563 1.00 32.61 318 GLU A O 1
ATOM 2175 N N . THR A 1 283 ? 15.375 -30.464 -43.963 1.00 32.32 319 THR A N 1
ATOM 2176 C CA . THR A 1 283 ? 16.616 -31.212 -43.806 1.00 32.84 319 THR A CA 1
ATOM 2177 C C . THR A 1 283 ? 17.205 -31.000 -42.411 1.00 32.45 319 THR A C 1
ATOM 2178 O O . THR A 1 283 ? 17.680 -31.946 -41.780 1.00 32.82 319 THR A O 1
ATOM 2182 N N . GLY A 1 284 ? 17.171 -29.761 -41.934 1.00 30.44 320 GLY A N 1
ATOM 2183 C CA . GLY A 1 284 ? 17.680 -29.471 -40.606 1.00 30.35 320 GLY A CA 1
ATOM 2184 C C . GLY A 1 284 ? 16.793 -30.136 -39.569 1.00 30.37 320 GLY A C 1
ATOM 2185 O O . GLY A 1 284 ? 17.277 -30.770 -38.629 1.00 29.31 320 GLY A O 1
ATOM 2186 N N . GLN A 1 285 ? 15.483 -29.998 -39.749 1.00 31.47 321 GLN A N 1
ATOM 2187 C CA . GLN A 1 285 ? 14.508 -30.586 -38.838 1.00 32.49 321 GLN A CA 1
ATOM 2188 C C . GLN A 1 285 ? 14.766 -32.075 -38.653 1.00 32.03 321 GLN A C 1
ATOM 2189 O O . GLN A 1 285 ? 14.743 -32.591 -37.536 1.00 32.16 321 GLN A O 1
ATOM 2195 N N . GLN A 1 286 ? 15.004 -32.766 -39.761 1.00 31.43 322 GLN A N 1
ATOM 2196 C CA . GLN A 1 286 ? 15.254 -34.199 -39.725 1.00 31.20 322 GLN A CA 1
ATOM 2197 C C . GLN A 1 286 ? 16.538 -34.548 -38.975 1.00 29.72 322 GLN A C 1
ATOM 2198 O O . GLN A 1 286 ? 16.590 -35.532 -38.238 1.00 30.51 322 GLN A O 1
ATOM 2204 N N . ILE A 1 287 ? 17.573 -33.740 -39.169 1.00 29.24 323 ILE A N 1
ATOM 2205 C CA . ILE A 1 287 ? 18.849 -33.969 -38.502 1.00 27.90 323 ILE A CA 1
ATOM 2206 C C . ILE A 1 287 ? 18.669 -33.859 -36.993 1.00 27.88 323 ILE A C 1
ATOM 2207 O O . ILE A 1 287 ? 19.153 -34.703 -36.236 1.00 26.08 323 ILE A O 1
ATOM 2212 N N . PHE A 1 288 ? 17.956 -32.828 -36.554 1.00 27.16 324 PHE A N 1
ATOM 2213 C CA . PHE A 1 288 ? 17.736 -32.648 -35.125 1.00 27.65 324 PHE A CA 1
ATOM 2214 C C . PHE A 1 288 ? 16.936 -33.793 -34.516 1.00 28.61 324 PHE A C 1
ATOM 2215 O O . PHE A 1 288 ? 17.307 -34.329 -33.473 1.00 28.75 324 PHE A O 1
ATOM 2223 N N . ILE A 1 289 ? 15.847 -34.187 -35.165 1.00 28.91 325 ILE A N 1
ATOM 2224 C CA . ILE A 1 289 ? 15.036 -35.267 -34.627 1.00 31.51 325 ILE A CA 1
ATOM 2225 C C . ILE A 1 289 ? 15.806 -36.591 -34.590 1.00 31.10 325 ILE A C 1
ATOM 2226 O O . ILE A 1 289 ? 15.650 -37.375 -33.653 1.00 30.60 325 ILE A O 1
ATOM 2231 N N . GLU A 1 290 ? 16.651 -36.828 -35.590 1.00 30.49 326 GLU A N 1
ATOM 2232 C CA . GLU A 1 290 ? 17.427 -38.065 -35.632 1.00 31.35 326 GLU A CA 1
ATOM 2233 C C . GLU A 1 290 ? 18.530 -38.022 -34.583 1.00 31.80 326 GLU A C 1
ATOM 2234 O O . GLU A 1 290 ? 19.094 -39.053 -34.215 1.00 33.32 326 GLU A O 1
ATOM 2240 N N . ASN A 1 291 ? 18.841 -36.825 -34.105 1.00 30.15 327 ASN A N 1
ATOM 2241 C CA . ASN A 1 291 ? 19.870 -36.672 -33.088 1.00 29.43 327 ASN A CA 1
ATOM 2242 C C . ASN A 1 291 ? 19.296 -36.480 -31.690 1.00 28.45 327 ASN A C 1
ATOM 2243 O O . ASN A 1 291 ? 19.987 -36.035 -30.774 1.00 28.09 327 ASN A O 1
ATOM 2248 N N . GLY A 1 292 ? 18.018 -36.807 -31.536 1.00 27.90 328 GLY A N 1
ATOM 2249 C CA . GLY A 1 292 ? 17.384 -36.721 -30.234 1.00 26.38 328 GLY A CA 1
ATOM 2250 C C . GLY A 1 292 ? 16.841 -35.399 -29.732 1.00 25.89 328 GLY A C 1
ATOM 2251 O O . GLY A 1 292 ? 16.580 -35.282 -28.535 1.00 26.67 328 GLY A O 1
ATOM 2252 N N . GLN A 1 293 ? 16.668 -34.412 -30.610 1.00 26.14 329 GLN A N 1
ATOM 2253 C CA . GLN A 1 293 ? 16.113 -33.123 -30.190 1.00 27.59 329 GLN A CA 1
ATOM 2254 C C . GLN A 1 293 ? 14.769 -32.858 -30.847 1.00 28.94 329 GLN A C 1
ATOM 2255 O O . GLN A 1 293 ? 14.673 -32.733 -32.071 1.00 29.91 329 GLN A O 1
ATOM 2261 N N . PRO A 1 294 ? 13.707 -32.766 -30.039 1.00 29.90 330 PRO A N 1
ATOM 2262 C CA . PRO A 1 294 ? 12.390 -32.513 -30.617 1.00 30.39 330 PRO A CA 1
ATOM 2263 C C . PRO A 1 294 ? 12.264 -31.075 -31.107 1.00 30.32 330 PRO A C 1
ATOM 2264 O O . PRO A 1 294 ? 13.001 -30.190 -30.672 1.00 30.42 330 PRO A O 1
ATOM 2268 N N . PRO A 1 295 ? 11.348 -30.833 -32.049 1.00 30.45 331 PRO A N 1
ATOM 2269 C CA . PRO A 1 295 ? 11.162 -29.478 -32.570 1.00 30.56 331 PRO A CA 1
ATOM 2270 C C . PRO A 1 295 ? 10.411 -28.670 -31.521 1.00 31.17 331 PRO A C 1
ATOM 2271 O O . PRO A 1 295 ? 10.025 -29.212 -30.484 1.00 31.25 331 PRO A O 1
ATOM 2275 N N . ILE A 1 296 ? 10.192 -27.387 -31.778 1.00 32.52 332 ILE A N 1
ATOM 2276 C CA . ILE A 1 296 ? 9.458 -26.578 -30.809 1.00 33.80 332 ILE A CA 1
ATOM 2277 C C . ILE A 1 296 ? 7.991 -27.020 -30.782 1.00 34.51 332 ILE A C 1
ATOM 2278 O O . ILE A 1 296 ? 7.582 -27.769 -31.699 1.00 33.54 332 ILE A O 1
ATOM 2284 N N . GLY B 1 4 ? 3.750 -15.368 -64.123 0.50 39.94 40 GLY B N 1
ATOM 2285 C CA . GLY B 1 4 ? 4.627 -14.912 -63.002 0.50 40.39 40 GLY B CA 1
ATOM 2286 C C . GLY B 1 4 ? 4.424 -15.722 -61.735 0.50 40.48 40 GLY B C 1
ATOM 2287 O O . GLY B 1 4 ? 3.870 -16.821 -61.777 0.50 41.00 40 GLY B O 1
ATOM 2288 N N . GLU B 1 5 ? 4.873 -15.181 -60.605 1.00 40.53 41 GLU B N 1
ATOM 2289 C CA . GLU B 1 5 ? 4.734 -15.861 -59.322 1.00 39.87 41 GLU B CA 1
ATOM 2290 C C . GLU B 1 5 ? 4.214 -14.914 -58.236 1.00 39.54 41 GLU B C 1
ATOM 2291 O O . GLU B 1 5 ? 4.473 -13.708 -58.263 1.00 39.96 41 GLU B O 1
ATOM 2297 N N . VAL B 1 6 ? 3.485 -15.473 -57.278 1.00 38.06 42 VAL B N 1
ATOM 2298 C CA . VAL B 1 6 ? 2.913 -14.688 -56.190 1.00 36.76 42 VAL B CA 1
ATOM 2299 C C . VAL B 1 6 ? 3.421 -15.094 -54.807 1.00 34.65 42 VAL B C 1
ATOM 2300 O O . VAL B 1 6 ? 3.662 -16.271 -54.543 1.00 34.34 42 VAL B O 1
ATOM 2304 N N . LEU B 1 7 ? 3.584 -14.103 -53.934 1.00 32.98 43 LEU B N 1
ATOM 2305 C CA . LEU B 1 7 ? 4.000 -14.338 -52.552 1.00 31.25 43 LEU B CA 1
ATOM 2306 C C . LEU B 1 7 ? 2.876 -13.802 -51.672 1.00 29.61 43 LEU B C 1
ATOM 2307 O O . LEU B 1 7 ? 2.692 -12.588 -51.583 1.00 31.12 43 LEU B O 1
ATOM 2312 N N . THR B 1 8 ? 2.129 -14.697 -51.033 1.00 29.53 44 THR B N 1
ATOM 2313 C CA . THR B 1 8 ? 1.024 -14.289 -50.167 1.00 27.82 44 THR B CA 1
ATOM 2314 C C . THR B 1 8 ? 1.525 -14.034 -48.747 1.00 28.34 44 THR B C 1
ATOM 2315 O O . THR B 1 8 ? 2.158 -14.891 -48.137 1.00 29.25 44 THR B O 1
ATOM 2319 N N . VAL B 1 9 ? 1.237 -12.847 -48.229 1.00 28.12 45 VAL B N 1
ATOM 2320 C CA . VAL B 1 9 ? 1.681 -12.469 -46.890 1.00 27.40 45 VAL B CA 1
ATOM 2321 C C . VAL B 1 9 ? 0.554 -11.954 -46.001 1.00 27.56 45 VAL B C 1
ATOM 2322 O O . VAL B 1 9 ? -0.057 -10.930 -46.309 1.00 27.49 45 VAL B O 1
ATOM 2326 N N . PHE B 1 10 ? 0.295 -12.660 -44.901 1.00 25.54 46 PHE B N 1
ATOM 2327 C CA . PHE B 1 10 ? -0.731 -12.255 -43.932 1.00 23.97 46 PHE B CA 1
ATOM 2328 C C . PHE B 1 10 ? 0.013 -11.560 -42.795 1.00 24.91 46 PHE B C 1
ATOM 2329 O O . PHE B 1 10 ? 0.924 -12.143 -42.206 1.00 24.51 46 PHE B O 1
ATOM 2337 N N . HIS B 1 11 ? -0.352 -10.321 -42.478 1.00 24.11 47 HIS B N 1
ATOM 2338 C CA . HIS B 1 11 ? 0.348 -9.624 -41.411 1.00 24.13 47 HIS B CA 1
ATOM 2339 C C . HIS B 1 11 ? -0.519 -8.774 -40.494 1.00 25.03 47 HIS B C 1
ATOM 2340 O O . HIS B 1 11 ? -1.616 -8.342 -40.859 1.00 23.72 47 HIS B O 1
ATOM 2347 N N . ALA B 1 12 ? 0.000 -8.558 -39.288 1.00 23.20 48 ALA B N 1
ATOM 2348 C CA . ALA B 1 12 ? -0.659 -7.759 -38.268 1.00 22.03 48 ALA B CA 1
ATOM 2349 C C . ALA B 1 12 ? -0.917 -6.354 -38.802 1.00 21.71 48 ALA B C 1
ATOM 2350 O O . ALA B 1 12 ? -0.137 -5.824 -39.595 1.00 20.80 48 ALA B O 1
ATOM 2352 N N . GLY B 1 13 ? -2.012 -5.750 -38.357 1.00 21.83 49 GLY B N 1
ATOM 2353 C CA . GLY B 1 13 ? -2.332 -4.406 -38.798 1.00 20.82 49 GLY B CA 1
ATOM 2354 C C . GLY B 1 13 ? -1.248 -3.378 -38.538 1.00 22.95 49 GLY B C 1
ATOM 2355 O O . GLY B 1 13 ? -1.007 -2.518 -39.391 1.00 23.56 49 GLY B O 1
ATOM 2356 N N . SER B 1 14 ? -0.592 -3.452 -37.380 1.00 20.96 50 SER B N 1
ATOM 2357 C CA . SER B 1 14 ? 0.454 -2.493 -37.038 1.00 22.08 50 SER B CA 1
ATOM 2358 C C . SER B 1 14 ? 1.690 -2.636 -37.929 1.00 21.95 50 SER B C 1
ATOM 2359 O O . SER B 1 14 ? 2.557 -1.769 -37.924 1.00 23.41 50 SER B O 1
ATOM 2362 N N . LEU B 1 15 ? 1.766 -3.723 -38.690 1.00 21.07 51 LEU B N 1
ATOM 2363 C CA . LEU B 1 15 ? 2.902 -3.940 -39.587 1.00 22.35 51 LEU B CA 1
ATOM 2364 C C . LEU B 1 15 ? 2.633 -3.384 -40.979 1.00 24.44 51 LEU B C 1
ATOM 2365 O O . LEU B 1 15 ? 3.480 -3.483 -41.867 1.00 24.68 51 LEU B O 1
ATOM 2370 N N . SER B 1 16 ? 1.459 -2.790 -41.167 1.00 24.61 52 SER B N 1
ATOM 2371 C CA . SER B 1 16 ? 1.086 -2.250 -42.471 1.00 26.64 52 SER B CA 1
ATOM 2372 C C . SER B 1 16 ? 2.114 -1.318 -43.116 1.00 26.66 52 SER B C 1
ATOM 2373 O O . SER B 1 16 ? 2.503 -1.529 -44.266 1.00 28.40 52 SER B O 1
ATOM 2376 N N . VAL B 1 17 ? 2.557 -0.297 -42.390 1.00 27.47 53 VAL B N 1
ATOM 2377 C CA . VAL B 1 17 ? 3.520 0.653 -42.940 1.00 27.71 53 VAL B CA 1
ATOM 2378 C C . VAL B 1 17 ? 4.861 0.019 -43.309 1.00 27.61 53 VAL B C 1
ATOM 2379 O O . VAL B 1 17 ? 5.325 0.154 -44.442 1.00 26.41 53 VAL B O 1
ATOM 2383 N N . PRO B 1 18 ? 5.507 -0.683 -42.365 1.00 27.02 54 PRO B N 1
ATOM 2384 C CA . PRO B 1 18 ? 6.786 -1.267 -42.773 1.00 27.35 54 PRO B CA 1
ATOM 2385 C C . PRO B 1 18 ? 6.666 -2.381 -43.808 1.00 27.92 54 PRO B C 1
ATOM 2386 O O . PRO B 1 18 ? 7.546 -2.536 -44.655 1.00 28.73 54 PRO B O 1
ATOM 2390 N N . PHE B 1 19 ? 5.585 -3.153 -43.759 1.00 27.43 55 PHE B N 1
ATOM 2391 C CA . PHE B 1 19 ? 5.418 -4.230 -44.723 1.00 28.49 55 PHE B CA 1
ATOM 2392 C C . PHE B 1 19 ? 5.059 -3.701 -46.101 1.00 29.91 55 PHE B C 1
ATOM 2393 O O . PHE B 1 19 ? 5.276 -4.377 -47.105 1.00 31.07 55 PHE B O 1
ATOM 2401 N N . GLU B 1 20 ? 4.507 -2.493 -46.145 1.00 31.09 56 GLU B N 1
ATOM 2402 C CA . GLU B 1 20 ? 4.167 -1.879 -47.421 1.00 31.92 56 GLU B CA 1
ATOM 2403 C C . GLU B 1 20 ? 5.493 -1.587 -48.115 1.00 33.00 56 GLU B C 1
ATOM 2404 O O . GLU B 1 20 ? 5.649 -1.830 -49.315 1.00 34.05 56 GLU B O 1
ATOM 2410 N N . GLU B 1 21 ? 6.450 -1.077 -47.344 1.00 32.36 57 GLU B N 1
ATOM 2411 C CA . GLU B 1 21 ? 7.764 -0.752 -47.876 1.00 34.46 57 GLU B CA 1
ATOM 2412 C C . GLU B 1 21 ? 8.535 -2.007 -48.254 1.00 35.49 57 GLU B C 1
ATOM 2413 O O . GLU B 1 21 ? 9.287 -2.008 -49.229 1.00 35.97 57 GLU B O 1
ATOM 2419 N N . LEU B 1 22 ? 8.359 -3.075 -47.482 1.00 35.31 58 LEU B N 1
ATOM 2420 C CA . LEU B 1 22 ? 9.037 -4.325 -47.783 1.00 35.29 58 LEU B CA 1
ATOM 2421 C C . LEU B 1 22 ? 8.497 -4.898 -49.081 1.00 35.92 58 LEU B C 1
ATOM 2422 O O . LEU B 1 22 ? 9.251 -5.449 -49.882 1.00 37.26 58 LEU B O 1
ATOM 2427 N N . GLU B 1 23 ? 7.191 -4.779 -49.293 1.00 34.99 59 GLU B N 1
ATOM 2428 C CA . GLU B 1 23 ? 6.603 -5.297 -50.522 1.00 35.68 59 GLU B CA 1
ATOM 2429 C C . GLU B 1 23 ? 7.221 -4.582 -51.719 1.00 35.79 59 GLU B C 1
ATOM 2430 O O . GLU B 1 23 ? 7.572 -5.212 -52.716 1.00 35.56 59 GLU B O 1
ATOM 2436 N N . ALA B 1 24 ? 7.357 -3.265 -51.605 1.00 36.08 60 ALA B N 1
ATOM 2437 C CA . ALA B 1 24 ? 7.924 -2.454 -52.674 1.00 37.93 60 ALA B CA 1
ATOM 2438 C C . ALA B 1 24 ? 9.354 -2.878 -52.961 1.00 39.33 60 ALA B C 1
ATOM 2439 O O . ALA B 1 24 ? 9.694 -3.229 -54.091 1.00 39.80 60 ALA B O 1
ATOM 2441 N N . GLU B 1 25 ? 10.185 -2.842 -51.925 1.00 40.17 61 GLU B N 1
ATOM 2442 C CA . GLU B 1 25 ? 11.587 -3.216 -52.045 1.00 40.19 61 GLU B CA 1
ATOM 2443 C C . GLU B 1 25 ? 11.748 -4.610 -52.639 1.00 39.72 61 GLU B C 1
ATOM 2444 O O . GLU B 1 25 ? 12.563 -4.824 -53.537 1.00 39.93 61 GLU B O 1
ATOM 2450 N N . PHE B 1 26 ? 10.966 -5.558 -52.139 1.00 38.78 62 PHE B N 1
ATOM 2451 C CA . PHE B 1 26 ? 11.043 -6.930 -52.621 1.00 38.13 62 PHE B CA 1
ATOM 2452 C C . PHE B 1 26 ? 10.650 -7.043 -54.094 1.00 39.25 62 PHE B C 1
ATOM 2453 O O . PHE B 1 26 ? 11.250 -7.808 -54.847 1.00 39.09 62 PHE B O 1
ATOM 2461 N N . GLU B 1 27 ? 9.638 -6.287 -54.506 1.00 39.48 63 GLU B N 1
ATOM 2462 C CA . GLU B 1 27 ? 9.199 -6.336 -55.896 1.00 40.06 63 GLU B CA 1
ATOM 2463 C C . GLU B 1 27 ? 10.201 -5.624 -56.797 1.00 40.10 63 GLU B C 1
ATOM 2464 O O . GLU B 1 27 ? 10.355 -5.977 -57.967 1.00 40.46 63 GLU B O 1
ATOM 2470 N N . ALA B 1 28 ? 10.888 -4.630 -56.243 1.00 40.52 64 ALA B N 1
ATOM 2471 C CA . ALA B 1 28 ? 11.882 -3.883 -57.000 1.00 41.60 64 ALA B CA 1
ATOM 2472 C C . ALA B 1 28 ? 13.151 -4.717 -57.137 1.00 42.83 64 ALA B C 1
ATOM 2473 O O . ALA B 1 28 ? 13.969 -4.483 -58.030 1.00 43.25 64 ALA B O 1
ATOM 2475 N N . GLN B 1 29 ? 13.309 -5.694 -56.250 1.00 42.62 65 GLN B N 1
ATOM 2476 C CA . GLN B 1 29 ? 14.475 -6.567 -56.271 1.00 43.25 65 GLN B CA 1
ATOM 2477 C C . GLN B 1 29 ? 14.185 -7.872 -57.004 1.00 44.36 65 GLN B C 1
ATOM 2478 O O . GLN B 1 29 ? 15.107 -8.609 -57.356 1.00 45.91 65 GLN B O 1
ATOM 2484 N N . HIS B 1 30 ? 12.908 -8.155 -57.243 1.00 44.90 66 HIS B N 1
ATOM 2485 C CA . HIS B 1 30 ? 12.524 -9.385 -57.927 1.00 45.84 66 HIS B CA 1
ATOM 2486 C C . HIS B 1 30 ? 11.411 -9.169 -58.957 1.00 46.24 66 HIS B C 1
ATOM 2487 O O . HIS B 1 30 ? 10.241 -9.448 -58.690 1.00 46.58 66 HIS B O 1
ATOM 2494 N N . PRO B 1 31 ? 11.765 -8.668 -60.153 1.00 47.07 67 PRO B N 1
ATOM 2495 C CA . PRO B 1 31 ? 10.785 -8.422 -61.217 1.00 46.04 67 PRO B CA 1
ATOM 2496 C C . PRO B 1 31 ? 9.969 -9.670 -61.549 1.00 45.99 67 PRO B C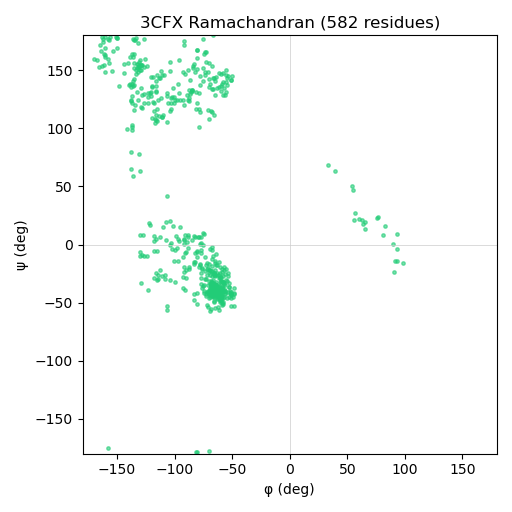 1
ATOM 2497 O O . PRO B 1 31 ? 10.515 -10.770 -61.636 1.00 46.62 67 PRO B O 1
ATOM 2501 N N . GLY B 1 32 ? 8.664 -9.497 -61.734 1.00 44.52 68 GLY B N 1
ATOM 2502 C CA . GLY B 1 32 ? 7.816 -10.630 -62.056 1.00 43.68 68 GLY B CA 1
ATOM 2503 C C . GLY B 1 32 ? 7.107 -11.178 -60.835 1.00 42.73 68 GLY B C 1
ATOM 2504 O O . GLY B 1 32 ? 6.143 -11.939 -60.949 1.00 43.36 68 GLY B O 1
ATOM 2505 N N . VAL B 1 33 ? 7.591 -10.792 -59.659 1.00 41.46 69 VAL B N 1
ATOM 2506 C CA . VAL B 1 33 ? 6.999 -11.238 -58.404 1.00 39.04 69 VAL B CA 1
ATOM 2507 C C . VAL B 1 33 ? 6.020 -10.207 -57.856 1.00 37.25 69 VAL B C 1
ATOM 2508 O O . VAL B 1 33 ? 6.335 -9.018 -57.767 1.00 37.21 69 VAL B O 1
ATOM 2512 N N . ASP B 1 34 ? 4.827 -10.666 -57.497 1.00 36.45 70 ASP B N 1
ATOM 2513 C CA . ASP B 1 34 ? 3.835 -9.774 -56.922 1.00 36.01 70 ASP B CA 1
ATOM 2514 C C . ASP B 1 34 ? 3.581 -10.171 -55.474 1.00 33.17 70 ASP B C 1
ATOM 2515 O O . ASP B 1 34 ? 3.020 -11.230 -55.201 1.00 32.93 70 ASP B O 1
ATOM 2520 N N . VAL B 1 35 ? 4.013 -9.324 -54.551 1.00 32.73 71 VAL B N 1
ATOM 2521 C CA . VAL B 1 35 ? 3.789 -9.586 -53.137 1.00 32.23 71 VAL B CA 1
ATOM 2522 C C . VAL B 1 35 ? 2.363 -9.136 -52.839 1.00 30.90 71 VAL B C 1
ATOM 2523 O O . VAL B 1 35 ? 2.039 -7.957 -52.987 1.00 32.26 71 VAL B O 1
ATOM 2527 N N . GLN B 1 36 ? 1.513 -10.076 -52.443 1.00 30.02 72 GLN B N 1
ATOM 2528 C CA . GLN B 1 36 ? 0.123 -9.760 -52.120 1.00 29.97 72 GLN B CA 1
ATOM 2529 C C . GLN B 1 36 ? -0.080 -9.821 -50.598 1.00 28.89 72 GLN B C 1
ATOM 2530 O O . GLN B 1 36 ? -0.121 -10.905 -50.015 1.00 28.51 72 GLN B O 1
ATOM 2536 N N . ARG B 1 37 ? -0.196 -8.650 -49.969 1.00 28.23 73 ARG B N 1
ATOM 2537 C CA . ARG B 1 37 ? -0.387 -8.551 -48.516 1.00 28.09 73 ARG B CA 1
ATOM 2538 C C . ARG B 1 37 ? -1.854 -8.486 -48.090 1.00 28.73 73 ARG B C 1
ATOM 2539 O O . ARG B 1 37 ? -2.704 -7.962 -48.808 1.00 28.74 73 ARG B O 1
ATOM 2547 N N . GLU B 1 38 ? -2.133 -9.029 -46.912 1.00 28.26 74 GLU B N 1
ATOM 2548 C CA . GLU B 1 38 ? -3.465 -9.001 -46.324 1.00 28.29 74 GLU B CA 1
ATOM 2549 C C . GLU B 1 38 ? -3.271 -8.615 -44.857 1.00 28.55 74 GLU B C 1
ATOM 2550 O O . GLU B 1 38 ? -2.632 -9.346 -44.096 1.00 27.57 74 GLU B O 1
ATOM 2556 N N . ALA B 1 39 ? -3.799 -7.458 -44.471 1.00 26.23 75 ALA B N 1
ATOM 2557 C CA . ALA B 1 39 ? -3.672 -6.993 -43.097 1.00 26.14 75 ALA B CA 1
ATOM 2558 C C . ALA B 1 39 ? -4.916 -7.345 -42.292 1.00 25.95 75 ALA B C 1
ATOM 2559 O O . ALA B 1 39 ? -6.042 -7.226 -42.778 1.00 26.60 75 ALA B O 1
ATOM 2561 N N . ALA B 1 40 ? -4.710 -7.802 -41.063 1.00 23.29 76 ALA B N 1
ATOM 2562 C CA . ALA B 1 40 ? -5.816 -8.150 -40.184 1.00 20.32 76 ALA B CA 1
ATOM 2563 C C . ALA B 1 40 ? -5.244 -8.322 -38.791 1.00 21.86 76 ALA B C 1
ATOM 2564 O O . ALA B 1 40 ? -4.038 -8.539 -38.639 1.00 21.94 76 ALA B O 1
ATOM 2566 N N . GLY B 1 41 ? -6.097 -8.216 -37.777 1.00 20.59 77 GLY B N 1
ATOM 2567 C CA . GLY B 1 41 ? -5.625 -8.398 -36.413 1.00 19.79 77 GLY B CA 1
ATOM 2568 C C . GLY B 1 41 ? -4.860 -9.708 -36.424 1.00 19.07 77 GLY B C 1
ATOM 2569 O O . GLY B 1 41 ? -5.290 -10.648 -37.083 1.00 19.27 77 GLY B O 1
ATOM 2570 N N . SER B 1 42 ? -3.749 -9.787 -35.697 1.00 20.27 78 SER B N 1
ATOM 2571 C CA . SER B 1 42 ? -2.928 -11.008 -35.722 1.00 20.04 78 SER B CA 1
ATOM 2572 C C . SER B 1 42 ? -3.645 -12.330 -35.464 1.00 20.31 78 SER B C 1
ATOM 2573 O O . SER B 1 42 ? -3.336 -13.339 -36.108 1.00 20.22 78 SER B O 1
ATOM 2576 N N . ALA B 1 43 ? -4.589 -12.355 -34.528 1.00 18.09 79 ALA B N 1
ATOM 2577 C CA . ALA B 1 43 ? -5.285 -13.607 -34.253 1.00 20.27 79 ALA B CA 1
ATOM 2578 C C . ALA B 1 43 ? -6.112 -14.022 -35.469 1.00 21.47 79 ALA B C 1
ATOM 2579 O O . ALA B 1 43 ? -6.107 -15.183 -35.881 1.00 22.54 79 ALA B O 1
ATOM 2581 N N . GLN B 1 44 ? -6.831 -13.064 -36.044 1.00 21.23 80 GLN B N 1
ATOM 2582 C CA . GLN B 1 44 ? -7.639 -13.335 -37.225 1.00 22.38 80 GLN B CA 1
ATOM 2583 C C . GLN B 1 44 ? -6.731 -13.755 -38.390 1.00 22.82 80 GLN B C 1
ATOM 2584 O O . GLN B 1 44 ? -7.081 -14.633 -39.179 1.00 22.19 80 GLN B O 1
ATOM 2590 N N . SER B 1 45 ? -5.560 -13.128 -38.488 1.00 22.24 81 SER B N 1
ATOM 2591 C CA . SER B 1 45 ? -4.605 -13.456 -39.547 1.00 21.82 81 SER B CA 1
ATOM 2592 C C . SER B 1 45 ? -4.169 -14.910 -39.440 1.00 22.61 81 SER B C 1
ATOM 2593 O O . SER B 1 45 ? -4.083 -15.613 -40.444 1.00 22.15 81 SER B O 1
ATOM 2596 N N . VAL B 1 46 ? -3.874 -15.354 -38.223 1.00 21.70 82 VAL B N 1
ATOM 2597 C CA . VAL B 1 46 ? -3.460 -16.739 -38.012 1.00 22.15 82 VAL B CA 1
ATOM 2598 C C . VAL B 1 46 ? -4.615 -17.682 -38.298 1.00 23.77 82 VAL B C 1
ATOM 2599 O O . VAL B 1 46 ? -4.434 -18.738 -38.907 1.00 23.63 82 VAL B O 1
ATOM 2603 N N . ARG B 1 47 ? -5.818 -17.301 -37.874 1.00 22.56 83 ARG B N 1
ATOM 2604 C CA . ARG B 1 47 ? -6.967 -18.163 -38.099 1.00 23.46 83 ARG B CA 1
ATOM 2605 C C . ARG B 1 47 ? -7.303 -18.355 -39.582 1.00 24.27 83 ARG B C 1
ATOM 2606 O O . ARG B 1 47 ? -7.950 -19.336 -39.950 1.00 26.64 83 ARG B O 1
ATOM 2614 N N . LYS B 1 48 ? -6.869 -17.432 -40.434 1.00 24.96 84 LYS B N 1
ATOM 2615 C CA . LYS B 1 48 ? -7.124 -17.578 -41.867 1.00 25.94 84 LYS B CA 1
ATOM 2616 C C . LYS B 1 48 ? -6.471 -18.882 -42.294 1.00 27.83 84 LYS B C 1
ATOM 2617 O O . LYS B 1 48 ? -7.024 -19.652 -43.086 1.00 28.79 84 LYS B O 1
ATOM 2623 N N . ILE B 1 49 ? -5.286 -19.122 -41.741 1.00 27.24 85 ILE B N 1
ATOM 2624 C CA . ILE B 1 49 ? -4.509 -20.315 -42.038 1.00 28.21 85 ILE B CA 1
ATOM 2625 C C . ILE B 1 49 ? -4.970 -21.542 -41.262 1.00 27.93 85 ILE B C 1
ATOM 2626 O O . ILE B 1 49 ? -5.220 -22.599 -41.839 1.00 28.87 85 ILE B O 1
ATOM 2631 N N . THR B 1 50 ? -5.084 -21.397 -39.948 1.00 26.88 86 THR B N 1
ATOM 2632 C CA . THR B 1 50 ? -5.454 -22.512 -39.087 1.00 28.11 86 THR B CA 1
ATOM 2633 C C . THR B 1 50 ? -6.925 -22.901 -39.044 1.00 29.60 86 THR B C 1
ATOM 2634 O O . THR B 1 50 ? -7.260 -24.008 -38.618 1.00 30.82 86 THR B O 1
ATOM 2638 N N . GLU B 1 51 ? -7.805 -22.008 -39.483 1.00 30.89 87 GLU B N 1
ATOM 2639 C CA . GLU B 1 51 ? -9.234 -22.304 -39.437 1.00 31.78 87 GLU B CA 1
ATOM 2640 C C . GLU B 1 51 ? -9.962 -22.229 -40.774 1.00 31.67 87 GLU B C 1
ATOM 2641 O O . GLU B 1 51 ? -10.833 -23.054 -41.058 1.00 31.97 87 GLU B O 1
ATOM 2647 N N . LEU B 1 52 ? -9.606 -21.250 -41.596 1.00 32.28 88 LEU B N 1
ATOM 2648 C CA . LEU B 1 52 ? -10.279 -21.057 -42.875 1.00 33.18 88 LEU B CA 1
ATOM 2649 C C . LEU B 1 52 ? -9.616 -21.702 -44.081 1.00 34.28 88 LEU B C 1
ATOM 2650 O O . LEU B 1 52 ? -9.944 -21.374 -45.221 1.00 34.63 88 LEU B O 1
ATOM 2655 N N . GLY B 1 53 ? -8.685 -22.615 -43.824 1.00 35.33 89 GLY B N 1
ATOM 2656 C CA . GLY B 1 53 ? -8.004 -23.312 -44.898 1.00 36.24 89 GLY B CA 1
ATOM 2657 C C . GLY B 1 53 ? -7.304 -22.451 -45.929 1.00 36.99 89 GLY B C 1
ATOM 2658 O O . GLY B 1 53 ? -7.052 -22.907 -47.045 1.00 37.97 89 GLY B O 1
ATOM 2659 N N . LYS B 1 54 ? -6.985 -21.210 -45.579 1.00 36.58 90 LYS B N 1
ATOM 2660 C CA . LYS B 1 54 ? -6.293 -20.337 -46.517 1.00 36.32 90 LYS B CA 1
ATOM 2661 C C . LYS B 1 54 ? -4.798 -20.630 -46.464 1.00 36.54 90 LYS B C 1
ATOM 2662 O O . LYS B 1 54 ? -4.292 -21.127 -45.459 1.00 36.03 90 LYS B O 1
ATOM 2668 N N . LYS B 1 55 ? -4.092 -20.329 -47.548 1.00 36.84 91 LYS B N 1
ATOM 2669 C CA . LYS B 1 55 ? -2.656 -20.572 -47.592 1.00 36.39 91 LYS B CA 1
ATOM 2670 C C . LYS B 1 55 ? -1.862 -19.297 -47.838 1.00 35.00 91 LYS B C 1
ATOM 2671 O O . LYS B 1 55 ? -2.133 -18.549 -48.777 1.00 36.46 91 LYS B O 1
ATOM 2677 N N . ALA B 1 56 ? -0.887 -19.050 -46.968 1.00 32.56 92 ALA B N 1
ATOM 2678 C CA . ALA B 1 56 ? -0.025 -17.880 -47.068 1.00 30.82 92 ALA B CA 1
ATOM 2679 C C . ALA B 1 56 ? 1.423 -18.357 -47.016 1.00 30.07 92 ALA B C 1
ATOM 2680 O O . ALA B 1 56 ? 1.708 -19.416 -46.458 1.00 31.04 92 ALA B O 1
ATOM 2682 N N . ASP B 1 57 ? 2.327 -17.574 -47.591 1.00 29.90 93 ASP B N 1
ATOM 2683 C CA . ASP B 1 57 ? 3.742 -17.929 -47.613 1.00 30.02 93 ASP B CA 1
ATOM 2684 C C . ASP B 1 57 ? 4.456 -17.379 -46.391 1.00 29.53 93 ASP B C 1
ATOM 2685 O O . ASP B 1 57 ? 5.448 -17.947 -45.930 1.00 28.78 93 ASP B O 1
ATOM 2690 N N . VAL B 1 58 ? 3.942 -16.265 -45.878 1.00 28.43 94 VAL B N 1
ATOM 2691 C CA . VAL B 1 58 ? 4.509 -15.616 -44.708 1.00 25.83 94 VAL B CA 1
ATOM 2692 C C . VAL B 1 58 ? 3.405 -15.155 -43.763 1.00 26.56 94 VAL B C 1
ATOM 2693 O O . VAL B 1 58 ? 2.398 -14.587 -44.199 1.00 25.23 94 VAL B O 1
ATOM 2697 N N . LEU B 1 59 ? 3.597 -15.410 -42.473 1.00 24.66 95 LEU B N 1
ATOM 2698 C CA . LEU B 1 59 ? 2.646 -14.983 -41.448 1.00 23.32 95 LEU B CA 1
ATOM 2699 C C . LEU B 1 59 ? 3.457 -14.197 -40.425 1.00 23.32 95 LEU B C 1
ATOM 2700 O O . LEU B 1 59 ? 4.421 -14.720 -39.859 1.00 23.62 95 LEU B O 1
ATOM 2705 N N . ALA B 1 60 ? 3.083 -12.939 -40.210 1.00 21.81 96 ALA B N 1
ATOM 2706 C CA . ALA B 1 60 ? 3.770 -12.077 -39.254 1.00 21.87 96 ALA B CA 1
ATOM 2707 C C . ALA B 1 60 ? 2.749 -11.565 -38.240 1.00 22.83 96 ALA B C 1
ATOM 2708 O O . ALA B 1 60 ? 1.771 -10.914 -38.605 1.00 22.28 96 ALA B O 1
ATOM 2710 N N . SER B 1 61 ? 3.002 -11.856 -36.967 1.00 21.08 97 SER B N 1
ATOM 2711 C CA . SER B 1 61 ? 2.108 -11.488 -35.870 1.00 20.33 97 SER B CA 1
ATOM 2712 C C . SER B 1 61 ? 2.672 -10.430 -34.914 1.00 20.37 97 SER B C 1
ATOM 2713 O O . SER B 1 61 ? 3.885 -10.338 -34.707 1.00 19.96 97 SER B O 1
ATOM 2716 N N . ALA B 1 62 ? 1.780 -9.628 -34.335 1.00 18.64 98 ALA B N 1
ATOM 2717 C CA . ALA B 1 62 ? 2.177 -8.603 -33.380 1.00 18.46 98 ALA B CA 1
ATOM 2718 C C . ALA B 1 62 ? 2.402 -9.232 -31.997 1.00 18.93 98 ALA B C 1
ATOM 2719 O O . ALA B 1 62 ? 2.819 -8.556 -31.058 1.00 18.68 98 ALA B O 1
ATOM 2721 N N . ASP B 1 63 ? 2.078 -10.517 -31.875 1.00 18.68 99 ASP B N 1
ATOM 2722 C CA . ASP B 1 63 ? 2.302 -11.279 -30.640 1.00 19.70 99 ASP B CA 1
ATOM 2723 C C . ASP B 1 63 ? 2.853 -12.610 -31.147 1.00 18.59 99 ASP B C 1
ATOM 2724 O O . ASP B 1 63 ? 2.107 -13.456 -31.636 1.00 19.33 99 ASP B O 1
ATOM 2729 N N . TYR B 1 64 ? 4.167 -12.786 -31.036 1.00 20.20 100 TYR B N 1
ATOM 2730 C CA . TYR B 1 64 ? 4.815 -13.998 -31.523 1.00 19.95 100 TYR B CA 1
ATOM 2731 C C . TYR B 1 64 ? 4.173 -15.270 -30.978 1.00 18.58 100 TYR B C 1
ATOM 2732 O O . TYR B 1 64 ? 4.073 -16.282 -31.679 1.00 19.55 100 TYR B O 1
ATOM 2741 N N . ALA B 1 65 ? 3.743 -15.218 -29.721 1.00 19.67 101 ALA B N 1
ATOM 2742 C CA . ALA B 1 65 ? 3.160 -16.383 -29.055 1.00 18.74 101 ALA B CA 1
ATOM 2743 C C . ALA B 1 65 ? 1.980 -17.036 -29.756 1.00 20.75 101 ALA B C 1
ATOM 2744 O O . ALA B 1 65 ? 1.674 -18.198 -29.498 1.00 21.03 101 ALA B O 1
ATOM 2746 N N . LEU B 1 66 ? 1.308 -16.303 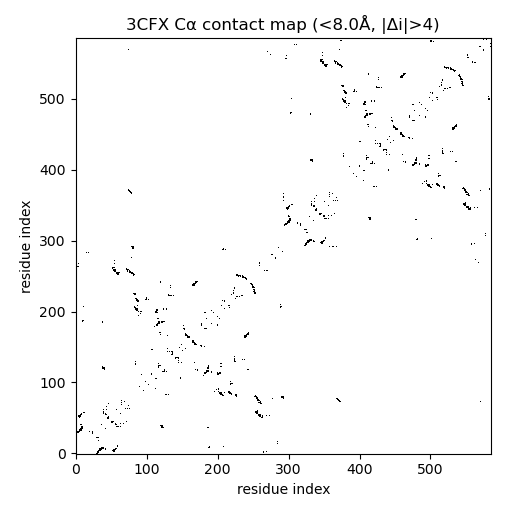-30.636 1.00 19.90 102 LEU B N 1
ATOM 2747 C CA . LEU B 1 66 ? 0.181 -16.883 -31.359 1.00 21.03 102 LEU B CA 1
ATOM 2748 C C . LEU B 1 66 ? 0.654 -17.946 -32.339 1.00 20.86 102 LEU B C 1
ATOM 2749 O O . LEU B 1 66 ? -0.116 -18.823 -32.727 1.00 21.87 102 LEU B O 1
ATOM 2754 N N . ILE B 1 67 ? 1.916 -17.878 -32.756 1.00 21.17 103 ILE B N 1
ATOM 2755 C CA . ILE B 1 67 ? 2.402 -18.886 -33.689 1.00 21.46 103 ILE B CA 1
ATOM 2756 C C . ILE B 1 67 ? 2.498 -20.241 -32.990 1.00 21.87 103 ILE B C 1
ATOM 2757 O O . ILE B 1 67 ? 1.866 -21.204 -33.422 1.00 21.67 103 ILE B O 1
ATOM 2762 N N . PRO B 1 68 ? 3.267 -20.339 -31.890 1.00 22.42 104 PRO B N 1
ATOM 2763 C CA . PRO B 1 68 ? 3.315 -21.659 -31.253 1.00 23.02 104 PRO B CA 1
ATOM 2764 C C . PRO B 1 68 ? 1.980 -22.124 -30.662 1.00 23.11 104 PRO B C 1
ATOM 2765 O O . PRO B 1 68 ? 1.671 -23.314 -30.684 1.00 24.71 104 PRO B O 1
ATOM 2769 N N . SER B 1 69 ? 1.175 -21.196 -30.150 1.00 22.22 105 SER B N 1
ATOM 2770 C CA . SER B 1 69 ? -0.093 -21.590 -29.544 1.00 22.24 105 SER B CA 1
ATOM 2771 C C . SER B 1 69 ? -1.159 -22.030 -30.536 1.00 23.11 105 SER B C 1
ATOM 2772 O O . SER B 1 69 ? -2.000 -22.866 -30.210 1.00 24.46 105 SER B O 1
ATOM 2775 N N . LEU B 1 70 ? -1.125 -21.497 -31.751 1.00 22.72 106 LEU B N 1
ATOM 2776 C CA . LEU B 1 70 ? -2.152 -21.849 -32.727 1.00 23.95 106 LEU B CA 1
ATOM 2777 C C . LEU B 1 70 ? -1.684 -22.608 -33.958 1.00 25.05 106 LEU B C 1
ATOM 2778 O O . LEU B 1 70 ? -2.437 -23.411 -34.510 1.00 26.06 106 LEU B O 1
ATOM 2783 N N . MET B 1 71 ? -0.447 -22.364 -34.380 1.00 24.79 107 MET B N 1
ATOM 2784 C CA . MET B 1 71 ? 0.084 -22.977 -35.596 1.00 24.29 107 MET B CA 1
ATOM 2785 C C . MET B 1 71 ? 0.992 -24.198 -35.468 1.00 25.19 107 MET B C 1
ATOM 2786 O O . MET B 1 71 ? 0.984 -25.062 -36.339 1.00 26.62 107 MET B O 1
ATOM 2791 N N . VAL B 1 72 ? 1.766 -24.267 -34.393 1.00 24.66 108 VAL B N 1
ATOM 2792 C CA . VAL B 1 72 ? 2.706 -25.371 -34.198 1.00 24.69 108 VAL B CA 1
ATOM 2793 C C . VAL B 1 72 ? 2.060 -26.639 -33.641 1.00 25.52 108 VAL B C 1
ATOM 2794 O O . VAL B 1 72 ? 1.336 -26.593 -32.649 1.00 25.40 108 VAL B O 1
ATOM 2798 N N . PRO B 1 73 ? 2.332 -27.802 -34.264 1.00 26.91 109 PRO B N 1
ATOM 2799 C CA . PRO B 1 73 ? 3.190 -28.008 -35.434 1.00 27.29 109 PRO B CA 1
ATOM 2800 C C . PRO B 1 73 ? 2.423 -28.242 -36.741 1.00 28.96 109 PRO B C 1
ATOM 2801 O O . PRO B 1 73 ? 3.030 -28.418 -37.801 1.00 28.36 109 PRO B O 1
ATOM 2805 N N . GLU B 1 74 ? 1.096 -28.244 -36.668 1.00 28.90 110 GLU B N 1
ATOM 2806 C CA . GLU B 1 74 ? 0.274 -28.480 -37.848 1.00 30.08 110 GLU B CA 1
ATOM 2807 C C . GLU B 1 74 ? 0.517 -27.531 -39.022 1.00 30.45 110 GLU B C 1
ATOM 2808 O O . GLU B 1 74 ? 0.563 -27.975 -40.171 1.00 30.69 110 GLU B O 1
ATOM 2814 N N . TYR B 1 75 ? 0.685 -26.237 -38.743 1.00 28.82 111 TYR B N 1
ATOM 2815 C CA . TYR B 1 75 ? 0.885 -25.253 -39.803 1.00 27.23 111 TYR B CA 1
ATOM 2816 C C . TYR B 1 75 ? 2.208 -24.500 -39.802 1.00 27.44 111 TYR B C 1
ATOM 2817 O O . TYR B 1 75 ? 2.477 -23.718 -40.713 1.00 28.26 111 TYR B O 1
ATOM 2826 N N . ALA B 1 76 ? 3.025 -24.716 -38.778 1.00 27.17 112 ALA B N 1
ATOM 2827 C CA . ALA B 1 76 ? 4.328 -24.059 -38.689 1.00 27.82 112 ALA B CA 1
ATOM 2828 C C . ALA B 1 76 ? 5.259 -24.915 -37.840 1.00 26.59 112 ALA B C 1
ATOM 2829 O O . ALA B 1 76 ? 4.808 -25.618 -36.939 1.00 28.06 112 ALA B O 1
ATOM 2831 N N . ASP B 1 77 ? 6.556 -24.854 -38.134 1.00 28.12 113 ASP B N 1
ATOM 2832 C CA . ASP B 1 77 ? 7.552 -25.641 -37.404 1.00 28.41 113 ASP B CA 1
ATOM 2833 C C . ASP B 1 77 ? 8.492 -24.785 -36.568 1.00 27.24 113 ASP B C 1
ATOM 2834 O O . ASP B 1 77 ? 9.102 -25.273 -35.620 1.00 29.14 113 ASP B O 1
ATOM 2839 N N . TRP B 1 78 ? 8.613 -23.514 -36.922 1.00 24.54 114 TRP B N 1
ATOM 2840 C CA . TRP B 1 78 ? 9.493 -22.601 -36.202 1.00 24.43 114 TRP B CA 1
ATOM 2841 C C . TRP B 1 78 ? 8.924 -21.201 -36.290 1.00 23.65 114 TRP B C 1
ATOM 2842 O O . TRP B 1 78 ? 7.899 -20.982 -36.927 1.00 24.68 114 TRP B O 1
ATOM 2853 N N . TYR B 1 79 ? 9.599 -20.259 -35.642 1.00 24.68 115 TYR B N 1
ATOM 2854 C CA . TYR B 1 79 ? 9.205 -18.861 -35.684 1.00 24.25 115 TYR B CA 1
ATOM 2855 C C . TYR B 1 79 ? 10.388 -18.005 -35.266 1.00 24.22 115 TYR B C 1
ATOM 2856 O O . TYR B 1 79 ? 11.287 -18.464 -34.554 1.00 23.77 115 TYR B O 1
ATOM 2865 N N . ALA B 1 80 ? 10.401 -16.764 -35.728 1.00 22.87 116 ALA B N 1
ATOM 2866 C CA . ALA B 1 80 ? 11.460 -15.843 -35.373 1.00 22.28 116 ALA B CA 1
ATOM 2867 C C . ALA B 1 80 ? 10.850 -14.610 -34.723 1.00 24.01 116 ALA B C 1
ATOM 2868 O O . ALA B 1 80 ? 9.879 -14.044 -35.241 1.00 24.14 116 ALA B O 1
ATOM 2870 N N . ALA B 1 81 ? 11.397 -14.222 -33.574 1.00 23.09 117 ALA B N 1
ATOM 2871 C CA . ALA B 1 81 ? 10.946 -13.027 -32.855 1.00 23.25 117 ALA B CA 1
ATOM 2872 C C . ALA B 1 81 ? 11.808 -11.940 -33.485 1.00 24.05 117 ALA B C 1
ATOM 2873 O O . ALA B 1 81 ? 13.038 -12.044 -33.470 1.00 23.91 117 ALA B O 1
ATOM 2875 N N . PHE B 1 82 ? 11.185 -10.895 -34.028 1.00 23.11 118 PHE B N 1
ATOM 2876 C CA . PHE B 1 82 ? 11.955 -9.878 -34.740 1.00 24.29 118 PHE B CA 1
ATOM 2877 C C . PHE B 1 82 ? 11.751 -8.405 -34.402 1.00 24.41 118 PHE B C 1
ATOM 2878 O O . PHE B 1 82 ? 12.476 -7.551 -34.913 1.00 25.94 118 PHE B O 1
ATOM 2886 N N . ALA B 1 83 ? 10.777 -8.086 -33.563 1.00 23.97 119 ALA B N 1
ATOM 2887 C CA . ALA B 1 83 ? 10.563 -6.684 -33.212 1.00 22.16 119 ALA B CA 1
ATOM 2888 C C . ALA B 1 83 ? 9.772 -6.547 -31.920 1.00 22.11 119 ALA B C 1
ATOM 2889 O O . ALA B 1 83 ? 9.231 -7.522 -31.409 1.00 21.09 119 ALA B O 1
ATOM 2891 N N . ARG B 1 84 ? 9.720 -5.328 -31.396 1.00 22.44 120 ARG B N 1
ATOM 2892 C CA . ARG B 1 84 ? 8.992 -5.044 -30.166 1.00 22.91 120 ARG B CA 1
ATOM 2893 C C . ARG B 1 84 ? 8.158 -3.769 -30.337 1.00 23.59 120 ARG B C 1
ATOM 2894 O O . ARG B 1 84 ? 8.210 -3.119 -31.379 1.00 24.08 120 ARG B O 1
ATOM 2902 N N . ASN B 1 85 ? 7.377 -3.432 -29.320 1.00 22.57 121 ASN B N 1
ATOM 2903 C CA . ASN B 1 85 ? 6.565 -2.222 -29.368 1.00 22.16 121 ASN B CA 1
ATOM 2904 C C . ASN B 1 85 ? 6.156 -1.812 -27.958 1.00 22.47 121 ASN B C 1
ATOM 2905 O O . ASN B 1 85 ? 6.495 -2.481 -26.975 1.00 21.40 121 ASN B O 1
ATOM 2910 N N . GLN B 1 86 ? 5.429 -0.703 -27.868 1.00 22.08 122 GLN B N 1
ATOM 2911 C CA . GLN B 1 86 ? 4.996 -0.151 -26.596 1.00 23.73 122 GLN B CA 1
ATOM 2912 C C . GLN B 1 86 ? 3.553 0.343 -26.725 1.00 22.29 122 GLN B C 1
ATOM 2913 O O . GLN B 1 86 ? 3.189 0.930 -27.739 1.00 22.74 122 GLN B O 1
ATOM 2919 N N . MET B 1 87 ? 2.732 0.079 -25.717 1.00 21.65 123 MET B N 1
ATOM 2920 C CA . MET B 1 87 ? 1.350 0.541 -25.759 1.00 23.06 123 MET B CA 1
ATOM 2921 C C . MET B 1 87 ? 1.307 1.972 -25.252 1.00 22.48 123 MET B C 1
ATOM 2922 O O . MET B 1 87 ? 1.888 2.283 -24.216 1.00 22.84 123 MET B O 1
ATOM 2927 N N . ILE B 1 88 ? 0.622 2.842 -25.989 1.00 21.59 124 ILE B N 1
ATOM 2928 C CA . ILE B 1 88 ? 0.472 4.235 -25.581 1.00 21.29 124 ILE B CA 1
ATOM 2929 C C . ILE B 1 88 ? -0.994 4.642 -25.793 1.00 21.25 124 ILE B C 1
ATOM 2930 O O . ILE B 1 88 ? -1.806 3.847 -26.281 1.00 19.36 124 ILE B O 1
ATOM 2935 N N . LEU B 1 89 ? -1.337 5.863 -25.399 1.00 20.45 125 LEU B N 1
ATOM 2936 C CA . LEU B 1 89 ? -2.694 6.362 -25.581 1.00 20.58 125 LEU B CA 1
ATOM 2937 C C . LEU B 1 89 ? -2.550 7.554 -26.515 1.00 20.54 125 LEU B C 1
ATOM 2938 O O . LEU B 1 89 ? -2.082 8.620 -26.103 1.00 23.03 125 LEU B O 1
ATOM 2943 N N . ALA B 1 90 ? -2.926 7.351 -27.775 1.00 21.37 126 ALA B N 1
ATOM 2944 C CA . ALA B 1 90 ? -2.814 8.377 -28.811 1.00 20.34 126 ALA B CA 1
ATOM 2945 C C . ALA B 1 90 ? -3.970 9.370 -28.858 1.00 22.59 126 ALA B C 1
ATOM 2946 O O . ALA B 1 90 ? -5.104 9.057 -28.491 1.00 21.65 126 ALA B O 1
ATOM 2948 N N . TYR B 1 91 ? -3.667 10.576 -29.325 1.00 23.64 127 TYR B N 1
ATOM 2949 C CA . TYR B 1 91 ? -4.670 11.628 -29.445 1.00 24.29 127 TYR B CA 1
ATOM 2950 C C . TYR B 1 91 ? -4.139 12.694 -30.397 1.00 26.02 127 TYR B C 1
ATOM 2951 O O . TYR B 1 91 ? -3.019 12.585 -30.885 1.00 24.32 127 TYR B O 1
ATOM 2960 N N . THR B 1 92 ? -4.949 13.712 -30.679 1.00 27.33 128 THR B N 1
ATOM 2961 C CA . THR B 1 92 ? -4.512 14.777 -31.576 1.00 28.89 128 THR B CA 1
ATOM 2962 C C . THR B 1 92 ? -4.837 16.141 -30.993 1.00 29.62 128 THR B C 1
ATOM 2963 O O . THR B 1 92 ? -5.436 16.249 -29.923 1.00 27.36 128 THR B O 1
ATOM 2967 N N . ASN B 1 93 ? -4.430 17.182 -31.714 1.00 31.88 129 ASN B N 1
ATOM 2968 C CA . ASN B 1 93 ? -4.666 18.556 -31.295 1.00 33.80 129 ASN B CA 1
ATOM 2969 C C . ASN B 1 93 ? -6.151 18.849 -31.091 1.00 33.82 129 ASN B C 1
ATOM 2970 O O . ASN B 1 93 ? -6.508 19.802 -30.407 1.00 35.86 129 ASN B O 1
ATOM 2975 N N . GLU B 1 94 ? -7.015 18.028 -31.675 1.00 34.37 130 GLU B N 1
ATOM 2976 C CA . GLU B 1 94 ? -8.452 18.238 -31.544 1.00 35.53 130 GLU B CA 1
ATOM 2977 C C . GLU B 1 94 ? -9.118 17.378 -30.476 1.00 34.24 130 GLU B C 1
ATOM 2978 O O . GLU B 1 94 ? -10.313 17.509 -30.228 1.00 35.22 130 GLU B O 1
ATOM 2984 N N . SER B 1 95 ? -8.349 16.499 -29.842 1.00 32.12 131 SER B N 1
ATOM 2985 C CA . SER B 1 95 ? -8.905 15.635 -28.810 1.00 30.09 131 SER B CA 1
ATOM 2986 C C . SER B 1 95 ? -9.254 16.422 -27.557 1.00 29.83 131 SER B C 1
ATOM 2987 O O . SER B 1 95 ? -8.472 17.247 -27.089 1.00 29.93 131 SER B O 1
ATOM 2990 N N . LYS B 1 96 ? -10.431 16.145 -27.009 1.00 29.80 132 LYS B N 1
ATOM 2991 C CA . LYS B 1 96 ? -10.900 16.822 -25.809 1.00 31.71 132 LYS B CA 1
ATOM 2992 C C . LYS B 1 96 ? -9.939 16.646 -24.635 1.00 32.00 132 LYS B C 1
ATOM 2993 O O . LYS B 1 96 ? -9.546 15.527 -24.303 1.00 33.51 132 LYS B O 1
ATOM 2999 N N . TYR B 1 97 ? -9.566 17.762 -24.014 1.00 31.24 133 TYR B N 1
ATOM 3000 C CA . TYR B 1 97 ? -8.665 17.766 -22.862 1.00 31.82 133 TYR B CA 1
ATOM 3001 C C . TYR B 1 97 ? -7.244 17.286 -23.165 1.00 31.03 133 TYR B C 1
ATOM 3002 O O . TYR B 1 97 ? -6.469 17.016 -22.247 1.00 31.48 133 TYR B O 1
ATOM 3011 N N . GLY B 1 98 ? -6.901 17.189 -24.444 1.00 31.33 134 GLY B N 1
ATOM 3012 C CA . GLY B 1 98 ? -5.571 16.741 -24.818 1.00 32.81 134 GLY B CA 1
ATOM 3013 C C . GLY B 1 98 ? -4.449 17.573 -24.217 1.00 34.69 134 GLY B C 1
ATOM 3014 O O . GLY B 1 98 ? -3.329 17.089 -24.035 1.00 33.37 134 GLY B O 1
ATOM 3015 N N . ASP B 1 99 ? -4.750 18.828 -23.901 1.00 36.33 135 ASP B N 1
ATOM 3016 C CA . ASP B 1 99 ? -3.762 19.737 -23.327 1.00 37.65 135 ASP B CA 1
ATOM 3017 C C . ASP B 1 99 ? -3.611 19.538 -21.824 1.00 37.71 135 ASP B C 1
ATOM 3018 O O . ASP B 1 99 ? -2.728 20.120 -21.197 1.00 39.27 135 ASP B O 1
ATOM 3023 N N . GLU B 1 100 ? -4.472 18.705 -21.256 1.00 37.58 136 GLU B N 1
ATOM 3024 C CA . GLU B 1 100 ? -4.476 18.448 -19.820 1.00 37.24 136 GLU B CA 1
ATOM 3025 C C . GLU B 1 100 ? -3.959 17.057 -19.448 1.00 36.25 136 GLU B C 1
ATOM 3026 O O . GLU B 1 100 ? -3.385 16.854 -18.378 1.00 37.01 136 GLU B O 1
ATOM 3032 N N . ILE B 1 101 ? -4.160 16.107 -20.349 1.00 34.02 137 ILE B N 1
ATOM 3033 C CA . ILE B 1 101 ? -3.778 14.723 -20.115 1.00 31.59 137 ILE B CA 1
ATOM 3034 C C . ILE B 1 101 ? -2.278 14.437 -20.017 1.00 31.82 137 ILE B C 1
ATOM 3035 O O . ILE B 1 101 ? -1.462 15.035 -20.720 1.00 31.32 137 ILE B O 1
ATOM 3040 N N . ASN B 1 102 ? -1.928 13.513 -19.127 1.00 31.20 138 ASN B N 1
ATOM 3041 C CA . ASN B 1 102 ? -0.540 13.118 -18.938 1.00 30.41 138 ASN B CA 1
ATOM 3042 C C . ASN B 1 102 ? -0.469 11.715 -18.334 1.00 30.98 138 ASN B C 1
ATOM 3043 O O . ASN B 1 102 ? -1.492 11.110 -18.024 1.00 30.31 138 ASN B O 1
ATOM 3048 N N . THR B 1 103 ? 0.746 11.203 -18.181 1.00 29.34 139 THR B N 1
ATOM 3049 C CA . THR B 1 103 ? 0.972 9.867 -17.639 1.00 31.40 139 THR B CA 1
ATOM 3050 C C . THR B 1 103 ? 0.310 9.604 -16.288 1.00 31.80 139 THR B C 1
ATOM 3051 O O . THR B 1 103 ? -0.010 8.461 -15.961 1.00 31.76 139 THR B O 1
ATOM 3055 N N . ASP B 1 104 ? 0.094 10.659 -15.509 1.00 32.73 140 ASP B N 1
ATOM 3056 C CA . ASP B 1 104 ? -0.508 10.515 -14.188 1.00 33.44 140 ASP B CA 1
ATOM 3057 C C . ASP B 1 104 ? -2.021 10.642 -14.104 1.00 32.72 140 ASP B C 1
ATOM 3058 O O . ASP B 1 104 ? -2.617 10.184 -13.129 1.00 34.04 140 ASP B O 1
ATOM 3063 N N . ASN B 1 105 ? -2.649 11.243 -15.111 1.00 31.43 141 ASN B N 1
ATOM 3064 C CA . ASN B 1 105 ? -4.096 11.431 -15.067 1.00 30.16 141 ASN B CA 1
ATOM 3065 C C . ASN B 1 105 ? -4.889 10.925 -16.266 1.00 29.07 141 ASN B C 1
ATOM 3066 O O . ASN B 1 105 ? -6.090 11.188 -16.349 1.00 29.89 141 ASN B O 1
ATOM 3071 N N . TRP B 1 106 ? -4.252 10.201 -17.182 1.00 28.07 142 TRP B N 1
ATOM 3072 C CA . TRP B 1 106 ? -4.963 9.743 -18.372 1.00 25.75 142 TRP B CA 1
ATOM 3073 C C . TRP B 1 106 ? -6.287 9.026 -18.112 1.00 26.67 142 TRP B C 1
ATOM 3074 O O . TRP B 1 106 ? -7.291 9.323 -18.766 1.00 26.59 142 TRP B O 1
ATOM 3085 N N . TYR B 1 107 ? -6.307 8.104 -17.155 1.00 24.75 143 TYR B N 1
ATOM 3086 C CA . TYR B 1 107 ? -7.527 7.358 -16.865 1.00 25.35 143 TYR B CA 1
ATOM 3087 C C . TYR B 1 107 ? -8.608 8.235 -16.237 1.00 27.27 143 TYR B C 1
ATOM 3088 O O . TYR B 1 107 ? -9.798 7.910 -16.299 1.00 26.58 143 TYR B O 1
ATOM 3097 N N . GLU B 1 108 ? -8.197 9.349 -15.636 1.00 26.25 144 GLU B N 1
ATOM 3098 C CA . GLU B 1 108 ? -9.157 10.269 -15.042 1.00 28.08 144 GLU B CA 1
ATOM 3099 C C . GLU B 1 108 ? -9.824 11.042 -16.179 1.00 26.54 144 GLU B C 1
ATOM 3100 O O . GLU B 1 108 ? -11.010 11.349 -16.119 1.00 26.58 144 GLU B O 1
ATOM 3106 N N . ILE B 1 109 ? -9.061 11.350 -17.223 1.00 25.58 145 ILE B N 1
ATOM 3107 C CA . ILE B 1 109 ? -9.628 12.056 -18.364 1.00 25.05 145 ILE B CA 1
ATOM 3108 C C . ILE B 1 109 ? -10.552 11.101 -19.120 1.00 24.83 145 ILE B C 1
ATOM 3109 O O . ILE B 1 109 ? -11.620 11.498 -19.573 1.00 23.27 145 ILE B O 1
ATOM 3114 N N . LEU B 1 110 ? -10.148 9.838 -19.246 1.00 22.37 146 LEU B N 1
ATOM 3115 C CA . LEU B 1 110 ? -10.979 8.867 -19.954 1.00 22.19 146 LEU B CA 1
ATOM 3116 C C . LEU B 1 110 ? -12.289 8.612 -19.223 1.00 22.39 146 LEU B C 1
ATOM 3117 O O . LEU B 1 110 ? -13.281 8.237 -19.842 1.00 22.96 146 LEU B O 1
ATOM 3122 N N . ARG B 1 111 ? -12.284 8.817 -17.908 1.00 22.77 147 ARG B N 1
ATOM 3123 C CA . ARG B 1 111 ? -13.469 8.627 -17.081 1.00 24.03 147 ARG B CA 1
ATOM 3124 C C . ARG B 1 111 ? -14.527 9.709 -17.306 1.00 24.53 147 ARG B C 1
ATOM 3125 O O . ARG B 1 111 ? -15.697 9.506 -16.989 1.00 24.85 147 ARG B O 1
ATOM 3133 N N . ARG B 1 112 ? -14.113 10.855 -17.837 1.00 24.20 148 ARG B N 1
ATOM 3134 C CA . ARG B 1 112 ? -15.056 11.948 -18.077 1.00 25.07 148 ARG B CA 1
ATOM 3135 C C . ARG B 1 112 ? -16.115 11.528 -19.099 1.00 25.80 148 ARG B C 1
ATOM 3136 O O . ARG B 1 112 ? -15.803 10.945 -20.136 1.00 24.51 148 ARG B O 1
ATOM 3144 N N . PRO B 1 113 ? -17.390 11.836 -18.817 1.00 27.04 149 PRO B N 1
ATOM 3145 C CA . PRO B 1 113 ? -18.512 11.486 -19.695 1.00 26.47 149 PRO B CA 1
ATOM 3146 C C . PRO B 1 113 ? -18.437 11.957 -21.143 1.00 25.06 149 PRO B C 1
ATOM 3147 O O . PRO B 1 113 ? -18.964 11.294 -22.038 1.00 27.40 149 PRO B O 1
ATOM 3151 N N . ASP B 1 114 ? -17.782 13.087 -21.375 1.00 24.60 150 ASP B N 1
ATOM 3152 C CA . ASP B 1 114 ? -17.678 13.637 -22.719 1.00 25.15 150 ASP B CA 1
ATOM 3153 C C . ASP B 1 114 ? -16.455 13.180 -23.510 1.00 24.74 150 ASP B C 1
ATOM 3154 O O . ASP B 1 114 ? -16.196 13.674 -24.608 1.00 24.11 150 ASP B O 1
ATOM 3159 N N . VAL B 1 115 ? -15.716 12.218 -22.962 1.00 22.88 151 VAL B N 1
ATOM 3160 C CA . VAL B 1 115 ? -14.532 11.691 -23.634 1.00 23.05 151 VAL B CA 1
ATOM 3161 C C . VAL B 1 115 ? -14.806 10.294 -24.181 1.00 21.62 151 VAL B C 1
ATOM 3162 O O . VAL B 1 115 ? -15.326 9.438 -23.472 1.00 22.13 151 VAL B O 1
ATOM 3166 N N . ARG B 1 116 ? -14.478 10.084 -25.451 1.00 20.69 152 ARG B N 1
ATOM 3167 C CA . ARG B 1 116 ? -14.678 8.788 -26.091 1.00 20.61 152 ARG B CA 1
ATOM 3168 C C . ARG B 1 116 ? -13.321 8.205 -26.483 1.00 19.46 152 ARG B C 1
ATOM 3169 O O . ARG B 1 116 ? -12.444 8.935 -26.935 1.00 20.29 152 ARG B O 1
ATOM 3177 N N . TYR B 1 117 ? -13.143 6.893 -26.315 1.00 17.64 153 TYR B N 1
ATOM 3178 C CA . TYR B 1 117 ? -11.875 6.253 -26.680 1.00 18.41 153 TYR B CA 1
ATOM 3179 C C . TYR B 1 117 ? -12.090 5.028 -27.540 1.00 17.00 153 TYR B C 1
ATOM 3180 O O . TYR B 1 117 ? -13.179 4.455 -27.565 1.00 18.63 153 TYR B O 1
ATOM 3189 N N . GLY B 1 118 ? -11.054 4.643 -28.274 1.00 17.63 154 GLY B N 1
ATOM 3190 C CA . GLY B 1 118 ? -11.178 3.478 -29.114 1.00 17.81 154 GLY B CA 1
ATOM 3191 C C . GLY B 1 118 ? -10.130 2.423 -28.822 1.00 19.16 154 GLY B C 1
ATOM 3192 O O . GLY B 1 118 ? -9.058 2.720 -28.307 1.00 19.05 154 GLY B O 1
ATOM 3193 N N . PHE B 1 119 ? -10.482 1.180 -29.120 1.00 18.11 155 PHE B N 1
ATOM 3194 C CA . PHE B 1 119 ? -9.574 0.044 -28.985 1.00 18.23 155 PHE B CA 1
ATOM 3195 C C . PHE B 1 119 ? -10.117 -1.029 -29.900 1.00 18.08 155 PHE B C 1
ATOM 3196 O O . PHE B 1 119 ? -11.276 -0.974 -30.305 1.00 17.91 155 PHE B O 1
ATOM 3204 N N . SER B 1 120 ? -9.274 -1.984 -30.272 1.00 18.61 156 SER B N 1
ATOM 3205 C CA . SER B 1 120 ? -9.714 -3.025 -31.182 1.00 17.72 156 SER B CA 1
ATOM 3206 C C . SER B 1 120 ? -10.267 -4.252 -30.481 1.00 17.39 156 SER B C 1
ATOM 3207 O O . SER B 1 120 ? -10.255 -4.350 -29.254 1.00 17.48 156 SER B O 1
ATOM 3210 N N . ASN B 1 121 ? -10.760 -5.176 -31.295 1.00 18.27 157 ASN B N 1
ATOM 3211 C CA . ASN B 1 121 ? -11.398 -6.403 -30.839 1.00 18.70 157 ASN B CA 1
ATOM 3212 C C . ASN B 1 121 ? -10.421 -7.414 -30.233 1.00 18.51 157 ASN B C 1
ATOM 3213 O O . ASN B 1 121 ? -9.564 -7.932 -30.933 1.00 19.24 157 ASN B O 1
ATOM 3218 N N . PRO B 1 122 ? -10.559 -7.710 -28.927 1.00 18.61 158 PRO B N 1
ATOM 3219 C CA . PRO B 1 122 ? -9.681 -8.665 -28.240 1.00 17.74 158 PRO B CA 1
ATOM 3220 C C . PRO B 1 122 ? -9.700 -10.070 -28.849 1.00 18.45 158 PRO B C 1
ATOM 3221 O O . PRO B 1 122 ? -8.755 -10.848 -28.664 1.00 19.62 158 PRO B O 1
ATOM 3225 N N . ASN B 1 123 ? -10.777 -10.415 -29.546 1.00 17.15 159 ASN B N 1
ATOM 3226 C CA . ASN B 1 123 ? -10.863 -11.736 -30.171 1.00 18.08 159 ASN B CA 1
ATOM 3227 C C . ASN B 1 123 ? -10.066 -11.816 -31.463 1.00 19.54 159 ASN B C 1
ATOM 3228 O O . ASN B 1 123 ? -9.745 -12.907 -31.920 1.00 18.76 159 ASN B O 1
ATOM 3233 N N . ASP B 1 124 ? -9.749 -10.667 -32.048 1.00 17.36 160 ASP B N 1
ATOM 3234 C CA . ASP B 1 124 ? -9.054 -10.635 -33.327 1.00 18.68 160 ASP B CA 1
ATOM 3235 C C . ASP B 1 124 ? -7.670 -10.017 -33.345 1.00 17.45 160 ASP B C 1
ATOM 3236 O O . ASP B 1 124 ? -6.855 -10.338 -34.211 1.00 19.11 160 ASP B O 1
ATOM 3241 N N . ASP B 1 125 ? -7.409 -9.134 -32.392 1.00 17.07 161 ASP B N 1
ATOM 3242 C CA . ASP B 1 125 ? -6.203 -8.330 -32.435 1.00 16.76 161 ASP B CA 1
ATOM 3243 C C . ASP B 1 125 ? -5.422 -8.152 -31.131 1.00 17.42 161 ASP B C 1
ATOM 3244 O O . ASP B 1 125 ? -5.989 -7.763 -30.116 1.00 16.02 161 ASP B O 1
ATOM 3249 N N . PRO B 1 126 ? -4.104 -8.439 -31.145 1.00 16.78 162 PRO B N 1
ATOM 3250 C CA . PRO B 1 126 ? -3.326 -8.263 -29.914 1.00 17.15 162 PRO B CA 1
ATOM 3251 C C . PRO B 1 126 ? -3.489 -6.846 -29.345 1.00 16.25 162 PRO B C 1
ATOM 3252 O O . PRO B 1 126 ? -3.638 -6.678 -28.146 1.00 16.05 162 PRO B O 1
ATOM 3256 N N . ALA B 1 127 ? -3.495 -5.827 -30.205 1.00 19.08 163 ALA B N 1
ATOM 3257 C CA . ALA B 1 127 ? -3.655 -4.454 -29.708 1.00 17.68 163 ALA B CA 1
ATOM 3258 C C . ALA B 1 127 ? -4.963 -4.345 -28.926 1.00 17.99 163 ALA B C 1
ATOM 3259 O O . ALA B 1 127 ? -5.069 -3.559 -27.976 1.00 18.53 163 ALA B O 1
ATOM 3261 N N . GLY B 1 128 ? -5.956 -5.130 -29.345 1.00 17.11 164 GLY B N 1
ATOM 3262 C CA . GLY B 1 128 ? -7.248 -5.132 -28.680 1.00 16.86 164 GLY B CA 1
ATOM 3263 C C . GLY B 1 128 ? -7.162 -5.791 -27.310 1.00 17.57 164 GLY B C 1
ATOM 3264 O O . GLY B 1 128 ? -7.564 -5.209 -26.309 1.00 16.60 164 GLY B O 1
ATOM 3265 N N . TYR B 1 129 ? -6.642 -7.014 -27.236 1.00 15.82 165 TYR B N 1
ATOM 3266 C CA . TYR B 1 129 ? -6.563 -7.603 -25.912 1.00 16.74 165 TYR B CA 1
ATOM 3267 C C . TYR B 1 129 ? -5.557 -6.859 -25.024 1.00 16.97 165 TYR B C 1
ATOM 3268 O O . TYR B 1 129 ? -5.717 -6.814 -23.806 1.00 17.39 165 TYR B O 1
ATOM 3277 N N . ARG B 1 130 ? -4.557 -6.228 -25.632 1.00 16.49 166 ARG B N 1
ATOM 3278 C CA . ARG B 1 130 ? -3.572 -5.468 -24.865 1.00 16.45 166 ARG B CA 1
ATOM 3279 C C . ARG B 1 130 ? -4.195 -4.199 -24.266 1.00 17.09 166 ARG B C 1
ATOM 3280 O O . ARG B 1 130 ? -3.808 -3.761 -23.182 1.00 17.02 166 ARG B O 1
ATOM 3288 N N . SER B 1 131 ? -5.177 -3.612 -24.945 1.00 17.34 167 SER B N 1
ATOM 3289 C CA . SER B 1 131 ? -5.796 -2.411 -24.386 1.00 18.34 167 SER B CA 1
ATOM 3290 C C . SER B 1 131 ? -6.431 -2.769 -23.046 1.00 18.05 167 SER B C 1
ATOM 3291 O O . SER B 1 131 ? -6.413 -1.985 -22.101 1.00 18.73 167 SER B O 1
ATOM 3294 N N . GLN B 1 132 ? -6.973 -3.980 -22.964 1.00 17.49 168 GLN B N 1
ATOM 3295 C CA . GLN B 1 132 ? -7.615 -4.451 -21.744 1.00 16.68 168 GLN B CA 1
ATOM 3296 C C . GLN B 1 132 ? -6.576 -4.795 -20.678 1.00 16.82 168 GLN B C 1
ATOM 3297 O O . GLN B 1 132 ? -6.748 -4.476 -19.502 1.00 18.12 168 GLN B O 1
ATOM 3303 N N . MET B 1 133 ? -5.492 -5.434 -21.105 1.00 17.42 169 MET B N 1
ATOM 3304 C CA . MET B 1 133 ? -4.422 -5.816 -20.189 1.00 18.53 169 MET B CA 1
ATOM 3305 C C . MET B 1 133 ? -3.834 -4.575 -19.527 1.00 17.88 169 MET B C 1
ATOM 3306 O O . MET B 1 133 ? -3.690 -4.523 -18.301 1.00 19.27 169 MET B O 1
ATOM 3311 N N . VAL B 1 134 ? -3.499 -3.579 -20.345 1.00 18.86 170 VAL B N 1
ATOM 3312 C CA . VAL B 1 134 ? -2.922 -2.330 -19.857 1.00 19.54 170 VAL B CA 1
ATOM 3313 C C . VAL B 1 134 ? -3.834 -1.628 -18.849 1.00 19.19 170 VAL B C 1
ATOM 3314 O O . VAL B 1 134 ? -3.380 -1.179 -17.789 1.00 18.95 170 VAL B O 1
ATOM 3318 N N . THR B 1 135 ? -5.120 -1.534 -19.172 1.00 18.34 171 THR B N 1
ATOM 3319 C CA . THR B 1 135 ? -6.054 -0.854 -18.294 1.00 19.24 171 THR B CA 1
ATOM 3320 C C . THR B 1 135 ? -6.271 -1.579 -16.966 1.00 19.35 171 THR B C 1
ATOM 3321 O O . THR B 1 135 ? -6.457 -0.948 -15.931 1.00 19.98 171 THR B O 1
ATOM 3325 N N . GLN B 1 136 ? -6.231 -2.908 -16.984 1.00 19.02 172 GLN B N 1
ATOM 3326 C CA . GLN B 1 136 ? -6.396 -3.662 -15.744 1.00 21.07 172 GLN B CA 1
ATOM 3327 C C . GLN B 1 136 ? -5.118 -3.559 -14.902 1.00 20.28 172 GLN B C 1
ATOM 3328 O O . GLN B 1 136 ? -5.186 -3.427 -13.677 1.00 20.41 172 GLN B O 1
ATOM 3334 N N . LEU B 1 137 ? -3.958 -3.626 -15.553 1.00 20.02 173 LEU B N 1
ATOM 3335 C CA . LEU B 1 137 ? -2.687 -3.519 -14.838 1.00 22.07 173 LEU B CA 1
ATOM 3336 C C . LEU B 1 137 ? -2.573 -2.147 -14.183 1.00 22.39 173 LEU B C 1
ATOM 3337 O O . LEU B 1 137 ? -1.879 -1.978 -13.177 1.00 23.24 173 LEU B O 1
ATOM 3342 N N . ALA B 1 138 ? -3.264 -1.167 -14.754 1.00 22.30 174 ALA B N 1
ATOM 3343 C CA . ALA B 1 138 ? -3.234 0.190 -14.223 1.00 23.16 174 ALA B CA 1
ATOM 3344 C C . ALA B 1 138 ? -3.842 0.286 -12.830 1.00 23.00 174 ALA B C 1
ATOM 3345 O O . ALA B 1 138 ? -3.490 1.186 -12.066 1.00 24.77 174 ALA B O 1
ATOM 3347 N N . GLU B 1 139 ? -4.755 -0.624 -12.494 1.00 21.89 175 GLU B N 1
ATOM 3348 C CA . GLU B 1 139 ? -5.390 -0.573 -11.179 1.00 23.57 175 GLU B CA 1
ATOM 3349 C C . GLU B 1 139 ? -4.376 -0.691 -10.041 1.00 25.95 175 GLU B C 1
ATOM 3350 O O . GLU B 1 139 ? -4.385 0.109 -9.107 1.00 26.03 175 GLU B O 1
ATOM 3356 N N . SER B 1 140 ? -3.495 -1.680 -10.125 1.00 26.32 176 SER B N 1
ATOM 3357 C CA . SER B 1 140 ? -2.491 -1.855 -9.084 1.00 27.48 176 SER B CA 1
ATOM 3358 C C . SER B 1 140 ? -1.456 -0.734 -9.100 1.00 27.95 176 SER B C 1
ATOM 3359 O O . SER B 1 140 ? -1.079 -0.217 -8.046 1.00 29.15 176 SER B O 1
ATOM 3362 N N . TYR B 1 141 ? -1.003 -0.345 -10.289 1.00 27.28 177 TYR B N 1
ATOM 3363 C CA . TYR B 1 141 ? 0.000 0.707 -10.403 1.00 27.88 177 TYR B CA 1
ATOM 3364 C C . TYR B 1 141 ? -0.439 2.048 -9.822 1.00 28.79 177 TYR B C 1
ATOM 3365 O O . TYR B 1 141 ? 0.336 2.715 -9.135 1.00 29.28 177 TYR B O 1
ATOM 3374 N N . TYR B 1 142 ? -1.676 2.448 -10.097 1.00 28.39 178 TYR B N 1
ATOM 3375 C CA . TYR B 1 142 ? -2.181 3.724 -9.604 1.00 27.82 178 TYR B CA 1
ATOM 3376 C C . TYR B 1 142 ? -2.985 3.592 -8.316 1.00 29.24 178 TYR B C 1
ATOM 3377 O O . TYR B 1 142 ? -3.525 4.577 -7.811 1.00 29.94 178 TYR B O 1
ATOM 3386 N N . ASN B 1 143 ? -3.067 2.372 -7.796 1.00 29.87 179 ASN B N 1
ATOM 3387 C CA . ASN B 1 143 ? -3.811 2.090 -6.575 1.00 30.97 179 ASN B CA 1
ATOM 3388 C C . ASN B 1 143 ? -5.265 2.559 -6.664 1.00 30.06 179 ASN B C 1
ATOM 3389 O O . ASN B 1 143 ? -5.793 3.196 -5.748 1.00 28.77 179 ASN B O 1
ATOM 3394 N N . ASP B 1 144 ? -5.909 2.222 -7.777 1.00 27.85 180 ASP B N 1
ATOM 3395 C CA . ASP B 1 144 ? -7.303 2.582 -8.025 1.00 26.67 180 ASP B CA 1
ATOM 3396 C C . ASP B 1 144 ? -7.961 1.330 -8.610 1.00 26.23 180 ASP B C 1
ATOM 3397 O O . ASP B 1 144 ? -7.829 1.060 -9.809 1.00 26.18 180 ASP B O 1
ATOM 3402 N N . ASP B 1 145 ? -8.663 0.565 -7.778 1.00 24.33 181 ASP B N 1
ATOM 3403 C CA . ASP B 1 145 ? -9.281 -0.673 -8.247 1.00 25.28 181 ASP B CA 1
ATOM 3404 C C . ASP B 1 145 ? -10.531 -0.545 -9.113 1.00 23.46 181 ASP B C 1
ATOM 3405 O O . ASP B 1 145 ? -11.182 -1.544 -9.398 1.00 22.30 181 ASP B O 1
ATOM 3410 N N . MET B 1 146 ? -10.871 0.665 -9.544 1.00 23.70 182 MET B N 1
ATOM 3411 C CA . MET B 1 146 ? -12.056 0.823 -10.385 1.00 22.66 182 MET B CA 1
ATOM 3412 C C . MET B 1 146 ? -11.753 1.333 -11.791 1.00 22.57 182 MET B C 1
ATOM 3413 O O . MET B 1 146 ? -12.672 1.568 -12.577 1.00 21.34 182 MET B O 1
ATOM 3418 N N . ILE B 1 147 ? -10.476 1.489 -12.126 1.00 21.41 183 ILE B N 1
ATOM 3419 C CA . ILE B 1 147 ? -10.133 1.980 -13.452 1.00 21.47 183 ILE B CA 1
ATOM 3420 C C . ILE B 1 147 ? -10.674 1.094 -14.570 1.00 20.66 183 ILE B C 1
ATOM 3421 O O . ILE B 1 147 ? -11.342 1.573 -15.494 1.00 19.58 183 ILE B O 1
ATOM 3426 N N . TYR B 1 148 ? -10.392 -0.201 -14.489 1.00 20.67 184 TYR B N 1
ATOM 3427 C CA . TYR B 1 148 ? -10.853 -1.130 -15.510 1.00 20.08 184 TYR B CA 1
ATOM 3428 C C . TYR B 1 148 ? -12.378 -1.293 -15.468 1.00 19.02 184 TYR B C 1
ATOM 3429 O O . TYR B 1 148 ? -13.041 -1.364 -16.511 1.00 18.57 184 TYR B O 1
ATOM 3438 N N . ASP B 1 149 ? -12.934 -1.34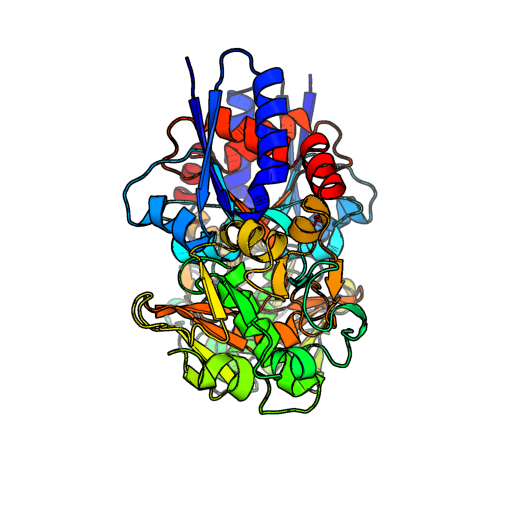4 -14.262 1.00 19.78 185 ASP B N 1
ATOM 3439 C CA . ASP B 1 149 ? -14.374 -1.469 -14.091 1.00 19.19 185 ASP B CA 1
ATOM 3440 C C . ASP B 1 149 ? -15.100 -0.279 -14.719 1.00 18.05 185 ASP B C 1
ATOM 3441 O O . ASP B 1 149 ? -16.069 -0.454 -15.454 1.00 20.63 185 ASP B O 1
ATOM 3446 N N . ASP B 1 150 ? -14.620 0.926 -14.425 1.00 19.21 186 ASP B N 1
ATOM 3447 C CA . ASP B 1 150 ? -15.251 2.147 -14.938 1.00 19.11 186 ASP B CA 1
ATOM 3448 C C . ASP B 1 150 ? -15.117 2.355 -16.440 1.00 18.50 186 ASP B C 1
ATOM 3449 O O . ASP B 1 150 ? -16.066 2.762 -17.111 1.00 20.13 186 ASP B O 1
ATOM 3454 N N . LEU B 1 151 ? -13.926 2.105 -16.964 1.00 17.02 187 LEU B N 1
ATOM 3455 C CA . LEU B 1 151 ? -13.669 2.335 -18.376 1.00 17.99 187 LEU B CA 1
ATOM 3456 C C . LEU B 1 151 ? -14.092 1.239 -19.336 1.00 18.60 187 LEU B C 1
ATOM 3457 O O . LEU B 1 151 ? -14.652 1.519 -20.395 1.00 18.72 187 LEU B O 1
ATOM 3462 N N . MET B 1 152 ? -13.827 -0.007 -18.958 1.00 18.88 188 MET B N 1
ATOM 3463 C CA . MET B 1 152 ? -14.110 -1.143 -19.825 1.00 17.74 188 MET B CA 1
ATOM 3464 C C . MET B 1 152 ? -15.294 -2.034 -19.471 1.00 17.01 188 MET B C 1
ATOM 3465 O O . MET B 1 152 ? -16.176 -2.241 -20.291 1.00 17.76 188 MET B O 1
ATOM 3470 N N . LEU B 1 153 ? -15.314 -2.579 -18.262 1.00 17.58 189 LEU B N 1
ATOM 3471 C CA . LEU B 1 153 ? -16.411 -3.460 -17.879 1.00 17.46 189 LEU B CA 1
ATOM 3472 C C . LEU B 1 153 ? -17.785 -2.790 -17.932 1.00 18.16 189 LEU B C 1
ATOM 3473 O O . LEU B 1 153 ? -18.735 -3.347 -18.488 1.00 18.32 189 LEU B O 1
ATOM 3478 N N . ALA B 1 154 ? -17.890 -1.597 -17.361 1.00 18.50 190 ALA B N 1
ATOM 3479 C CA . ALA B 1 154 ? -19.173 -0.897 -17.337 1.00 18.36 190 ALA B CA 1
ATOM 3480 C C . ALA B 1 154 ? -19.724 -0.590 -18.720 1.00 17.33 190 ALA B C 1
ATOM 3481 O O . ALA B 1 154 ? -20.931 -0.436 -18.891 1.00 17.39 190 ALA B O 1
ATOM 3483 N N . ASN B 1 155 ? -18.836 -0.517 -19.703 1.00 17.60 191 ASN B N 1
ATOM 3484 C CA . ASN B 1 155 ? -19.214 -0.151 -21.058 1.00 18.27 191 ASN B CA 1
ATOM 3485 C C . ASN B 1 155 ? -19.154 -1.235 -22.127 1.00 17.44 191 ASN B C 1
ATOM 3486 O O . ASN B 1 155 ? -19.188 -0.928 -23.319 1.00 16.69 191 ASN B O 1
ATOM 3491 N N . THR B 1 156 ? -19.057 -2.498 -21.715 1.00 16.99 192 THR B N 1
ATOM 3492 C CA . THR B 1 156 ? -19.016 -3.598 -22.676 1.00 16.92 192 THR B CA 1
ATOM 3493 C C . THR B 1 156 ? -19.619 -4.837 -22.023 1.00 17.95 192 THR B C 1
ATOM 3494 O O . THR B 1 156 ? -19.998 -4.812 -20.853 1.00 17.32 192 THR B O 1
ATOM 3498 N N . GLY B 1 157 ? -19.674 -5.919 -22.793 1.00 18.49 193 GLY B N 1
ATOM 3499 C CA . GLY B 1 157 ? -20.187 -7.176 -22.289 1.00 18.92 193 GLY B CA 1
ATOM 3500 C C . GLY B 1 157 ? -19.075 -8.050 -21.724 1.00 18.80 193 GLY B C 1
ATOM 3501 O O . GLY B 1 157 ? -19.311 -9.200 -21.355 1.00 19.72 193 GLY B O 1
ATOM 3502 N N . MET B 1 158 ? -17.858 -7.524 -21.670 1.00 19.28 194 MET B N 1
ATOM 3503 C CA . MET B 1 158 ? -16.750 -8.295 -21.109 1.00 18.97 194 MET B CA 1
ATOM 3504 C C . MET B 1 158 ? -16.946 -8.434 -19.606 1.00 19.34 194 MET B C 1
ATOM 3505 O O . MET B 1 158 ? -17.650 -7.637 -18.980 1.00 19.10 194 MET B O 1
ATOM 3510 N N . THR B 1 159 ? -16.344 -9.469 -19.032 1.00 18.99 195 THR B N 1
ATOM 3511 C CA . THR B 1 159 ? -16.431 -9.700 -17.599 1.00 20.49 195 THR B CA 1
ATOM 3512 C C . THR B 1 159 ? -15.035 -10.045 -17.118 1.00 20.31 195 THR B C 1
ATOM 3513 O O . THR B 1 159 ? -14.164 -10.357 -17.926 1.00 19.15 195 THR B O 1
ATOM 3517 N N . LEU B 1 160 ? -14.825 -9.969 -15.810 1.00 22.06 196 LEU B N 1
ATOM 3518 C CA . LEU B 1 160 ? -13.527 -10.275 -15.230 1.00 20.93 196 LEU B CA 1
ATOM 3519 C C . LEU B 1 160 ? -13.707 -11.121 -13.985 1.00 22.80 196 LEU B C 1
ATOM 3520 O O . LEU B 1 160 ? -14.587 -10.858 -13.166 1.00 23.46 196 LEU B O 1
ATOM 3525 N N . THR B 1 161 ? -12.877 -12.150 -13.861 1.00 22.63 197 THR B N 1
ATOM 3526 C CA . THR B 1 161 ? -12.910 -13.026 -12.696 1.00 24.71 197 THR B CA 1
ATOM 3527 C C . THR B 1 161 ? -11.484 -13.135 -12.171 1.00 25.95 197 THR B C 1
ATOM 3528 O O . THR B 1 161 ? -10.525 -12.943 -12.916 1.00 25.08 197 THR B O 1
ATOM 3532 N N . THR B 1 162 ? -11.341 -13.418 -10.882 1.00 28.18 198 THR B N 1
ATOM 3533 C CA . THR B 1 162 ? -10.018 -13.541 -10.286 1.00 31.28 198 THR B CA 1
ATOM 3534 C C . THR B 1 162 ? -9.700 -15.012 -10.091 1.00 32.94 198 THR B C 1
ATOM 3535 O O . THR B 1 162 ? -10.442 -15.730 -9.426 1.00 34.40 198 THR B O 1
ATOM 3539 N N . GLU B 1 163 ? -8.603 -15.458 -10.689 1.00 33.77 199 GLU B N 1
ATOM 3540 C CA . GLU B 1 163 ? -8.201 -16.854 -10.592 1.00 35.12 199 GLU B CA 1
ATOM 3541 C C . GLU B 1 163 ? -7.627 -17.188 -9.224 1.00 34.82 199 GLU B C 1
ATOM 3542 O O . GLU B 1 163 ? -7.256 -16.298 -8.462 1.00 33.56 199 GLU B O 1
ATOM 3548 N N . GLU B 1 164 ? -7.552 -18.482 -8.928 1.00 36.90 200 GLU B N 1
ATOM 3549 C CA . GLU B 1 164 ? -7.043 -18.953 -7.643 1.00 38.08 200 GLU B CA 1
ATOM 3550 C C . GLU B 1 164 ? -5.697 -18.344 -7.269 1.00 37.93 200 GLU B C 1
ATOM 3551 O O . GLU B 1 164 ? -5.479 -17.986 -6.111 1.00 38.04 200 GLU B O 1
ATOM 3557 N N . ASN B 1 165 ? -4.799 -18.220 -8.245 1.00 38.20 201 ASN B N 1
ATOM 3558 C CA . ASN B 1 165 ? -3.475 -17.662 -7.989 1.00 37.74 201 ASN B CA 1
ATOM 3559 C C . ASN B 1 165 ? -3.436 -16.136 -7.971 1.00 37.25 201 ASN B C 1
ATOM 3560 O O . ASN B 1 165 ? -2.360 -15.539 -7.889 1.00 36.63 201 ASN B O 1
ATOM 3565 N N . GLY B 1 166 ? -4.609 -15.512 -8.058 1.00 36.22 202 GLY B N 1
ATOM 3566 C CA . GLY B 1 166 ? -4.688 -14.061 -8.021 1.00 34.55 202 GLY B CA 1
ATOM 3567 C C . GLY B 1 166 ? -4.601 -13.346 -9.358 1.00 33.21 202 GLY B C 1
ATOM 3568 O O . GLY B 1 166 ? -4.639 -12.117 -9.405 1.00 33.31 202 GLY B O 1
ATOM 3569 N N . THR B 1 167 ? -4.479 -14.102 -10.442 1.00 30.48 203 THR B N 1
ATOM 3570 C CA . THR B 1 167 ? -4.391 -13.509 -11.770 1.00 29.01 203 THR B CA 1
ATOM 3571 C C . THR B 1 167 ? -5.777 -13.033 -12.196 1.00 26.66 203 THR B C 1
ATOM 3572 O O . THR B 1 167 ? -6.774 -13.697 -11.932 1.00 26.11 203 THR B O 1
ATOM 3576 N N . ALA B 1 168 ? -5.839 -11.876 -12.843 1.00 24.86 204 ALA B N 1
ATOM 3577 C CA . ALA B 1 168 ? -7.111 -11.367 -13.325 1.00 22.92 204 ALA B CA 1
ATOM 3578 C C . ALA B 1 168 ? -7.338 -11.997 -14.689 1.00 19.80 204 ALA B C 1
ATOM 3579 O O . ALA B 1 168 ? -6.434 -12.008 -15.524 1.00 21.67 204 ALA B O 1
ATOM 3581 N N . LEU B 1 169 ? -8.528 -12.546 -14.896 1.00 19.81 205 LEU B N 1
ATOM 3582 C CA . LEU B 1 169 ? -8.880 -13.168 -16.162 1.00 17.76 205 LEU B CA 1
ATOM 3583 C C . LEU B 1 169 ? -10.049 -12.415 -16.794 1.00 18.71 205 LEU B C 1
ATOM 3584 O O . LEU B 1 169 ? -11.155 -12.406 -16.254 1.00 18.54 205 LEU B O 1
ATOM 3589 N N . ILE B 1 170 ? -9.793 -11.788 -17.937 1.00 18.05 206 ILE B N 1
ATOM 3590 C CA . ILE B 1 170 ? -10.817 -11.040 -18.663 1.00 19.38 206 ILE B CA 1
ATOM 3591 C C . ILE B 1 170 ? -11.472 -11.956 -19.698 1.00 19.01 206 ILE B C 1
ATOM 3592 O O . ILE B 1 170 ? -10.788 -12.551 -20.528 1.00 20.59 206 ILE B O 1
ATOM 3597 N N . HIS B 1 171 ? -12.795 -12.071 -19.631 1.00 18.62 207 HIS B N 1
ATOM 3598 C CA . HIS B 1 171 ? -13.558 -12.923 -20.532 1.00 18.39 207 HIS B CA 1
ATOM 3599 C C . HIS B 1 171 ? -14.196 -12.097 -21.638 1.00 20.17 207 HIS B C 1
ATOM 3600 O O . HIS B 1 171 ? -14.973 -11.179 -21.359 1.00 20.13 207 HIS B O 1
ATOM 3607 N N . VAL B 1 172 ? -13.870 -12.432 -22.883 1.00 20.03 208 VAL B N 1
ATOM 3608 C CA . VAL B 1 172 ? -14.404 -11.717 -24.039 1.00 20.07 208 VAL B CA 1
ATOM 3609 C C . VAL B 1 172 ? -15.497 -12.554 -24.692 1.00 21.53 208 VAL B C 1
ATOM 3610 O O . VAL B 1 172 ? -15.283 -13.716 -25.035 1.00 21.67 208 VAL B O 1
ATOM 3614 N N . PRO B 1 173 ? -16.692 -11.978 -24.868 1.00 20.72 209 PRO B N 1
ATOM 3615 C CA . PRO B 1 173 ? -17.781 -12.729 -25.493 1.00 21.60 209 PRO B CA 1
ATOM 3616 C C . PRO B 1 173 ? -17.636 -12.718 -27.013 1.00 20.94 209 PRO B C 1
ATOM 3617 O O . PRO B 1 173 ? -16.681 -12.152 -27.546 1.00 18.96 209 PRO B O 1
ATOM 3621 N N . ALA B 1 174 ? -18.581 -13.349 -27.706 1.00 22.12 210 ALA B N 1
ATOM 3622 C CA . ALA B 1 174 ? -18.551 -13.366 -29.157 1.00 22.76 210 ALA B CA 1
ATOM 3623 C C . ALA B 1 174 ? -18.456 -11.911 -29.585 1.00 23.74 210 ALA B C 1
ATOM 3624 O O . ALA B 1 174 ? -19.012 -11.027 -28.937 1.00 22.97 210 ALA B O 1
ATOM 3626 N N . SER B 1 175 ? -17.742 -11.660 -30.669 1.00 23.74 211 SER B N 1
ATOM 3627 C CA . SER B 1 175 ? -17.554 -10.297 -31.133 1.00 24.93 211 SER B CA 1
ATOM 3628 C C . SER B 1 175 ? -18.855 -9.496 -31.204 1.00 25.52 211 SER B C 1
ATOM 3629 O O . SER B 1 175 ? -18.870 -8.313 -30.867 1.00 24.99 211 SER B O 1
ATOM 3632 N N . GLU B 1 176 ? -19.947 -10.148 -31.597 1.00 27.19 212 GLU B N 1
ATOM 3633 C CA . GLU B 1 176 ? -21.245 -9.481 -31.690 1.00 26.27 212 GLU B CA 1
ATOM 3634 C C . GLU B 1 176 ? -21.897 -9.190 -30.330 1.00 26.34 212 GLU B C 1
ATOM 3635 O O . GLU B 1 176 ? -22.894 -8.463 -30.257 1.00 26.94 212 GLU B O 1
ATOM 3641 N N . GLU B 1 177 ? -21.340 -9.749 -29.258 1.00 23.54 213 GLU B N 1
ATOM 3642 C CA . GLU B 1 177 ? -21.884 -9.539 -27.918 1.00 23.57 213 GLU B CA 1
ATOM 3643 C C . GLU B 1 177 ? -21.014 -8.623 -27.053 1.00 21.59 213 GLU B C 1
ATOM 3644 O O . GLU B 1 177 ? -21.302 -8.427 -25.870 1.00 20.38 213 GLU B O 1
ATOM 3650 N N . ILE B 1 178 ? -19.940 -8.078 -27.626 1.00 19.74 214 ILE B N 1
ATOM 3651 C CA . ILE B 1 178 ? -19.091 -7.169 -26.867 1.00 18.36 214 ILE B CA 1
ATOM 3652 C C . ILE B 1 178 ? -19.944 -5.945 -26.537 1.00 18.16 214 ILE B C 1
ATOM 3653 O O . ILE B 1 178 ? -19.780 -5.322 -25.491 1.00 19.31 214 ILE B O 1
ATOM 3658 N N . SER B 1 179 ? -20.863 -5.621 -27.441 1.00 18.66 215 SER B N 1
ATOM 3659 C CA . SER B 1 179 ? -21.813 -4.525 -27.235 1.00 18.80 215 SER B CA 1
ATOM 3660 C C . SER B 1 179 ? -21.272 -3.271 -26.560 1.00 18.25 215 SER B C 1
ATOM 3661 O O . SER B 1 179 ? -21.727 -2.883 -25.476 1.00 17.76 215 SER B O 1
ATOM 3664 N N . PRO B 1 180 ? -20.317 -2.593 -27.203 1.00 17.67 216 PRO B N 1
ATOM 3665 C CA . PRO B 1 180 ? -19.771 -1.386 -26.589 1.00 16.76 216 PRO B CA 1
ATOM 3666 C C . PRO B 1 180 ? -20.793 -0.256 -26.437 1.00 17.81 216 PRO B C 1
ATOM 3667 O O . PRO B 1 180 ? -21.668 -0.078 -27.284 1.00 18.23 216 PRO B O 1
ATOM 3671 N N . ASN B 1 181 ? -20.670 0.489 -25.342 1.00 16.68 217 ASN B N 1
ATOM 3672 C CA . ASN B 1 181 ? -21.525 1.648 -25.086 1.00 17.40 217 ASN B CA 1
ATOM 3673 C C . ASN B 1 181 ? -20.867 2.687 -25.995 1.00 16.10 217 ASN B C 1
ATOM 3674 O O . ASN B 1 181 ? -19.835 3.260 -25.646 1.00 15.98 217 ASN B O 1
ATOM 3679 N N . THR B 1 182 ? -21.462 2.932 -27.160 1.00 17.10 218 THR B N 1
ATOM 3680 C CA . THR B 1 182 ? -20.846 3.848 -28.115 1.00 18.32 218 THR B CA 1
ATOM 3681 C C . THR B 1 182 ? -20.692 5.312 -27.728 1.00 17.90 218 THR B C 1
ATOM 3682 O O . THR B 1 182 ? -20.032 6.072 -28.441 1.00 18.79 218 THR B O 1
ATOM 3686 N N . SER B 1 183 ? -21.273 5.728 -26.609 1.00 18.82 219 SER B N 1
ATOM 3687 C CA . SER B 1 183 ? -21.052 7.110 -26.199 1.00 19.96 219 SER B CA 1
ATOM 3688 C C . SER B 1 183 ? -19.639 7.188 -25.606 1.00 20.63 219 SER B C 1
ATOM 3689 O O . SER B 1 183 ? -19.032 8.261 -25.541 1.00 21.57 219 SER B O 1
ATOM 3692 N N . LYS B 1 184 ? -19.106 6.034 -25.198 1.00 17.88 220 LYS B N 1
ATOM 3693 C CA . LYS B 1 184 ? -17.787 5.977 -24.575 1.00 18.25 220 LYS B CA 1
ATOM 3694 C C . LYS B 1 184 ? -16.714 5.242 -25.366 1.00 18.54 220 LYS B C 1
ATOM 3695 O O . LYS B 1 184 ? -15.524 5.527 -25.216 1.00 20.68 220 LYS B O 1
ATOM 3701 N N . ILE B 1 185 ? -17.142 4.305 -26.202 1.00 17.95 221 ILE B N 1
ATOM 3702 C CA . ILE B 1 185 ? -16.209 3.464 -26.939 1.00 18.64 221 ILE B CA 1
ATOM 3703 C C . ILE B 1 185 ? -16.495 3.300 -28.419 1.00 18.28 221 ILE B C 1
ATOM 3704 O O . ILE B 1 185 ? -17.649 3.299 -28.843 1.00 18.31 221 ILE B O 1
ATOM 3709 N N . MET B 1 186 ? -15.421 3.177 -29.197 1.00 17.81 222 MET B N 1
ATOM 3710 C CA . MET B 1 186 ? -15.523 2.877 -30.614 1.00 18.77 222 MET B CA 1
ATOM 3711 C C . MET B 1 186 ? -14.687 1.604 -30.756 1.00 18.70 222 MET B C 1
ATOM 3712 O O . MET B 1 186 ? -13.537 1.571 -30.329 1.00 20.97 222 MET B O 1
ATOM 3717 N N . LEU B 1 187 ? -15.279 0.568 -31.337 1.00 20.07 223 LEU B N 1
ATOM 3718 C CA . LEU B 1 187 ? -14.614 -0.722 -31.502 1.00 21.19 223 LEU B CA 1
ATOM 3719 C C . LEU B 1 187 ? -14.488 -1.126 -32.968 1.00 22.54 223 LEU B C 1
ATOM 3720 O O . LEU B 1 187 ? -15.436 -0.991 -33.740 1.00 23.40 223 LEU B O 1
ATOM 3725 N N . ARG B 1 188 ? -13.308 -1.610 -33.351 1.00 21.54 224 ARG B N 1
ATOM 3726 C CA . ARG B 1 188 ? -13.065 -2.086 -34.708 1.00 20.74 224 ARG B CA 1
ATOM 3727 C C . ARG B 1 188 ? -12.285 -3.388 -34.576 1.00 21.36 224 ARG B C 1
ATOM 3728 O O . ARG B 1 188 ? -11.700 -3.658 -33.520 1.00 20.87 224 ARG B O 1
ATOM 3736 N N . SER B 1 189 ? -12.278 -4.188 -35.635 1.00 20.67 225 SER B N 1
ATOM 3737 C CA . SER B 1 189 ? -11.581 -5.469 -35.605 1.00 22.53 225 SER B CA 1
ATOM 3738 C C . SER B 1 189 ? -10.084 -5.331 -35.352 1.00 21.48 225 SER B C 1
ATOM 3739 O O . SER B 1 189 ? -9.527 -6.097 -34.571 1.00 23.26 225 SER B O 1
ATOM 3742 N N . MET B 1 190 ? -9.425 -4.383 -36.014 1.00 21.04 226 MET B N 1
ATOM 3743 C CA . MET B 1 190 ? -7.998 -4.186 -35.770 1.00 21.92 226 MET B CA 1
ATOM 3744 C C . MET B 1 190 ? -7.678 -2.727 -35.496 1.00 22.20 226 MET B C 1
ATOM 3745 O O . MET B 1 190 ? -8.344 -1.815 -35.997 1.00 22.13 226 MET B O 1
ATOM 3750 N N . GLU B 1 191 ? -6.646 -2.515 -34.691 1.00 20.26 227 GLU B N 1
ATOM 3751 C CA . GLU B 1 191 ? -6.252 -1.189 -34.255 1.00 20.19 227 GLU B CA 1
ATOM 3752 C C . GLU B 1 191 ? -6.051 -0.109 -35.319 1.00 21.08 227 GLU B C 1
ATOM 3753 O O . GLU B 1 191 ? -6.504 1.018 -35.132 1.00 20.73 227 GLU B O 1
ATOM 3759 N N . VAL B 1 192 ? -5.393 -0.437 -36.428 1.00 22.35 228 VAL B N 1
ATOM 3760 C CA . VAL B 1 192 ? -5.158 0.563 -37.466 1.00 22.51 228 VAL B CA 1
ATOM 3761 C C . VAL B 1 192 ? -6.440 1.082 -38.125 1.00 22.89 228 VAL B C 1
ATOM 3762 O O . VAL B 1 192 ? -6.434 2.148 -38.743 1.00 24.26 228 VAL B O 1
ATOM 3766 N N . GLU B 1 193 ? -7.538 0.347 -37.973 1.00 23.22 229 GLU B N 1
ATOM 3767 C CA . GLU B 1 193 ? -8.818 0.765 -38.551 1.00 23.82 229 GLU B CA 1
ATOM 3768 C C . GLU B 1 193 ? -9.370 1.962 -37.775 1.00 25.10 229 GLU B C 1
ATOM 3769 O O . GLU B 1 193 ? -10.269 2.669 -38.250 1.00 26.40 229 GLU B O 1
ATOM 3775 N N . LEU B 1 194 ? -8.827 2.202 -36.583 1.00 21.56 230 LEU B N 1
ATOM 3776 C CA . LEU B 1 194 ? -9.277 3.315 -35.750 1.00 22.09 230 LEU B CA 1
ATOM 3777 C C . LEU B 1 194 ? -8.469 4.602 -35.943 1.00 22.26 230 LEU B C 1
ATOM 3778 O O . LEU B 1 194 ? -8.870 5.660 -35.464 1.00 23.37 230 LEU B O 1
ATOM 3783 N N . SER B 1 195 ? -7.343 4.524 -36.647 1.00 23.35 231 SER B N 1
ATOM 3784 C CA . SER B 1 195 ? -6.517 5.714 -36.846 1.00 24.52 231 SER B CA 1
ATOM 3785 C C . SER B 1 195 ? -7.283 6.859 -37.499 1.00 24.66 231 SER B C 1
ATOM 3786 O O . SER B 1 195 ? -7.186 8.002 -37.054 1.00 23.85 231 SER B O 1
ATOM 3789 N N . SER B 1 196 ? -8.049 6.560 -38.543 1.00 26.61 232 SER B N 1
ATOM 3790 C CA . SER B 1 196 ? -8.810 7.615 -39.208 1.00 28.34 232 SER B CA 1
ATOM 3791 C C . SER B 1 196 ? -9.851 8.212 -38.266 1.00 28.14 232 SER B C 1
ATOM 3792 O O . SER B 1 196 ? -10.129 9.409 -38.320 1.00 27.90 232 SER B O 1
ATOM 3795 N N . ALA B 1 197 ? -10.417 7.380 -37.396 1.00 26.62 233 ALA B N 1
ATOM 3796 C CA . ALA B 1 197 ? -11.407 7.848 -36.433 1.00 25.99 233 ALA B CA 1
ATOM 3797 C C . ALA B 1 197 ? -10.798 8.875 -35.481 1.00 26.12 233 ALA B C 1
ATOM 3798 O O . ALA B 1 197 ? -11.439 9.867 -35.130 1.00 26.34 233 ALA B O 1
ATOM 3800 N N . LEU B 1 198 ? -9.562 8.634 -35.046 1.00 24.58 234 LEU B N 1
ATOM 3801 C CA . LEU B 1 198 ? -8.895 9.566 -34.139 1.00 26.08 234 LEU B CA 1
ATOM 3802 C C . LEU B 1 198 ? -8.595 10.888 -34.841 1.00 28.23 234 LEU B C 1
ATOM 3803 O O . LEU B 1 198 ? -8.786 11.960 -34.277 1.00 27.94 234 LEU B O 1
ATOM 3808 N N . GLU B 1 199 ? -8.116 10.799 -36.074 1.00 31.51 235 GLU B N 1
ATOM 3809 C CA . GLU B 1 199 ? -7.772 11.986 -36.844 1.00 34.69 235 GLU B CA 1
ATOM 3810 C C . GLU B 1 199 ? -8.978 12.895 -37.080 1.00 35.37 235 GLU B C 1
ATOM 3811 O O . GLU B 1 199 ? -8.869 14.116 -36.948 1.00 35.15 235 GLU B O 1
ATOM 3817 N N . THR B 1 200 ? -10.122 12.301 -37.417 1.00 36.13 236 THR B N 1
ATOM 3818 C CA . THR B 1 200 ? -11.334 13.079 -37.679 1.00 36.39 236 THR B CA 1
ATOM 3819 C C . THR B 1 200 ? -12.068 13.512 -36.413 1.00 35.90 236 THR B C 1
ATOM 3820 O O . THR B 1 200 ? -12.988 14.330 -36.470 1.00 37.02 236 THR B O 1
ATOM 3824 N N . GLY B 1 201 ? -11.669 12.966 -35.269 1.00 33.98 237 GLY B N 1
ATOM 3825 C CA . GLY B 1 201 ? -12.310 13.338 -34.022 1.00 31.56 237 GLY B CA 1
ATOM 3826 C C . GLY B 1 201 ? -13.466 12.448 -33.602 1.00 30.40 237 GLY B C 1
ATOM 3827 O O . GLY B 1 201 ? -14.184 12.779 -32.659 1.00 31.91 237 GLY B O 1
ATOM 3828 N N . GLU B 1 202 ? -13.659 11.331 -34.298 1.00 29.23 238 GLU B N 1
ATOM 3829 C CA . GLU B 1 202 ? -14.725 10.399 -33.944 1.00 27.12 238 GLU B CA 1
ATOM 3830 C C . GLU B 1 202 ? -14.461 9.914 -32.522 1.00 24.65 238 GLU B C 1
ATOM 3831 O O . GLU B 1 202 ? -15.383 9.599 -31.771 1.00 24.05 238 GLU B O 1
ATOM 3837 N N . ILE B 1 203 ? -13.184 9.831 -32.171 1.00 24.02 239 ILE B N 1
ATOM 3838 C CA . ILE B 1 203 ? -12.784 9.440 -30.827 1.00 22.24 239 ILE B CA 1
ATOM 3839 C C . ILE B 1 203 ? -11.723 10.428 -30.368 1.00 21.62 239 ILE B C 1
ATOM 3840 O O . ILE B 1 203 ? -11.056 11.058 -31.196 1.00 23.31 239 ILE B O 1
ATOM 3845 N N . ASP B 1 204 ? -11.586 10.574 -29.055 1.00 20.37 240 ASP B N 1
ATOM 3846 C CA . ASP B 1 204 ? -10.623 11.492 -28.457 1.00 20.99 240 ASP B CA 1
ATOM 3847 C C . ASP B 1 204 ? -9.288 10.805 -28.185 1.00 22.92 240 ASP B C 1
ATOM 3848 O O . ASP B 1 204 ? -8.224 11.398 -28.376 1.00 23.72 240 ASP B O 1
ATOM 3853 N N . TYR B 1 205 ? -9.352 9.558 -27.730 1.00 21.96 241 TYR B N 1
ATOM 3854 C CA . TYR B 1 205 ? -8.140 8.803 -27.425 1.00 20.52 241 TYR B CA 1
ATOM 3855 C C . TYR B 1 205 ? -8.169 7.417 -28.032 1.00 19.80 241 TYR B C 1
ATOM 3856 O O . TYR B 1 205 ? -9.233 6.842 -28.237 1.00 19.50 241 TYR B O 1
ATOM 3865 N N . LEU B 1 206 ? -6.985 6.879 -28.309 1.00 19.72 242 LEU B N 1
ATOM 3866 C CA . LEU B 1 206 ? -6.875 5.573 -28.937 1.00 17.44 242 LEU B CA 1
ATOM 3867 C C . LEU B 1 206 ? -5.777 4.699 -28.344 1.00 18.66 242 LEU B C 1
ATOM 3868 O O . LEU B 1 206 ? -4.624 5.115 -28.294 1.00 19.75 242 LEU B O 1
ATOM 3873 N N . TYR B 1 207 ? -6.142 3.500 -27.887 1.00 18.15 243 TYR B N 1
ATOM 3874 C CA . TYR B 1 207 ? -5.152 2.552 -27.357 1.00 19.16 243 TYR B CA 1
ATOM 3875 C C . TYR B 1 207 ? -4.478 1.926 -28.577 1.00 16.86 243 TYR B C 1
ATOM 3876 O O . TYR B 1 207 ? -5.121 1.196 -29.343 1.00 18.42 243 TYR B O 1
ATOM 3885 N N . ILE B 1 208 ? -3.191 2.191 -28.759 1.00 18.43 244 ILE B N 1
ATOM 3886 C CA . ILE B 1 208 ? -2.496 1.647 -29.913 1.00 19.29 244 ILE B CA 1
ATOM 3887 C C . ILE B 1 208 ? -0.980 1.692 -29.703 1.00 20.28 244 ILE B C 1
ATOM 3888 O O . ILE B 1 208 ? -0.495 2.236 -28.710 1.00 21.31 244 ILE B O 1
ATOM 3893 N N . TYR B 1 209 ? -0.239 1.108 -30.635 1.00 22.45 245 TYR B N 1
ATOM 3894 C CA . TYR B 1 209 ? 1.218 1.074 -30.529 1.00 22.52 245 TYR B CA 1
ATOM 3895 C C . TYR B 1 209 ? 1.907 2.403 -30.798 1.00 23.22 245 TYR B C 1
ATOM 3896 O O . TYR B 1 209 ? 1.472 3.192 -31.638 1.00 24.70 245 TYR B O 1
ATOM 3905 N N . ARG B 1 210 ? 2.999 2.635 -30.080 1.00 23.23 246 ARG B N 1
ATOM 3906 C CA . ARG B 1 210 ? 3.775 3.855 -30.251 1.00 24.20 246 ARG B CA 1
ATOM 3907 C C . ARG B 1 210 ? 4.214 3.993 -31.710 1.00 24.06 246 ARG B C 1
ATOM 3908 O O . ARG B 1 210 ? 4.194 5.089 -32.269 1.00 24.43 246 ARG B O 1
ATOM 3916 N N . SER B 1 211 ? 4.600 2.880 -32.328 1.00 23.93 247 SER B N 1
ATOM 3917 C CA . SER B 1 211 ? 5.047 2.909 -33.720 1.00 25.06 247 SER B CA 1
ATOM 3918 C C . SER B 1 211 ? 3.998 3.520 -34.642 1.00 25.50 247 SER B C 1
ATOM 3919 O O . SER B 1 211 ? 4.316 4.320 -35.523 1.00 24.96 247 SER B O 1
ATOM 3922 N N . VAL B 1 212 ? 2.743 3.149 -34.431 1.00 24.21 248 VAL B N 1
ATOM 3923 C CA . VAL B 1 212 ? 1.664 3.666 -35.256 1.00 24.86 248 VAL B CA 1
ATOM 3924 C C . VAL B 1 212 ? 1.434 5.151 -35.000 1.00 25.08 248 VAL B C 1
ATOM 3925 O O . VAL B 1 212 ? 1.195 5.918 -35.939 1.00 26.13 248 VAL B O 1
ATOM 3929 N N . ALA B 1 213 ? 1.495 5.553 -33.734 1.00 23.75 249 ALA B N 1
ATOM 3930 C CA . ALA B 1 213 ? 1.318 6.958 -33.381 1.00 25.01 249 ALA B CA 1
ATOM 3931 C C . ALA B 1 213 ? 2.401 7.764 -34.093 1.00 26.48 249 ALA B C 1
ATOM 3932 O O . ALA B 1 213 ? 2.128 8.816 -34.666 1.00 25.70 249 ALA B O 1
ATOM 3934 N N . GLU B 1 214 ? 3.630 7.253 -34.063 1.00 26.89 250 GLU B N 1
ATOM 3935 C CA . GLU B 1 214 ? 4.757 7.922 -34.704 1.00 28.38 250 GLU B CA 1
ATOM 3936 C C . GLU B 1 214 ? 4.578 8.011 -36.213 1.00 27.99 250 GLU B C 1
ATOM 3937 O O . GLU B 1 214 ? 4.898 9.030 -36.822 1.00 30.64 250 GLU B O 1
ATOM 3943 N N . GLN B 1 215 ? 4.068 6.943 -36.813 1.00 27.09 251 GLN B N 1
ATOM 3944 C CA . GLN B 1 215 ? 3.848 6.906 -38.254 1.00 28.66 251 GLN B CA 1
ATOM 3945 C C . GLN B 1 215 ? 2.800 7.930 -38.705 1.00 30.18 251 GLN B C 1
ATOM 3946 O O . GLN B 1 215 ? 2.967 8.579 -39.738 1.00 31.04 251 GLN B O 1
ATOM 3952 N N . HIS B 1 216 ? 1.735 8.084 -37.922 1.00 31.52 252 HIS B N 1
ATOM 3953 C CA . HIS B 1 216 ? 0.659 9.029 -38.246 1.00 33.59 252 HIS B CA 1
ATOM 3954 C C . HIS B 1 216 ? 0.860 10.432 -37.671 1.00 33.78 252 HIS B C 1
ATOM 3955 O O . HIS B 1 216 ? 0.080 11.343 -37.957 1.00 34.47 252 HIS B O 1
ATOM 3962 N N . GLY B 1 217 ? 1.887 10.609 -36.851 1.00 31.82 253 GLY B N 1
ATOM 3963 C CA . GLY B 1 217 ? 2.122 11.914 -36.263 1.00 31.35 253 GLY B CA 1
ATOM 3964 C C . GLY B 1 217 ? 1.165 12.234 -35.126 1.00 31.76 253 GLY B C 1
ATOM 3965 O O . GLY B 1 217 ? 0.936 13.402 -34.806 1.00 32.19 253 GLY B O 1
ATOM 3966 N N . PHE B 1 218 ? 0.595 11.202 -34.507 1.00 29.63 254 PHE B N 1
ATOM 3967 C CA . PHE B 1 218 ? -0.318 11.421 -33.392 1.00 27.86 254 PHE B CA 1
ATOM 3968 C C . PHE B 1 218 ? 0.456 11.795 -32.138 1.00 28.67 254 PHE B C 1
ATOM 3969 O O . PHE B 1 218 ? 1.617 11.415 -31.973 1.00 28.50 254 PHE B O 1
ATOM 3977 N N . GLU B 1 219 ? -0.192 12.547 -31.259 1.00 27.68 255 GLU B N 1
ATOM 3978 C CA . GLU B 1 219 ? 0.396 12.894 -29.979 1.00 28.56 255 GLU B CA 1
ATOM 3979 C C . GLU B 1 219 ? 0.125 11.616 -29.195 1.00 28.42 255 GLU B C 1
ATOM 3980 O O . GLU B 1 219 ? -0.653 10.772 -29.643 1.00 26.46 255 GLU B O 1
ATOM 3986 N N . TYR B 1 220 ? 0.750 11.453 -28.038 1.00 27.64 256 TYR B N 1
ATOM 3987 C CA . TYR B 1 220 ? 0.463 10.264 -27.252 1.00 27.30 256 TYR B CA 1
ATOM 3988 C C . TYR B 1 220 ? 0.963 10.363 -25.834 1.00 27.11 256 TYR B C 1
ATOM 3989 O O . TYR B 1 220 ? 1.913 11.094 -25.539 1.00 27.81 256 TYR B O 1
ATOM 3998 N N . VAL B 1 221 ? 0.284 9.645 -24.953 1.00 25.78 257 VAL B N 1
ATOM 3999 C CA . VAL B 1 221 ? 0.645 9.608 -23.551 1.00 25.95 257 VAL B CA 1
ATOM 4000 C C . VAL B 1 221 ? 1.463 8.344 -23.329 1.00 26.73 257 VAL B C 1
ATOM 4001 O O . VAL B 1 221 ? 1.018 7.243 -23.654 1.00 25.35 257 VAL B O 1
ATOM 4005 N N . ALA B 1 222 ? 2.666 8.508 -22.800 1.00 27.93 258 ALA B N 1
ATOM 4006 C CA . ALA B 1 222 ? 3.516 7.364 -22.515 1.00 28.20 258 ALA B CA 1
ATOM 4007 C C . ALA B 1 222 ? 2.989 6.785 -21.211 1.00 27.94 258 ALA B C 1
ATOM 4008 O O . ALA B 1 222 ? 2.776 7.514 -20.245 1.00 29.01 258 ALA B O 1
ATOM 4010 N N . LEU B 1 223 ? 2.761 5.477 -21.186 1.00 27.66 259 LEU B N 1
ATOM 4011 C CA . LEU B 1 223 ? 2.247 4.827 -19.991 1.00 27.36 259 LEU B CA 1
ATOM 4012 C C . LEU B 1 223 ? 3.400 4.229 -19.189 1.00 27.25 259 LEU B C 1
ATOM 4013 O O . LEU B 1 223 ? 4.478 3.992 -19.725 1.00 28.12 259 LEU B O 1
ATOM 4018 N N . PRO B 1 224 ? 3.190 3.987 -17.889 1.00 26.80 260 PRO B N 1
ATOM 4019 C CA . PRO B 1 224 ? 4.264 3.414 -17.069 1.00 26.18 260 PRO B CA 1
ATOM 4020 C C . PRO B 1 224 ? 4.758 2.073 -17.614 1.00 27.24 260 PRO B C 1
ATOM 4021 O O . PRO B 1 224 ? 3.965 1.248 -18.066 1.00 27.19 260 PRO B O 1
ATOM 4025 N N . PRO B 1 225 ? 6.079 1.842 -17.580 1.00 26.21 261 PRO B N 1
ATOM 4026 C CA . PRO B 1 225 ? 6.669 0.593 -18.070 1.00 26.81 261 PRO B CA 1
ATOM 4027 C C . PRO B 1 225 ? 6.027 -0.611 -17.390 1.00 25.80 261 PRO B C 1
ATOM 4028 O O . PRO B 1 225 ? 5.909 -1.687 -17.978 1.00 26.03 261 PRO B O 1
ATOM 4032 N N . ALA B 1 226 ? 5.603 -0.415 -16.149 1.00 25.20 262 ALA B N 1
ATOM 4033 C CA . ALA B 1 226 ? 4.976 -1.479 -15.378 1.00 24.54 262 ALA B CA 1
ATOM 4034 C C . ALA B 1 226 ? 3.664 -1.974 -15.987 1.00 25.01 262 ALA B C 1
ATOM 4035 O O . ALA B 1 226 ? 3.209 -3.066 -15.654 1.00 24.89 262 ALA B O 1
ATOM 4037 N N . ILE B 1 227 ? 3.063 -1.187 -16.880 1.00 24.45 263 ILE B N 1
ATOM 4038 C CA . ILE B 1 227 ? 1.790 -1.585 -17.479 1.00 23.56 263 ILE B CA 1
ATOM 4039 C C . ILE B 1 227 ? 1.709 -1.508 -19.001 1.00 22.54 263 ILE B C 1
ATOM 4040 O O . ILE B 1 227 ? 0.751 -2.016 -19.582 1.00 23.43 263 ILE B O 1
ATOM 4045 N N . ASP B 1 228 ? 2.699 -0.904 -19.653 1.00 21.71 264 ASP B N 1
ATOM 4046 C CA . ASP B 1 228 ? 2.619 -0.724 -21.102 1.00 22.58 264 ASP B CA 1
ATOM 4047 C C . ASP B 1 228 ? 3.146 -1.844 -22.003 1.00 21.82 264 ASP B C 1
ATOM 4048 O O . ASP B 1 228 ? 3.228 -1.678 -23.222 1.00 20.80 264 ASP B O 1
ATOM 4053 N N . LEU B 1 229 ? 3.482 -2.979 -21.393 1.00 21.59 265 LEU B N 1
ATOM 4054 C CA . LEU B 1 229 ? 3.961 -4.162 -22.116 1.00 23.39 265 LEU B CA 1
ATOM 4055 C C . LEU B 1 229 ? 5.181 -3.933 -22.993 1.00 23.69 265 LEU B C 1
ATOM 4056 O O . LEU B 1 229 ? 5.396 -4.652 -23.973 1.00 22.44 265 LEU B O 1
ATOM 4061 N N . SER B 1 230 ? 5.993 -2.947 -22.633 1.00 24.48 266 SER B N 1
ATOM 4062 C CA . SER B 1 230 ? 7.174 -2.616 -23.420 1.00 26.77 266 SER B CA 1
ATOM 4063 C C . SER B 1 230 ? 8.503 -3.149 -22.888 1.00 28.41 266 SER B C 1
ATOM 4064 O O . SER B 1 230 ? 9.498 -3.151 -23.611 1.00 28.34 266 SER B O 1
ATOM 4067 N N . SER B 1 231 ? 8.529 -3.596 -21.639 1.00 29.16 267 SER B N 1
ATOM 4068 C CA . SER B 1 231 ? 9.784 -4.045 -21.047 1.00 31.25 267 SER B CA 1
ATOM 4069 C C . SER B 1 231 ? 9.862 -5.482 -20.538 1.00 30.74 267 SER B C 1
ATOM 4070 O O . SER B 1 231 ? 9.006 -5.938 -19.779 1.00 30.30 267 SER B O 1
ATOM 4073 N N . LEU B 1 232 ? 10.917 -6.180 -20.946 1.00 31.64 268 LEU B N 1
ATOM 4074 C CA . LEU B 1 232 ? 11.144 -7.558 -20.523 1.00 31.76 268 LEU B CA 1
ATOM 4075 C C . LEU B 1 232 ? 11.285 -7.582 -18.998 1.00 31.36 268 LEU B C 1
ATOM 4076 O O . LEU B 1 232 ? 10.955 -8.572 -18.336 1.00 30.81 268 LEU B O 1
ATOM 4081 N N . GLU B 1 233 ? 11.767 -6.470 -18.453 1.00 29.56 269 GLU B N 1
ATOM 4082 C CA . GLU B 1 233 ? 11.976 -6.310 -17.017 1.00 30.25 269 GLU B CA 1
ATOM 4083 C C . GLU B 1 233 ? 10.699 -6.425 -16.188 1.00 30.54 269 GLU B C 1
ATOM 4084 O O . GLU B 1 233 ? 10.746 -6.778 -15.010 1.00 30.03 269 GLU B O 1
ATOM 4090 N N . TYR B 1 234 ? 9.555 -6.118 -16.792 1.00 29.19 270 TYR B N 1
ATOM 4091 C CA . TYR B 1 234 ? 8.295 -6.198 -16.063 1.00 29.29 270 TYR B CA 1
ATOM 4092 C C . TYR B 1 234 ? 7.418 -7.370 -16.474 1.00 28.43 270 TYR B C 1
ATOM 4093 O O . TYR B 1 234 ? 6.217 -7.364 -16.210 1.00 28.36 270 TYR B O 1
ATOM 4102 N N . ALA B 1 235 ? 8.016 -8.376 -17.107 1.00 28.05 271 ALA B N 1
ATOM 4103 C CA . ALA B 1 235 ? 7.270 -9.550 -17.549 1.00 28.34 271 ALA B CA 1
ATOM 4104 C C . ALA B 1 235 ? 6.438 -10.190 -16.438 1.00 28.21 271 ALA B C 1
ATOM 4105 O O . ALA B 1 235 ? 5.298 -10.590 -16.668 1.00 27.73 271 ALA B O 1
ATOM 4107 N N . ASP B 1 236 ? 6.997 -10.302 -15.235 1.00 28.25 272 ASP B N 1
ATOM 4108 C CA . ASP B 1 236 ? 6.253 -10.903 -14.135 1.00 28.52 272 ASP B CA 1
ATOM 4109 C C . ASP B 1 236 ? 5.001 -10.101 -13.795 1.00 27.95 272 ASP B C 1
ATOM 4110 O O . ASP B 1 236 ? 3.955 -10.670 -1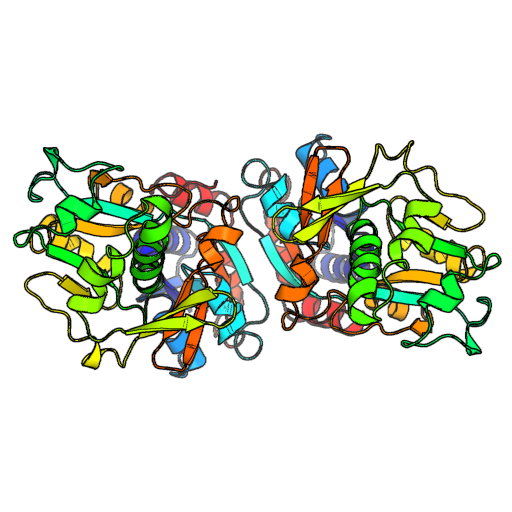3.486 1.00 29.40 272 ASP B O 1
ATOM 4115 N N . ASN B 1 237 ? 5.098 -8.780 -13.856 1.00 25.52 273 ASN B N 1
ATOM 4116 C CA . ASN B 1 237 ? 3.941 -7.951 -13.558 1.00 24.66 273 ASN B CA 1
ATOM 4117 C C . ASN B 1 237 ? 2.893 -8.067 -14.663 1.00 23.98 273 ASN B C 1
ATOM 4118 O O . ASN B 1 237 ? 1.700 -8.186 -14.379 1.00 23.50 273 ASN B O 1
ATOM 4123 N N . TYR B 1 238 ? 3.338 -8.048 -15.916 1.00 24.04 274 TYR B N 1
ATOM 4124 C CA . TYR B 1 238 ? 2.405 -8.156 -17.041 1.00 22.45 274 TYR B CA 1
ATOM 4125 C C . TYR B 1 238 ? 1.602 -9.457 -16.982 1.00 23.46 274 TYR B C 1
ATOM 4126 O O . TYR B 1 238 ? 0.425 -9.487 -17.327 1.00 22.31 274 TYR B O 1
ATOM 4135 N N . SER B 1 239 ? 2.243 -10.532 -16.536 1.00 22.72 275 SER B N 1
ATOM 4136 C CA . SER B 1 239 ? 1.580 -11.831 -16.484 1.00 22.68 275 SER B CA 1
ATOM 4137 C C . SER B 1 239 ? 0.440 -11.923 -15.469 1.00 22.47 275 SER B C 1
ATOM 4138 O O . SER B 1 239 ? -0.254 -12.940 -15.408 1.00 23.08 275 SER B O 1
ATOM 4141 N N . LYS B 1 240 ? 0.237 -10.867 -14.679 1.00 21.63 276 LYS B N 1
ATOM 4142 C CA . LYS B 1 240 ? -0.831 -10.858 -13.689 1.00 23.85 276 LYS B CA 1
ATOM 4143 C C . LYS B 1 240 ? -2.218 -10.658 -14.306 1.00 21.89 276 LYS B C 1
ATOM 4144 O O . LYS B 1 240 ? -3.228 -10.632 -13.595 1.00 22.34 276 LYS B O 1
ATOM 4150 N N . VAL B 1 241 ? -2.266 -10.511 -15.628 1.00 22.33 277 VAL B N 1
ATOM 4151 C CA . VAL B 1 241 ? -3.546 -10.363 -16.314 1.00 20.83 277 VAL B CA 1
ATOM 4152 C C . VAL B 1 241 ? -3.558 -11.248 -17.554 1.00 18.79 277 VAL B C 1
ATOM 4153 O O . VAL B 1 241 ? -2.562 -11.347 -18.270 1.00 18.75 277 VAL B O 1
ATOM 4157 N N . GLN B 1 242 ? -4.683 -11.916 -17.775 1.00 19.23 278 GLN B N 1
ATOM 4158 C CA . GLN B 1 242 ? -4.864 -12.776 -18.939 1.00 20.35 278 GLN B CA 1
ATOM 4159 C C . GLN B 1 242 ? -6.200 -12.429 -19.579 1.00 19.27 278 GLN B C 1
ATOM 4160 O O . GLN B 1 242 ? -7.091 -11.909 -18.913 1.00 18.28 278 GLN B O 1
ATOM 4166 N N . VAL B 1 243 ? -6.330 -12.711 -20.869 1.00 19.17 279 VAL B N 1
ATOM 4167 C CA . VAL B 1 243 ? -7.575 -12.461 -21.581 1.00 18.94 279 VAL B CA 1
ATOM 4168 C C . VAL B 1 243 ? -8.000 -13.756 -22.267 1.00 19.01 279 VAL B C 1
ATOM 4169 O O . VAL B 1 243 ? -7.204 -14.401 -22.951 1.00 18.81 279 VAL B O 1
ATOM 4173 N N . GLU B 1 244 ? -9.252 -14.135 -22.057 1.00 18.29 280 GLU B N 1
ATOM 4174 C CA . GLU B 1 244 ? -9.811 -15.339 -22.647 1.00 20.11 280 GLU B CA 1
ATOM 4175 C C . GLU B 1 244 ? -10.700 -14.953 -23.822 1.00 20.74 280 GLU B C 1
ATOM 4176 O O . GLU B 1 244 ? -11.715 -14.278 -23.641 1.00 19.90 280 GLU B O 1
ATOM 4182 N N . MET B 1 245 ? -10.324 -15.372 -25.025 1.00 19.76 281 MET B N 1
ATOM 4183 C CA . MET B 1 245 ? -11.119 -15.069 -26.207 1.00 19.67 281 MET B CA 1
ATOM 4184 C C . MET B 1 245 ? -12.374 -15.928 -26.188 1.00 20.59 281 MET B C 1
ATOM 4185 O O . MET B 1 245 ? -12.456 -16.901 -25.440 1.00 21.61 281 MET B O 1
ATOM 4190 N N . VAL B 1 246 ? -13.340 -15.581 -27.027 1.00 20.90 282 VAL B N 1
ATOM 4191 C CA . VAL B 1 246 ? -14.584 -16.325 -27.052 1.00 22.32 282 VAL B CA 1
ATOM 4192 C C . VAL B 1 246 ? -14.365 -17.800 -27.402 1.00 23.03 282 VAL B C 1
ATOM 4193 O O . VAL B 1 246 ? -15.130 -18.659 -26.965 1.00 25.14 282 VAL B O 1
ATOM 4197 N N . ASN B 1 247 ? -13.313 -18.101 -28.160 1.00 22.82 283 ASN B N 1
ATOM 4198 C CA . ASN B 1 247 ? -13.037 -19.486 -28.543 1.00 25.45 283 ASN B CA 1
ATOM 4199 C C . ASN B 1 247 ? -12.284 -20.273 -27.476 1.00 25.81 283 ASN B C 1
ATOM 4200 O O . ASN B 1 247 ? -11.860 -21.404 -27.711 1.00 27.03 283 ASN B O 1
ATOM 4205 N N . GLY B 1 248 ? -12.110 -19.676 -26.305 1.00 24.31 284 GLY B N 1
ATOM 4206 C CA . GLY B 1 248 ? -11.423 -20.365 -25.229 1.00 23.64 284 GLY B CA 1
ATOM 4207 C C . GLY B 1 248 ? -9.924 -20.144 -25.146 1.00 22.67 284 GLY B C 1
ATOM 4208 O O . GLY B 1 248 ? -9.315 -20.482 -24.133 1.00 23.75 284 GLY B O 1
ATOM 4209 N N . GLU B 1 249 ? -9.319 -19.594 -26.196 1.00 22.64 285 GLU B N 1
ATOM 4210 C CA . GLU B 1 249 ? -7.878 -19.334 -26.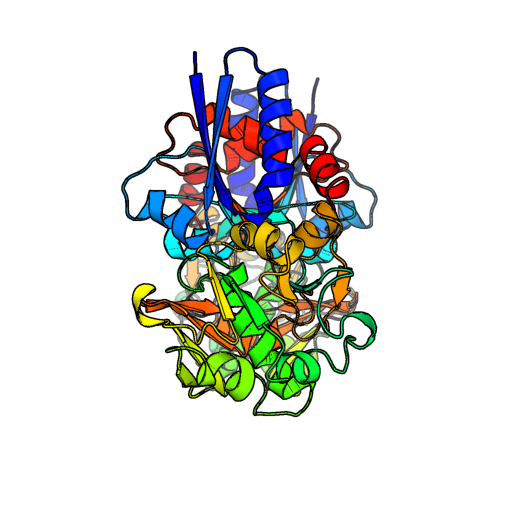171 1.00 22.57 285 GLU B CA 1
ATOM 4211 C C . GLU B 1 249 ? -7.558 -18.249 -25.150 1.00 23.37 285 GLU B C 1
ATOM 4212 O O . GLU B 1 249 ? -8.227 -17.210 -25.093 1.00 23.51 285 GLU B O 1
ATOM 4218 N N . VAL B 1 250 ? -6.541 -18.495 -24.334 1.00 21.46 286 VAL B N 1
ATOM 4219 C CA . VAL B 1 250 ? -6.138 -17.532 -23.323 1.00 21.87 286 VAL B CA 1
ATOM 4220 C C . VAL B 1 250 ? -4.773 -16.944 -23.645 1.00 22.27 286 VAL B C 1
ATOM 4221 O O . VAL B 1 250 ? -3.801 -17.675 -23.871 1.00 23.31 286 VAL B O 1
ATOM 4225 N N . VAL B 1 251 ? -4.703 -15.616 -23.686 1.00 20.86 287 VAL B N 1
ATOM 4226 C CA . VAL B 1 251 ? -3.454 -14.922 -23.957 1.00 20.78 287 VAL B CA 1
ATOM 4227 C C . VAL B 1 251 ? -3.051 -14.239 -22.656 1.00 19.55 287 VAL B C 1
ATOM 4228 O O . VAL B 1 251 ? -3.907 -13.795 -21.885 1.00 19.31 287 VAL B O 1
ATOM 4232 N N . THR B 1 252 ? -1.750 -14.164 -22.415 1.00 20.23 288 THR B N 1
ATOM 4233 C CA . THR B 1 252 ? -1.223 -13.596 -21.175 1.00 20.72 288 THR B CA 1
ATOM 4234 C C . THR B 1 252 ? -0.450 -12.295 -21.360 1.00 20.66 288 THR B C 1
ATOM 4235 O O . THR B 1 252 ? 0.259 -12.121 -22.348 1.00 21.00 288 THR B O 1
ATOM 4239 N N . GLY B 1 253 ? -0.593 -11.385 -20.398 1.00 20.17 289 GLY B N 1
ATOM 4240 C CA . GLY B 1 253 ? 0.130 -10.132 -20.459 1.00 20.51 289 GLY B CA 1
ATOM 4241 C C . GLY B 1 253 ? 1.610 -10.444 -20.558 1.00 22.23 289 GLY B C 1
ATOM 4242 O O . GLY B 1 253 ? 2.152 -11.212 -19.751 1.00 20.34 289 GLY B O 1
ATOM 4243 N N . SER B 1 254 ? 2.269 -9.843 -21.538 1.00 21.45 290 SER B N 1
ATOM 4244 C CA . SER B 1 254 ? 3.682 -10.081 -21.766 1.00 23.69 290 SER B CA 1
ATOM 4245 C C . SER B 1 254 ? 4.274 -8.970 -22.607 1.00 22.70 290 SER B C 1
ATOM 4246 O O . SER B 1 254 ? 3.547 -8.209 -23.246 1.00 20.90 290 SER B O 1
ATOM 4249 N N . PRO B 1 255 ? 5.610 -8.859 -22.622 1.00 22.02 291 PRO B N 1
ATOM 4250 C CA . PRO B 1 255 ? 6.263 -7.819 -23.416 1.00 21.38 291 PRO B CA 1
ATOM 4251 C C . PRO B 1 255 ? 5.865 -8.004 -24.872 1.00 20.68 291 PRO B C 1
ATOM 4252 O O . PRO B 1 255 ? 5.809 -9.127 -25.367 1.00 21.66 291 PRO B O 1
ATOM 4256 N N . ILE B 1 256 ? 5.581 -6.908 -25.561 1.00 19.84 292 ILE B N 1
ATOM 4257 C CA . ILE B 1 256 ? 5.196 -6.995 -26.962 1.00 19.22 292 ILE B CA 1
ATOM 4258 C C . ILE B 1 256 ? 6.360 -7.456 -27.826 1.00 18.82 292 ILE B C 1
ATOM 4259 O O . ILE B 1 256 ? 7.361 -6.755 -27.968 1.00 21.03 292 ILE B O 1
ATOM 4264 N N . VAL B 1 257 ? 6.215 -8.640 -28.406 1.00 19.41 293 VAL B N 1
ATOM 4265 C CA . VAL B 1 257 ? 7.240 -9.195 -29.279 1.00 20.02 293 VAL B CA 1
ATOM 4266 C C . VAL B 1 257 ? 6.589 -9.749 -30.539 1.00 19.08 293 VAL B C 1
ATOM 4267 O O . VAL B 1 257 ? 5.738 -10.639 -30.479 1.00 19.46 293 VAL B O 1
ATOM 4271 N N . TYR B 1 258 ? 6.992 -9.201 -31.681 1.00 20.01 294 TYR B N 1
ATOM 4272 C CA . TYR B 1 258 ? 6.478 -9.630 -32.974 1.00 20.11 294 TYR B CA 1
ATOM 4273 C C . TYR B 1 258 ? 7.124 -10.939 -33.419 1.00 20.29 294 TYR B C 1
ATOM 4274 O O . TYR B 1 258 ? 8.309 -11.173 -33.167 1.00 20.86 294 TYR B O 1
ATOM 4283 N N . GLY B 1 259 ? 6.344 -11.776 -34.092 1.00 20.33 295 GLY B N 1
ATOM 4284 C CA . GLY B 1 259 ? 6.856 -13.044 -34.579 1.00 21.30 295 GLY B CA 1
ATOM 4285 C C . GLY B 1 259 ? 6.547 -13.256 -36.051 1.00 22.95 295 GLY B C 1
ATOM 4286 O O . GLY B 1 259 ? 5.585 -12.695 -36.577 1.00 21.32 295 GLY B O 1
ATOM 4287 N N . VAL B 1 260 ? 7.363 -14.064 -36.722 1.00 20.31 296 VAL B N 1
ATOM 4288 C CA . VAL B 1 260 ? 7.148 -14.340 -38.132 1.00 21.48 296 VAL B CA 1
ATOM 4289 C C . VAL B 1 260 ? 7.517 -15.786 -38.424 1.00 23.72 296 VAL B C 1
ATOM 4290 O O . VAL B 1 260 ? 8.391 -16.353 -37.770 1.00 22.56 296 VAL B O 1
ATOM 4294 N N . THR B 1 261 ? 6.818 -16.395 -39.372 1.00 23.95 297 THR B N 1
ATOM 4295 C CA . THR B 1 261 ? 7.115 -17.767 -39.751 1.00 24.68 297 THR B CA 1
ATOM 4296 C C . THR B 1 261 ? 6.689 -17.999 -41.186 1.00 26.59 297 THR B C 1
ATOM 4297 O O . THR B 1 261 ? 5.975 -17.183 -41.773 1.00 25.56 297 THR B O 1
ATOM 4301 N N . ILE B 1 262 ? 7.151 -19.110 -41.749 1.00 24.73 298 ILE B N 1
ATOM 4302 C CA . ILE B 1 262 ? 6.770 -19.503 -43.095 1.00 24.38 298 ILE B CA 1
ATOM 4303 C C . ILE B 1 262 ? 5.915 -20.741 -42.866 1.00 24.81 298 ILE B C 1
ATOM 4304 O O . ILE B 1 262 ? 6.414 -21.783 -42.441 1.00 26.40 298 ILE B O 1
ATOM 4309 N N . PRO B 1 263 ? 4.598 -20.634 -43.102 1.00 25.54 299 PRO B N 1
ATOM 4310 C CA . PRO B 1 263 ? 3.693 -21.769 -42.905 1.00 26.26 299 PRO B CA 1
ATOM 4311 C C . PRO B 1 263 ? 4.214 -23.010 -43.626 1.00 28.20 299 PRO B C 1
ATOM 4312 O O . PRO B 1 263 ? 4.754 -22.903 -44.725 1.00 30.62 299 PRO B O 1
ATOM 4316 N N . ASN B 1 264 ? 4.059 -24.180 -43.017 1.00 30.47 300 ASN B N 1
ATOM 4317 C CA . ASN B 1 264 ? 4.557 -25.393 -43.651 1.00 33.36 300 ASN B CA 1
ATOM 4318 C C . ASN B 1 264 ? 3.658 -25.931 -44.760 1.00 34.51 300 ASN B C 1
ATOM 4319 O O . ASN B 1 264 ? 3.898 -27.014 -45.294 1.00 35.64 300 ASN B O 1
ATOM 4324 N N . ASN B 1 265 ? 2.620 -25.175 -45.106 1.00 34.52 301 ASN B N 1
ATOM 4325 C CA . ASN B 1 265 ? 1.744 -25.579 -46.198 1.00 34.07 301 ASN B CA 1
ATOM 4326 C C . ASN B 1 265 ? 1.779 -24.461 -47.232 1.00 34.28 301 ASN B C 1
ATOM 4327 O O . ASN B 1 265 ? 0.927 -24.380 -48.117 1.00 35.38 301 ASN B O 1
ATOM 4332 N N . ALA B 1 266 ? 2.787 -23.602 -47.109 1.00 33.98 302 ALA B N 1
ATOM 4333 C CA . ALA B 1 266 ? 2.975 -22.483 -48.023 1.00 35.53 302 ALA B CA 1
ATOM 4334 C C . ALA B 1 266 ? 3.152 -23.008 -49.442 1.00 37.43 302 ALA B C 1
ATOM 4335 O O . ALA B 1 266 ? 3.711 -24.087 -49.645 1.00 37.51 302 ALA B O 1
ATOM 4337 N N . GLU B 1 267 ? 2.679 -22.244 -50.421 1.00 39.22 303 GLU B N 1
ATOM 4338 C CA . GLU B 1 267 ? 2.781 -22.656 -51.816 1.00 41.15 303 GLU B CA 1
ATOM 4339 C C . GLU B 1 267 ? 4.093 -22.231 -52.466 1.00 41.07 303 GLU B C 1
ATOM 4340 O O . GLU B 1 267 ? 4.506 -22.807 -53.473 1.00 41.83 303 GLU B O 1
ATOM 4346 N N . ASN B 1 268 ? 4.744 -21.224 -51.895 1.00 40.02 304 ASN B N 1
ATOM 4347 C CA . ASN B 1 268 ? 6.008 -20.740 -52.432 1.00 40.31 304 ASN B CA 1
ATOM 4348 C C . ASN B 1 268 ? 7.003 -20.494 -51.298 1.00 38.73 304 ASN B C 1
ATOM 4349 O O . ASN B 1 268 ? 7.497 -19.379 -51.128 1.00 37.39 304 ASN B O 1
ATOM 4354 N N . SER B 1 269 ? 7.298 -21.546 -50.537 1.00 39.18 305 SER B N 1
ATOM 4355 C CA . SER B 1 269 ? 8.219 -21.456 -49.406 1.00 39.46 305 SER B CA 1
ATOM 4356 C C . SER B 1 269 ? 9.610 -20.958 -49.780 1.00 38.86 305 SER B C 1
ATOM 4357 O O . SER B 1 269 ? 10.270 -20.291 -48.983 1.00 38.97 305 SER B O 1
ATOM 4360 N N . GLU B 1 270 ? 10.057 -21.288 -50.987 1.00 38.83 306 GLU B N 1
ATOM 4361 C CA . GLU B 1 270 ? 11.374 -20.866 -51.450 1.00 37.79 306 GLU B CA 1
ATOM 4362 C C . GLU B 1 270 ? 11.471 -19.349 -51.560 1.00 35.91 306 GLU B C 1
ATOM 4363 O O . GLU B 1 270 ? 12.471 -18.751 -51.181 1.00 36.46 306 GLU B O 1
ATOM 4369 N N . LEU B 1 271 ? 10.426 -18.722 -52.085 1.00 34.93 307 LEU B N 1
ATOM 4370 C CA . LEU B 1 271 ? 10.425 -17.273 -52.225 1.00 33.02 307 LEU B CA 1
ATOM 4371 C C . LEU B 1 271 ? 10.220 -16.608 -50.864 1.00 31.38 307 LEU B C 1
ATOM 4372 O O . LEU B 1 271 ? 10.778 -15.543 -50.598 1.00 30.50 307 LEU B O 1
ATOM 4377 N N . ALA B 1 272 ? 9.424 -17.244 -50.008 1.00 31.02 308 ALA B N 1
ATOM 4378 C CA . ALA B 1 272 ? 9.153 -16.713 -48.671 1.00 30.70 308 ALA B CA 1
ATOM 4379 C C . ALA B 1 272 ? 10.441 -16.564 -47.864 1.00 30.62 308 ALA B C 1
ATOM 4380 O O . ALA B 1 272 ? 10.573 -15.652 -47.054 1.00 32.02 308 ALA B O 1
ATOM 4382 N N . THR B 1 273 ? 11.392 -17.466 -48.093 1.00 30.47 309 THR B N 1
ATOM 4383 C CA . THR B 1 273 ? 12.672 -17.417 -47.399 1.00 30.43 309 THR B CA 1
ATOM 4384 C C . THR B 1 273 ? 13.414 -16.127 -47.724 1.00 28.75 309 THR B C 1
ATOM 4385 O O . THR B 1 273 ? 13.997 -15.495 -46.842 1.00 30.57 309 THR B O 1
ATOM 4389 N N . GLU B 1 274 ? 13.399 -15.728 -48.993 1.00 29.99 310 GLU B N 1
ATOM 4390 C CA . GLU B 1 274 ? 14.076 -14.497 -49.381 1.00 29.58 310 GLU B CA 1
ATOM 4391 C C . GLU B 1 274 ? 13.384 -13.282 -48.789 1.00 27.70 310 GLU B C 1
ATOM 4392 O O . GLU B 1 274 ? 14.038 -12.299 -48.435 1.00 25.98 310 GLU B O 1
ATOM 4398 N N . PHE B 1 275 ? 12.059 -13.342 -48.697 1.00 27.97 311 PHE B N 1
ATOM 4399 C CA . PHE B 1 275 ? 11.305 -12.231 -48.130 1.00 26.96 311 PHE B CA 1
ATOM 4400 C C . PHE B 1 275 ? 11.659 -12.083 -46.651 1.00 26.17 311 PHE B C 1
ATOM 4401 O O . PHE B 1 275 ? 11.948 -10.988 -46.170 1.00 26.33 311 PHE B O 1
ATOM 4409 N N . VAL B 1 276 ? 11.632 -13.198 -45.934 1.00 26.33 312 VAL B N 1
ATOM 4410 C CA . VAL B 1 276 ? 11.950 -13.186 -44.512 1.00 25.31 312 VAL B CA 1
ATOM 4411 C C . VAL B 1 276 ? 13.393 -12.739 -44.302 1.00 25.56 312 VAL B C 1
ATOM 4412 O O . VAL B 1 276 ? 13.692 -12.002 -43.372 1.00 24.53 312 VAL B O 1
ATOM 4416 N N . ALA B 1 277 ? 14.290 -13.175 -45.179 1.00 27.38 313 ALA B N 1
ATOM 4417 C CA . ALA B 1 277 ? 15.686 -12.782 -45.058 1.00 28.01 313 ALA B CA 1
ATOM 4418 C C . ALA B 1 277 ? 15.785 -11.265 -45.203 1.00 28.84 313 ALA B C 1
ATOM 4419 O O . ALA B 1 277 ? 16.565 -10.610 -44.507 1.00 29.28 313 ALA B O 1
ATOM 4421 N N . LEU B 1 278 ? 14.985 -10.704 -46.107 1.00 29.09 314 LEU B N 1
ATOM 4422 C CA . LEU B 1 278 ? 14.979 -9.260 -46.316 1.00 29.89 314 LEU B CA 1
ATOM 4423 C C . LEU B 1 278 ? 14.423 -8.582 -45.064 1.00 28.84 314 LEU B C 1
ATOM 4424 O O . LEU B 1 278 ? 14.936 -7.559 -44.609 1.00 28.18 314 LEU B O 1
ATOM 4429 N N . LEU B 1 279 ? 13.365 -9.167 -44.515 1.00 29.77 315 LEU B N 1
ATOM 4430 C CA . LEU B 1 279 ? 12.726 -8.642 -43.313 1.00 28.82 315 LEU B CA 1
ATOM 4431 C C . LEU B 1 279 ? 13.691 -8.575 -42.133 1.00 28.73 315 LEU B C 1
ATOM 4432 O O . LEU B 1 279 ? 13.818 -7.542 -41.479 1.00 28.70 315 LEU B O 1
ATOM 4437 N N . LEU B 1 280 ? 14.374 -9.684 -41.875 1.00 28.80 316 LEU B N 1
ATOM 4438 C CA . LEU B 1 280 ? 15.308 -9.765 -40.758 1.00 29.04 316 LEU B CA 1
ATOM 4439 C C . LEU B 1 280 ? 16.647 -9.069 -41.002 1.00 30.59 316 LEU B C 1
ATOM 4440 O O . LEU B 1 280 ? 17.322 -8.671 -40.052 1.00 32.10 316 LEU B O 1
ATOM 4445 N N . GLY B 1 281 ? 17.018 -8.922 -42.271 1.00 30.99 317 GLY B N 1
ATOM 4446 C CA . GLY B 1 281 ? 18.276 -8.286 -42.625 1.00 31.24 317 GLY B CA 1
ATOM 4447 C C . GLY B 1 281 ? 18.359 -6.793 -42.371 1.00 32.70 317 GLY B C 1
ATOM 4448 O O . GLY B 1 281 ? 17.415 -6.174 -41.872 1.00 31.70 317 GLY B O 1
ATOM 4449 N N . GLU B 1 282 ? 19.496 -6.204 -42.732 1.00 32.93 318 GLU B N 1
ATOM 4450 C CA . GLU B 1 282 ? 19.720 -4.777 -42.522 1.00 34.02 318 GLU B CA 1
ATOM 4451 C C . GLU B 1 282 ? 18.706 -3.915 -43.272 1.00 34.18 318 GLU B C 1
ATOM 4452 O O . GLU B 1 282 ? 18.401 -2.802 -42.845 1.00 35.01 318 GLU B O 1
ATOM 4458 N N . THR B 1 283 ? 18.184 -4.425 -44.384 1.00 34.29 319 THR B N 1
ATOM 4459 C CA . THR B 1 283 ? 17.201 -3.671 -45.161 1.00 35.50 319 THR B CA 1
ATOM 4460 C C . THR B 1 283 ? 15.920 -3.498 -44.347 1.00 34.74 319 THR B C 1
ATOM 4461 O O . THR B 1 283 ? 15.391 -2.387 -44.223 1.00 34.31 319 THR B O 1
ATOM 4465 N N . GLY B 1 284 ? 15.428 -4.605 -43.796 1.00 33.64 320 GLY B N 1
ATOM 4466 C CA . GLY B 1 284 ? 14.218 -4.558 -42.995 1.00 32.68 320 GLY B CA 1
ATOM 4467 C C . GLY B 1 284 ? 14.445 -3.751 -41.735 1.00 32.54 320 GLY B C 1
ATOM 4468 O O . GLY B 1 284 ? 13.546 -3.068 -41.251 1.00 33.20 320 GLY B O 1
ATOM 4469 N N . GLN B 1 285 ? 15.659 -3.825 -41.202 1.00 32.32 321 GLN B N 1
ATOM 4470 C CA . GLN B 1 285 ? 15.999 -3.089 -39.995 1.00 31.88 321 GLN B CA 1
ATOM 4471 C C . GLN B 1 285 ? 15.902 -1.581 -40.210 1.00 32.65 321 GLN B C 1
ATOM 4472 O O . GLN B 1 285 ? 15.402 -0.860 -39.352 1.00 32.29 321 GLN B O 1
ATOM 4478 N N . GLN B 1 286 ? 16.372 -1.101 -41.357 1.00 32.59 322 GLN B N 1
ATOM 4479 C CA . GLN B 1 286 ? 16.327 0.332 -41.626 1.00 33.74 322 GLN B CA 1
ATOM 4480 C C . GLN B 1 286 ? 14.887 0.792 -41.835 1.00 33.01 322 GLN B C 1
ATOM 4481 O O . GLN B 1 286 ? 14.507 1.882 -41.417 1.00 32.46 322 GLN B O 1
ATOM 4487 N N . ILE B 1 287 ? 14.096 -0.053 -42.483 1.00 33.40 323 ILE B N 1
ATOM 4488 C CA . ILE B 1 287 ? 12.693 0.243 -42.739 1.00 34.24 323 ILE B CA 1
ATOM 4489 C C . ILE B 1 287 ? 11.939 0.417 -41.420 1.00 34.41 323 ILE B C 1
ATOM 4490 O O . ILE B 1 287 ? 11.151 1.348 -41.263 1.00 35.01 323 ILE B O 1
ATOM 4495 N N . PHE B 1 288 ? 12.187 -0.475 -40.467 1.00 33.59 324 PHE B N 1
ATOM 4496 C CA . PHE B 1 288 ? 11.517 -0.381 -39.175 1.00 33.43 324 PHE B CA 1
ATOM 4497 C C . PHE B 1 288 ? 11.986 0.825 -38.377 1.00 33.62 324 PHE B C 1
ATOM 4498 O O . PHE B 1 288 ? 11.190 1.489 -37.714 1.00 32.73 324 PHE B O 1
ATOM 4506 N N . ILE B 1 289 ? 13.280 1.115 -38.449 1.00 34.67 325 ILE B N 1
ATOM 4507 C CA . ILE B 1 289 ? 13.840 2.246 -37.728 1.00 36.05 325 ILE B CA 1
ATOM 4508 C C . ILE B 1 289 ? 13.268 3.551 -38.275 1.00 37.49 325 ILE B C 1
ATOM 4509 O O . ILE B 1 289 ? 12.900 4.446 -37.517 1.00 37.26 325 ILE B O 1
ATOM 4514 N N . GLU B 1 290 ? 13.191 3.644 -39.597 1.00 38.61 326 GLU B N 1
ATOM 4515 C CA . GLU B 1 290 ? 12.674 4.836 -40.250 1.00 39.98 326 GLU B CA 1
ATOM 4516 C C . GLU B 1 290 ? 11.185 5.047 -40.008 1.00 39.85 326 GLU B C 1
ATOM 4517 O O . GLU B 1 290 ? 10.691 6.170 -40.116 1.00 39.46 326 GLU B O 1
ATOM 4523 N N . ASN B 1 291 ? 10.473 3.973 -39.676 1.00 39.07 327 ASN B N 1
ATOM 4524 C CA . ASN B 1 291 ? 9.037 4.074 -39.440 1.00 38.23 327 ASN B CA 1
ATOM 4525 C C . ASN B 1 291 ? 8.595 3.974 -37.982 1.00 37.99 327 ASN B C 1
ATOM 4526 O O . ASN B 1 291 ? 7.601 3.317 -37.670 1.00 37.93 327 ASN B O 1
ATOM 4531 N N . GLY B 1 292 ? 9.341 4.636 -37.101 1.00 38.47 328 GLY B N 1
ATOM 4532 C CA . GLY B 1 292 ? 9.015 4.668 -35.685 1.00 39.40 328 GLY B CA 1
ATOM 4533 C C . GLY B 1 292 ? 9.002 3.385 -34.874 1.00 40.08 328 GLY B C 1
ATOM 4534 O O . GLY B 1 292 ? 8.378 3.344 -33.815 1.00 39.64 328 GLY B O 1
ATOM 4535 N N . GLN B 1 293 ? 9.680 2.345 -35.347 1.00 40.88 329 GLN B N 1
ATOM 4536 C CA . GLN B 1 293 ? 9.733 1.076 -34.620 1.00 42.97 329 GLN B CA 1
ATOM 4537 C C . GLN B 1 293 ? 11.154 0.503 -34.663 1.00 45.01 329 GLN B C 1
ATOM 4538 O O . GLN B 1 293 ? 11.398 -0.558 -35.238 1.00 45.19 329 GLN B O 1
ATOM 4544 N N . PRO B 1 294 ? 12.111 1.207 -34.036 1.00 47.51 330 PRO B N 1
ATOM 4545 C CA . PRO B 1 294 ? 13.524 0.810 -33.982 1.00 49.76 330 PRO B CA 1
ATOM 4546 C C . PRO B 1 294 ? 13.815 -0.368 -33.050 1.00 52.07 330 PRO B C 1
ATOM 4547 O O . PRO B 1 294 ? 13.144 -0.545 -32.031 1.00 52.34 330 PRO B O 1
ATOM 4551 N N . PRO B 1 295 ? 14.829 -1.186 -33.386 1.00 53.95 331 PRO B N 1
ATOM 4552 C CA . PRO B 1 295 ? 15.170 -2.334 -32.539 1.00 55.27 331 PRO B CA 1
ATOM 4553 C C . PRO B 1 295 ? 15.592 -1.871 -31.149 1.00 56.28 331 PRO B C 1
ATOM 4554 O O . PRO B 1 295 ? 16.360 -0.918 -31.011 1.00 56.51 331 PRO B O 1
ATOM 4558 N N . ILE B 1 296 ? 15.079 -2.542 -30.122 1.00 57.47 332 ILE B N 1
ATOM 4559 C CA . ILE B 1 296 ? 15.401 -2.187 -28.745 1.00 59.08 332 ILE B CA 1
ATOM 4560 C C . ILE B 1 296 ? 15.720 -3.436 -27.925 1.00 59.63 332 ILE B C 1
ATOM 4561 O O . ILE B 1 296 ? 15.367 -4.544 -28.379 1.00 60.69 332 ILE B O 1
#

InterPro domains:
  IPR022498 Tungstate ABC transporter, substrate-binding protein WtpA [TIGR03730] (42-315)
  IPR050682 Molybdate-binding protein ModA/tungstate-binding [PTHR30632] (11-351)